Protein AF-0000000081659547 (afdb_homodimer)

Sequence (578 aa):
MNSIQNGWFREVSPLWPSQCMSLEVEEVLYEGRSDFQDVLVFKSKTYGNVLVLDGVIQCTERDEFSYQEMISHLPLNSHPHPKNVLIIGGGDGGVVREVVKHPCVETVTQCEIDKKVIEVSKKYLPTMAVGYESPKLLQHIGDGFAFMGEHKGEFDVIITDSSDPIGPAESLFEKPYYELMKAALKPNGIVCTQGECQWLHLDLIKEMTSFCKTLYPVVRYGYCTIPTYPSGQIGFMLCSLNPKTKFNEPVRKWSREELEKLNLRYYNSAIHSAAFVLPQFVHQELRKLMNSIQNGWFREVSPLWPSQCMSLEVEEVLYEGRSDFQDVLVFKSKTYGNVLVLDGVIQCTERDEFSYQEMISHLPLNSHPHPKNVLIIGGGDGGVVREVVKHPCVETVTQCEIDKKVIEVSKKYLPTMAVGYESPKLLQHIGDGFAFMGEHKGEFDVIITDSSDPIGPAESLFEKPYYELMKAALKPNGIVCTQGECQWLHLDLIKEMTSFCKTLYPVVRYGYCTIPTYPSGQIGFMLCSLNPKTKFNEPVRKWSREELEKLNLRYYNSAIHSAAFVLPQFVHQELRKL

Foldseek 3Di:
DPLADPQKRWQADPLFHPDTFIFGFPAWDDWDAFPAWTWTWTQTPPQGIWIDTNSHTLDTNRFRQFVLQQLQCLQVLLFPAFAFEEEEAPLLQQVLLLNLLDPRYQAYEYEHQTNVSNVVSVVRVVVRNVSVPDPRYDYHHRDPLVVLVVAFQAGQEYGYSDDDLDDPCVVCLDLVVLVSVLRNHHAFHKYKYWQADCVRPLVSNLVSLVSLVVVALDWAKFKTATCRHVVRMTMMIMGTNDNPGDSLQGNDFDDPVSCVVSVRDNDGNNVSNCRRPDPPVSCVSNVVD/DPLADPQKRWQADPLFHPDTFIFGFPAWDDWDAFPAWTWTWTQTPPQGIWIDTNSHTLGTNRFRQFVLQQLQCLQVLLFPAFAFEEEEAPLLQQVLLLNLLDPRYQAYEYEHQTNVSNVVSVVRVVVRNVSVPDPRYDYHHRDPLVVLVVAFQAGQEYGYSDDDLDDPCVVCLDLVVLVSVLRNHHAFHKYKYWQFDCVRPLVSNLVSLVSLVVVALDWAKFKTATCRHVVRMTMMIMGTNDNPGDSLQGNDFDDPVSCVVSVRDNDGNNCRNCRRPDPPVSCVSNVVD

Nearest PDB structures (foldseek):
  2o07-assembly1_B  TM=9.945E-01  e=1.465E-51  Homo sapiens
  8iyi-assembly1_B  TM=9.674E-01  e=2.258E-46  Kluyveromyces lactis NRRL Y-1140
  6o64-assembly1_A  TM=9.620E-01  e=4.078E-42  Arabidopsis thaliana
  3b7p-assembly1_A  TM=9.754E-01  e=2.896E-41  Plasmodium falciparum 3D7
  1iy9-assembly1_D  TM=9.198E-01  e=2.309E-33  Bacillus subtilis

Structure (mmCIF, N/CA/C/O backbone):
data_AF-0000000081659547-model_v1
#
loop_
_entity.id
_entity.type
_entity.pdbx_description
1 polymer 'Spermidine synthase-like'
#
loop_
_atom_site.group_PDB
_atom_site.id
_atom_site.type_symbol
_atom_site.label_atom_id
_atom_site.label_alt_id
_atom_site.label_comp_id
_atom_site.label_asym_id
_atom_site.label_entity_id
_atom_site.label_seq_id
_atom_site.pdbx_PDB_ins_code
_atom_site.Cartn_x
_atom_site.Cartn_y
_atom_site.Cartn_z
_atom_site.occupancy
_atom_site.B_iso_or_equiv
_atom_site.auth_seq_id
_atom_site.auth_comp_id
_atom_site.auth_asym_id
_atom_site.auth_atom_id
_atom_site.pdbx_PDB_model_num
ATOM 1 N N . MET A 1 1 ? -23.453 16.625 -4.301 1 44.72 1 MET A N 1
ATOM 2 C CA . MET A 1 1 ? -23.953 15.305 -4.695 1 44.72 1 MET A CA 1
ATOM 3 C C . MET A 1 1 ? -23.984 14.352 -3.502 1 44.72 1 MET A C 1
ATOM 5 O O . MET A 1 1 ? -23.156 14.453 -2.6 1 44.72 1 MET A O 1
ATOM 9 N N . ASN A 1 2 ? -25.062 13.727 -3.277 1 63.91 2 ASN A N 1
ATOM 10 C CA . ASN A 1 2 ? -25.297 12.844 -2.143 1 63.91 2 ASN A CA 1
ATOM 11 C C . ASN A 1 2 ? -24.281 11.711 -2.076 1 63.91 2 ASN A C 1
ATOM 13 O O . ASN A 1 2 ? -24.344 10.766 -2.861 1 63.91 2 ASN A O 1
ATOM 17 N N . SER A 1 3 ? -23.219 11.922 -1.281 1 82.56 3 SER A N 1
ATOM 18 C CA . SER A 1 3 ? -22.094 10.992 -1.222 1 82.56 3 SER A CA 1
ATOM 19 C C . SER A 1 3 ? -22.5 9.68 -0.561 1 82.56 3 SER A C 1
ATOM 21 O O . SER A 1 3 ? -21.781 8.68 -0.667 1 82.56 3 SER A O 1
ATOM 23 N N . ILE A 1 4 ? -23.734 9.672 -0.029 1 91.5 4 ILE A N 1
ATOM 24 C CA . ILE A 1 4 ? -24.234 8.438 0.572 1 91.5 4 ILE A CA 1
ATOM 25 C C . ILE A 1 4 ? -25.438 7.922 -0.217 1 91.5 4 ILE A C 1
ATOM 27 O O . ILE A 1 4 ? -26.438 8.625 -0.354 1 91.5 4 ILE A O 1
ATOM 31 N N . GLN A 1 5 ? -25.281 6.789 -0.813 1 88.75 5 GLN A N 1
ATOM 32 C CA . GLN A 1 5 ? -26.344 6.145 -1.584 1 88.75 5 GLN A CA 1
ATOM 33 C C . GLN A 1 5 ? -26.516 4.688 -1.171 1 88.75 5 GLN A C 1
ATOM 35 O O . GLN A 1 5 ? -25.531 3.93 -1.132 1 88.75 5 GLN A O 1
ATOM 40 N N . ASN A 1 6 ? -27.766 4.293 -0.803 1 89.94 6 ASN A N 1
ATOM 41 C CA . ASN A 1 6 ? -28.094 2.914 -0.448 1 89.94 6 ASN A CA 1
ATOM 42 C C . ASN A 1 6 ? -27.219 2.41 0.701 1 89.94 6 ASN A C 1
ATOM 44 O O . ASN A 1 6 ? -26.688 1.302 0.64 1 89.94 6 ASN A O 1
ATOM 48 N N . GLY A 1 7 ? -26.938 3.295 1.598 1 94.69 7 GLY A N 1
ATOM 49 C CA . GLY A 1 7 ? -26.234 2.91 2.814 1 94.69 7 GLY A CA 1
ATOM 50 C C . GLY A 1 7 ? -24.734 2.918 2.662 1 94.69 7 GLY A C 1
ATOM 51 O O . GLY A 1 7 ? -24 2.51 3.572 1 94.69 7 GLY A O 1
ATOM 52 N N . TRP A 1 8 ? -24.297 3.34 1.504 1 96.75 8 TRP A N 1
ATOM 53 C CA . TRP A 1 8 ? -22.859 3.375 1.25 1 96.75 8 TRP A CA 1
ATOM 54 C C . TRP A 1 8 ? -22.391 4.797 0.944 1 96.75 8 TRP A C 1
ATOM 56 O O . TRP A 1 8 ? -23.062 5.527 0.209 1 96.75 8 TRP A O 1
ATOM 66 N N . PHE A 1 9 ? -21.375 5.188 1.639 1 98 9 PHE A N 1
ATOM 67 C CA . PHE A 1 9 ? -20.656 6.375 1.199 1 98 9 PHE A CA 1
ATOM 68 C C . PHE A 1 9 ? -19.734 6.047 0.034 1 98 9 PHE A C 1
ATOM 70 O O . PHE A 1 9 ? -18.953 5.09 0.102 1 98 9 PHE A O 1
ATOM 77 N N . ARG A 1 10 ? -19.734 6.801 -1.005 1 96.69 10 ARG A N 1
ATOM 78 C CA . ARG A 1 10 ? -18.891 6.637 -2.182 1 96.69 10 ARG A CA 1
ATOM 79 C C . ARG A 1 10 ? -17.953 7.832 -2.354 1 96.69 10 ARG A C 1
ATOM 81 O O . ARG A 1 10 ? -18.406 8.969 -2.504 1 96.69 10 ARG A O 1
ATOM 88 N N . GLU A 1 11 ? -16.672 7.555 -2.387 1 96.56 11 GLU A N 1
ATOM 89 C CA . GLU A 1 11 ? -15.695 8.633 -2.51 1 96.56 11 GLU A CA 1
ATOM 90 C C . GLU A 1 11 ? -15.367 8.914 -3.973 1 96.56 11 GLU A C 1
ATOM 92 O O . GLU A 1 11 ? -14.305 8.523 -4.461 1 96.56 11 GLU A O 1
ATOM 97 N N . VAL A 1 12 ? -16.172 9.609 -4.629 1 94.12 12 VAL A N 1
ATOM 98 C CA . VAL A 1 12 ? -15.969 9.977 -6.027 1 94.12 12 VAL A CA 1
ATOM 99 C C . VAL A 1 12 ? -15.289 11.336 -6.113 1 94.12 12 VAL A C 1
ATOM 101 O O . VAL A 1 12 ? -15.664 12.273 -5.406 1 94.12 12 VAL A O 1
ATOM 104 N N . SER A 1 13 ? -14.281 11.445 -6.91 1 93.5 13 SER A N 1
ATOM 105 C CA . SER A 1 13 ? -13.531 12.695 -7.055 1 93.5 13 SER A CA 1
ATOM 106 C C . SER A 1 13 ? -12.875 12.789 -8.43 1 93.5 13 SER A C 1
ATOM 108 O O . SER A 1 13 ? -12.469 11.781 -9 1 93.5 13 SER A O 1
ATOM 110 N N . PRO A 1 14 ? -12.688 13.992 -8.953 1 92.62 14 PRO A N 1
ATOM 111 C CA . PRO A 1 14 ? -11.945 14.164 -10.203 1 92.62 14 PRO A CA 1
ATOM 112 C C . PRO A 1 14 ? -10.453 13.844 -10.047 1 92.62 14 PRO A C 1
ATOM 114 O O . PRO A 1 14 ? -9.758 13.656 -11.047 1 92.62 14 PRO A O 1
ATOM 117 N N . LEU A 1 15 ? -9.938 13.742 -8.812 1 94.19 15 LEU A N 1
ATOM 118 C CA . LEU A 1 15 ? -8.523 13.484 -8.57 1 94.19 15 LEU A CA 1
ATOM 119 C C . LEU A 1 15 ? -8.203 12.008 -8.766 1 94.19 15 LEU A C 1
ATOM 121 O O . LEU A 1 15 ? -7.031 11.641 -8.922 1 94.19 15 LEU A O 1
ATOM 125 N N . TRP A 1 16 ? -9.117 11.203 -8.664 1 95.81 16 TRP A N 1
ATOM 126 C CA . TRP A 1 16 ? -8.992 9.789 -8.992 1 95.81 16 TRP A CA 1
ATOM 127 C C . TRP A 1 16 ? -10.219 9.305 -9.766 1 95.81 16 TRP A C 1
ATOM 129 O O . TRP A 1 16 ? -10.969 8.453 -9.281 1 95.81 16 TRP A O 1
ATOM 139 N N . PRO A 1 17 ? -10.281 9.727 -10.992 1 94.75 17 PRO A N 1
ATOM 140 C CA . PRO A 1 17 ? -11.484 9.477 -11.797 1 94.75 17 PRO A CA 1
ATOM 141 C C . PRO A 1 17 ? -11.703 7.992 -12.07 1 94.75 17 PRO A C 1
ATOM 143 O O . PRO A 1 17 ? -10.742 7.242 -12.234 1 94.75 17 PRO A O 1
ATOM 146 N N . SER A 1 18 ? -12.922 7.633 -12.094 1 96.38 18 SER A N 1
ATOM 147 C CA . SER A 1 18 ? -13.391 6.328 -12.555 1 96.38 18 SER A CA 1
ATOM 148 C C . SER A 1 18 ? -13.008 5.227 -11.57 1 96.38 18 SER A C 1
ATOM 150 O O . SER A 1 18 ? -12.969 4.051 -11.938 1 96.38 18 SER A O 1
ATOM 152 N N . GLN A 1 19 ? -12.562 5.531 -10.43 1 97.25 19 GLN A N 1
ATOM 153 C CA . GLN A 1 19 ? -12.445 4.621 -9.297 1 97.25 19 GLN A CA 1
ATOM 154 C C . GLN A 1 19 ? -13.031 5.238 -8.031 1 97.25 19 GLN A C 1
ATOM 156 O O . GLN A 1 19 ? -13.156 6.461 -7.93 1 97.25 19 GLN A O 1
ATOM 161 N N . CYS A 1 20 ? -13.398 4.328 -7.129 1 95.06 20 CYS A N 1
ATOM 162 C CA . CYS A 1 20 ? -14.094 4.84 -5.949 1 95.06 20 CYS A CA 1
ATOM 163 C C . CYS A 1 20 ? -13.953 3.877 -4.777 1 95.06 20 CYS A C 1
ATOM 165 O O . CYS A 1 20 ? -14.227 2.684 -4.91 1 95.06 20 CYS A O 1
ATOM 167 N N . MET A 1 21 ? -13.477 4.398 -3.652 1 96.62 21 MET A N 1
ATOM 168 C CA . MET A 1 21 ? -13.562 3.699 -2.373 1 96.62 21 MET A CA 1
ATOM 169 C C . MET A 1 21 ? -14.906 3.951 -1.698 1 96.62 21 MET A C 1
ATOM 171 O O . MET A 1 21 ? -15.359 5.094 -1.624 1 96.62 21 MET A O 1
ATOM 175 N N . SER A 1 22 ? -15.555 2.887 -1.256 1 97 22 SER A N 1
ATOM 176 C CA . SER A 1 22 ? -16.844 3.027 -0.585 1 97 22 SER A CA 1
ATOM 177 C C . SER A 1 22 ? -16.828 2.344 0.778 1 97 22 SER A C 1
ATOM 179 O O . SER A 1 22 ? -16.172 1.324 0.963 1 97 22 SER A O 1
ATOM 181 N N . LEU A 1 23 ? -17.5 2.932 1.675 1 98.31 23 LEU A N 1
ATOM 182 C CA . LEU A 1 23 ? -17.672 2.385 3.018 1 98.31 23 LEU A CA 1
ATOM 183 C C . LEU A 1 23 ? -19.156 2.311 3.391 1 98.31 23 LEU A C 1
ATOM 185 O O . LEU A 1 23 ? -19.922 3.221 3.08 1 98.31 23 LEU A O 1
ATOM 189 N N . GLU A 1 24 ? -19.547 1.179 3.924 1 98.25 24 GLU A N 1
ATOM 190 C CA . GLU A 1 24 ? -20.906 1.055 4.422 1 98.25 24 GLU A CA 1
ATOM 191 C C . GLU A 1 24 ? -21.141 1.958 5.629 1 98.25 24 GLU A C 1
ATOM 193 O O . GLU A 1 24 ? -20.312 1.997 6.547 1 98.25 24 GLU A O 1
ATOM 198 N N . VAL A 1 25 ? -22.281 2.688 5.613 1 98.44 25 VAL A N 1
ATOM 199 C CA . VAL A 1 25 ? -22.594 3.682 6.637 1 98.44 25 VAL A CA 1
ATOM 200 C C . VAL A 1 25 ? -23.531 3.08 7.668 1 98.44 25 VAL A C 1
ATOM 202 O O . VAL A 1 25 ? -24.594 2.537 7.316 1 98.44 25 VAL A O 1
ATOM 205 N N . GLU A 1 26 ? -23.141 3.064 8.867 1 98.31 26 GLU A N 1
ATOM 206 C CA . GLU A 1 26 ? -24.016 2.643 9.953 1 98.31 26 GLU A CA 1
ATOM 207 C C . GLU A 1 26 ? -24.922 3.789 10.414 1 98.31 26 GLU A C 1
ATOM 209 O O . GLU A 1 26 ? -26.125 3.602 10.617 1 98.31 26 GLU A O 1
ATOM 214 N N . GLU A 1 27 ? -24.25 4.996 10.547 1 97.88 27 GLU A N 1
ATOM 215 C CA . GLU A 1 27 ? -24.969 6.168 11.055 1 97.88 27 GLU A CA 1
ATOM 216 C C . GLU A 1 27 ? -24.25 7.457 10.664 1 97.88 27 GLU A C 1
ATOM 218 O O . GLU A 1 27 ? -23.016 7.531 10.727 1 97.88 27 GLU A O 1
ATOM 223 N N . VAL A 1 28 ? -25.047 8.438 10.234 1 98.19 28 VAL A N 1
ATOM 224 C CA . VAL A 1 28 ? -24.484 9.773 10.039 1 98.19 28 VAL A CA 1
ATOM 225 C C . VAL A 1 28 ? -24.453 10.516 11.367 1 98.19 28 VAL A C 1
ATOM 227 O O . VAL A 1 28 ? -25.484 10.695 12.016 1 98.19 28 VAL A O 1
ATOM 230 N N . LEU A 1 29 ? -23.312 10.945 11.727 1 98.69 29 LEU A N 1
ATOM 231 C CA . LEU A 1 29 ? -23.125 11.57 13.031 1 98.69 29 LEU A CA 1
ATOM 232 C C . LEU A 1 29 ? -23.156 13.094 12.914 1 98.69 29 LEU A C 1
ATOM 234 O O . LEU A 1 29 ? -23.578 13.781 13.844 1 98.69 29 LEU A O 1
ATOM 238 N N . TYR A 1 30 ? -22.688 13.633 11.82 1 98.44 30 TYR A N 1
ATOM 239 C CA . TYR A 1 30 ? -22.656 15.07 11.586 1 98.44 30 TYR A CA 1
ATOM 240 C C . TYR A 1 30 ? -22.641 15.375 10.094 1 98.44 30 TYR A C 1
ATOM 242 O O . TYR A 1 30 ? -21.984 14.695 9.32 1 98.44 30 TYR A O 1
ATOM 250 N N . GLU A 1 31 ? -23.375 16.281 9.664 1 97.88 31 GLU A N 1
ATOM 251 C CA . GLU A 1 31 ? -23.375 16.828 8.312 1 97.8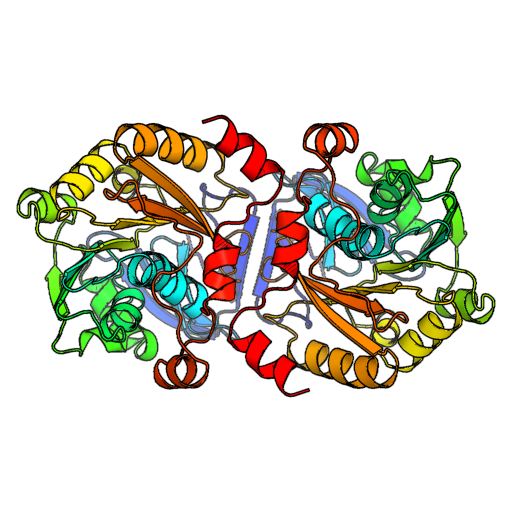8 31 GLU A CA 1
ATOM 252 C C . GLU A 1 31 ? -23.609 18.344 8.336 1 97.88 31 GLU A C 1
ATOM 254 O O . GLU A 1 31 ? -24.609 18.812 8.906 1 97.88 31 GLU A O 1
ATOM 259 N N . GLY A 1 32 ? -22.641 19.031 7.781 1 97 32 GLY A N 1
ATOM 260 C CA . GLY A 1 32 ? -22.766 20.484 7.742 1 97 32 GLY A CA 1
ATOM 261 C C . GLY A 1 32 ? -21.75 21.141 6.812 1 97 32 GLY A C 1
ATOM 262 O O . GLY A 1 32 ? -21 20.453 6.129 1 97 32 GLY A O 1
ATOM 263 N N . ARG A 1 33 ? -21.891 22.391 6.672 1 96.5 33 ARG A N 1
ATOM 264 C CA . ARG A 1 33 ? -20.953 23.188 5.879 1 96.5 33 ARG A CA 1
ATOM 265 C C . ARG A 1 33 ? -20.281 24.25 6.734 1 96.5 33 ARG A C 1
ATOM 267 O O . ARG A 1 33 ? -20.938 24.953 7.5 1 96.5 33 ARG A O 1
ATOM 274 N N . SER A 1 34 ? -18.984 24.234 6.676 1 95.69 34 SER A N 1
ATOM 275 C CA . SER A 1 34 ? -18.234 25.312 7.312 1 95.69 34 SER A CA 1
ATOM 276 C C . SER A 1 34 ? -18.047 26.5 6.367 1 95.69 34 SER A C 1
ATOM 278 O O . SER A 1 34 ? -18.688 26.562 5.312 1 95.69 34 SER A O 1
ATOM 280 N N . ASP A 1 35 ? -17.297 27.547 6.777 1 93.5 35 ASP A N 1
ATOM 281 C CA . ASP A 1 35 ? -16.984 28.688 5.93 1 93.5 35 ASP A CA 1
ATOM 282 C C . ASP A 1 35 ? -16.094 28.281 4.758 1 93.5 35 ASP A C 1
ATOM 284 O O . ASP A 1 35 ? -15.953 29.031 3.793 1 93.5 35 ASP A O 1
ATOM 288 N N . PHE A 1 36 ? -15.656 27.062 4.785 1 91.75 36 PHE A N 1
ATOM 289 C CA . PHE A 1 36 ? -14.633 26.703 3.812 1 91.75 36 PHE A CA 1
ATOM 290 C C . PHE A 1 36 ? -15.047 25.484 3.01 1 91.75 36 PHE A C 1
ATOM 292 O O . PHE A 1 36 ? -14.727 25.359 1.827 1 91.75 36 PHE A O 1
ATOM 299 N N . GLN A 1 37 ? -15.758 24.562 3.623 1 93.62 37 GLN A N 1
ATOM 300 C CA . GLN A 1 37 ? -15.969 23.297 2.947 1 93.62 37 GLN A CA 1
ATOM 301 C C . GLN A 1 37 ? -17.125 22.516 3.578 1 93.62 37 GLN A C 1
ATOM 303 O O . GLN A 1 37 ? -17.578 22.859 4.668 1 93.62 37 GLN A O 1
ATOM 308 N N . ASP A 1 38 ? -17.578 21.484 2.873 1 94.94 38 ASP A N 1
ATOM 309 C CA . ASP A 1 38 ? -18.547 20.547 3.412 1 94.94 38 ASP A CA 1
ATOM 310 C C . ASP A 1 38 ? -17.906 19.578 4.395 1 94.94 38 ASP A C 1
ATOM 312 O O . ASP A 1 38 ? -16.797 19.078 4.148 1 94.94 38 ASP A O 1
ATOM 316 N N . VAL A 1 39 ? -18.594 19.375 5.512 1 96.88 39 VAL A N 1
ATOM 317 C CA . VAL A 1 39 ? -18.078 18.5 6.559 1 96.88 39 VAL A CA 1
ATOM 318 C C . VAL A 1 39 ? -19.078 17.391 6.836 1 96.88 39 VAL A C 1
ATOM 320 O O . VAL A 1 39 ? -20.25 17.656 7.109 1 96.88 39 VAL A O 1
ATOM 323 N N . LEU A 1 40 ? -18.656 16.156 6.746 1 98.06 40 LEU A N 1
ATOM 324 C CA . LEU A 1 40 ? -19.453 14.961 7.031 1 98.06 40 LEU A CA 1
ATOM 325 C C . LEU A 1 40 ? -18.703 14.008 7.953 1 98.06 40 LEU A C 1
ATOM 327 O O . LEU A 1 40 ? -17.5 13.766 7.758 1 98.06 40 LEU A O 1
ATOM 331 N N . VAL A 1 41 ? -19.328 13.586 9.062 1 98.69 41 VAL A N 1
ATOM 332 C CA . VAL A 1 41 ? -18.844 12.5 9.906 1 98.69 41 VAL A CA 1
ATOM 333 C C . VAL A 1 41 ? -19.875 11.383 9.969 1 98.69 41 VAL A C 1
ATOM 335 O O . VAL A 1 41 ? -21.047 11.633 10.25 1 98.69 41 VAL A O 1
ATOM 338 N N . PHE A 1 42 ? -19.469 10.211 9.656 1 98.75 42 PHE A N 1
ATOM 339 C CA . PHE A 1 42 ? -20.359 9.07 9.82 1 98.75 42 PHE A CA 1
ATOM 340 C C . PHE A 1 42 ? -19.641 7.906 10.477 1 98.75 42 PHE A C 1
ATOM 342 O O . PHE A 1 42 ? -18.406 7.816 10.422 1 98.75 42 PHE A O 1
ATOM 349 N N . LYS A 1 43 ? -20.359 7.102 11.141 1 98.69 43 LYS A N 1
ATOM 350 C CA . LYS A 1 43 ? -19.875 5.828 11.664 1 98.69 43 LYS A CA 1
ATOM 351 C C . LYS A 1 43 ? -19.953 4.73 10.609 1 98.69 43 LYS A C 1
ATOM 353 O O . LYS A 1 43 ? -21.031 4.473 10.062 1 98.69 43 LYS A O 1
ATOM 358 N N . SER A 1 44 ? -18.828 4.172 10.297 1 98.38 44 SER A N 1
ATOM 359 C CA . SER A 1 44 ? -18.812 3.041 9.375 1 98.38 44 SER A CA 1
ATOM 360 C C . SER A 1 44 ? -18.969 1.72 10.117 1 98.38 44 SER A C 1
ATOM 362 O O . SER A 1 44 ? -18.719 1.65 11.328 1 98.38 44 SER A O 1
ATOM 364 N N . LYS A 1 45 ? -19.281 0.701 9.438 1 97.75 45 LYS A N 1
ATOM 365 C CA . LYS A 1 45 ? -19.5 -0.606 10.055 1 97.75 45 LYS A CA 1
ATOM 366 C C . LYS A 1 45 ? -18.188 -1.225 10.508 1 97.75 45 LYS A C 1
ATOM 368 O O . LYS A 1 45 ? -18.141 -1.941 11.508 1 97.75 45 LYS A O 1
ATOM 373 N N . THR A 1 46 ? -17.125 -0.897 9.766 1 97.06 46 THR A N 1
ATOM 374 C CA . THR A 1 46 ? -15.914 -1.642 10.062 1 97.06 46 THR A CA 1
ATOM 375 C C . THR A 1 46 ? -14.727 -0.695 10.219 1 97.06 46 THR A C 1
ATOM 377 O O . THR A 1 46 ? -13.633 -1.115 10.617 1 97.06 46 THR A O 1
ATOM 380 N N . TYR A 1 47 ? -14.859 0.591 9.93 1 98.25 47 TYR A N 1
ATOM 381 C CA . TYR A 1 47 ? -13.719 1.495 9.969 1 98.25 47 TYR A CA 1
ATOM 382 C C . TYR A 1 47 ? -13.898 2.562 11.039 1 98.25 47 TYR A C 1
ATOM 384 O O . TYR A 1 47 ? -13.195 3.574 11.039 1 98.25 47 TYR A O 1
ATOM 392 N N . GLY A 1 48 ? -14.891 2.365 11.93 1 98.5 48 GLY A N 1
ATOM 393 C CA . GLY A 1 48 ? -15.141 3.367 12.953 1 98.5 48 GLY A CA 1
ATOM 394 C C . GLY A 1 48 ? -15.68 4.668 12.391 1 98.5 48 GLY A C 1
ATOM 395 O O . GLY A 1 48 ? -16.359 4.676 11.367 1 98.5 48 GLY A O 1
ATOM 396 N N . ASN A 1 49 ? -15.477 5.707 13.133 1 98.88 49 ASN A N 1
ATOM 397 C CA . ASN A 1 49 ? -15.914 7.012 12.641 1 98.88 49 ASN A CA 1
ATOM 398 C C . ASN A 1 49 ? -15.039 7.504 11.5 1 98.88 49 ASN A C 1
ATOM 400 O O . ASN A 1 49 ? -13.82 7.312 11.516 1 98.88 49 ASN A O 1
ATOM 404 N N . VAL A 1 50 ? -15.703 8.133 10.523 1 98.75 50 VAL A N 1
ATOM 405 C CA . VAL A 1 50 ? -15.062 8.602 9.305 1 98.75 50 VAL A CA 1
ATOM 406 C C . VAL A 1 50 ? -15.305 10.094 9.133 1 98.75 50 VAL A C 1
ATOM 408 O O . VAL A 1 50 ? -16.438 10.555 9.203 1 98.75 50 VAL A O 1
ATOM 411 N N . LEU A 1 51 ? -14.266 10.859 8.977 1 98.62 51 LEU A N 1
ATOM 412 C CA . LEU A 1 51 ? -14.359 12.273 8.625 1 98.62 51 LEU A CA 1
ATOM 413 C C . LEU A 1 51 ? -14.219 12.477 7.121 1 98.62 51 LEU A C 1
ATOM 415 O O . LEU A 1 51 ? -13.266 11.984 6.512 1 98.62 51 LEU A O 1
ATOM 419 N N . VAL A 1 52 ? -15.172 13.148 6.551 1 97.44 52 VAL A N 1
ATOM 420 C CA . VAL A 1 52 ? -15.188 13.453 5.125 1 97.44 52 VAL A CA 1
ATOM 421 C C . VAL A 1 52 ? -15.281 14.969 4.918 1 97.44 52 VAL A C 1
ATOM 423 O O . VAL A 1 52 ? -16.141 15.633 5.508 1 97.44 52 VAL A O 1
ATOM 426 N N . LEU A 1 53 ? -14.375 15.484 4.156 1 95.62 53 LEU A N 1
ATOM 427 C CA . LEU A 1 53 ? -14.406 16.891 3.771 1 95.62 53 LEU A CA 1
ATOM 428 C C . LEU A 1 53 ? -14.531 17.031 2.26 1 95.62 53 LEU A C 1
ATOM 430 O O . LEU A 1 53 ? -13.742 16.469 1.507 1 95.62 53 LEU A O 1
ATOM 434 N N . ASP A 1 54 ? -15.555 17.797 1.801 1 93.38 54 ASP A N 1
ATOM 435 C CA . ASP A 1 54 ? -15.828 17.984 0.38 1 93.38 54 ASP A CA 1
ATOM 436 C C . ASP A 1 54 ? -15.852 16.641 -0.355 1 93.38 54 ASP A C 1
ATOM 438 O O . ASP A 1 54 ? -15.258 16.516 -1.432 1 93.38 54 ASP A O 1
ATOM 442 N N . GLY A 1 55 ? -16.375 15.664 0.318 1 94.31 55 GLY A N 1
ATOM 443 C CA . GLY A 1 55 ? -16.625 14.383 -0.321 1 94.31 55 GLY A CA 1
ATOM 444 C C . GLY A 1 55 ? -15.414 13.469 -0.314 1 94.31 55 GLY A C 1
ATOM 445 O O . GLY A 1 55 ? -15.445 12.375 -0.881 1 94.31 55 GLY A O 1
ATOM 446 N N . VAL A 1 56 ? -14.328 13.844 0.352 1 95.62 56 VAL A N 1
ATOM 447 C CA . VAL A 1 56 ? -13.094 13.078 0.362 1 95.62 56 VAL A CA 1
ATOM 448 C C . VAL A 1 56 ? -12.805 12.586 1.778 1 95.62 56 VAL A C 1
ATOM 450 O O . VAL A 1 56 ? -12.852 13.359 2.734 1 95.62 56 VAL A O 1
ATOM 453 N N . ILE A 1 57 ? -12.523 11.32 1.891 1 97.12 57 ILE A N 1
ATOM 454 C CA . ILE A 1 57 ? -12.195 10.766 3.195 1 97.12 57 ILE A CA 1
ATOM 455 C C . ILE A 1 57 ? -10.898 11.391 3.711 1 97.12 57 ILE A C 1
ATOM 457 O O . ILE A 1 57 ? -9.859 11.32 3.047 1 97.12 57 ILE A O 1
ATOM 461 N N . GLN A 1 58 ? -10.984 11.945 4.902 1 97.38 58 GLN A N 1
ATOM 462 C CA . GLN A 1 58 ? -9.805 12.516 5.551 1 97.38 58 GLN A CA 1
ATOM 463 C C . GLN A 1 58 ? -9.148 11.508 6.484 1 97.38 58 GLN A C 1
ATOM 465 O O . GLN A 1 58 ? -7.922 11.469 6.609 1 97.38 58 GLN A O 1
ATOM 470 N N . CYS A 1 59 ? -9.953 10.734 7.16 1 98.38 59 CYS A N 1
ATOM 471 C CA . CYS A 1 59 ? -9.438 9.711 8.062 1 98.38 59 CYS A CA 1
ATOM 472 C C . CYS A 1 59 ? -10.555 8.773 8.523 1 98.38 59 CYS A C 1
ATOM 474 O O . CYS A 1 59 ? -11.734 9.109 8.422 1 98.38 59 CYS A O 1
ATOM 476 N N . THR A 1 60 ? -10.211 7.633 8.891 1 98.69 60 THR A N 1
ATOM 477 C CA . THR A 1 60 ? -11.031 6.668 9.609 1 98.69 60 THR A CA 1
ATOM 478 C C . THR A 1 60 ? -10.352 6.234 10.906 1 98.69 60 THR A C 1
ATOM 480 O O . THR A 1 60 ? -9.125 6.191 10.984 1 98.69 60 THR A O 1
ATOM 483 N N . GLU A 1 61 ? -11.102 5.863 11.852 1 98.62 61 GLU A N 1
ATOM 484 C CA . GLU A 1 61 ? -10.523 5.484 13.141 1 98.62 61 GLU A CA 1
ATOM 485 C C . GLU A 1 61 ? -9.703 4.199 13.023 1 98.62 61 GLU A C 1
ATOM 487 O O . GLU A 1 61 ? -8.773 3.977 13.797 1 98.62 61 GLU A O 1
ATOM 492 N N . ARG A 1 62 ? -9.945 3.43 12.07 1 98.06 62 ARG A N 1
ATOM 493 C CA . ARG A 1 62 ? -9.328 2.111 11.984 1 98.06 62 ARG A CA 1
ATOM 494 C C . ARG A 1 62 ? -7.914 2.203 11.414 1 98.06 62 ARG A C 1
ATOM 496 O O . ARG A 1 62 ? -7.016 1.483 11.852 1 98.06 62 ARG A O 1
ATOM 503 N N . ASP A 1 63 ? -7.699 3.119 10.445 1 98.44 63 ASP A N 1
ATOM 504 C CA . ASP A 1 63 ? -6.434 3 9.734 1 98.44 63 ASP A CA 1
ATOM 505 C C . ASP A 1 63 ? -5.66 4.316 9.758 1 98.44 63 ASP A C 1
ATOM 507 O O . ASP A 1 63 ? -4.535 4.395 9.266 1 98.44 63 ASP A O 1
ATOM 511 N N . GLU A 1 64 ? -6.152 5.363 10.438 1 98.62 64 GLU A N 1
ATOM 512 C CA . GLU A 1 64 ? -5.594 6.711 10.398 1 98.62 64 GLU A CA 1
ATOM 513 C C . GLU A 1 64 ? -4.148 6.723 10.883 1 98.62 64 GLU A C 1
ATOM 515 O O . GLU A 1 64 ? -3.354 7.566 10.461 1 98.62 64 GLU A O 1
ATOM 520 N N . PHE A 1 65 ? -3.768 5.801 11.695 1 98.75 65 PHE A N 1
ATOM 521 C CA . PHE A 1 65 ? -2.5 5.844 12.414 1 98.75 65 PHE A CA 1
ATOM 522 C C . PHE A 1 65 ? -1.325 5.738 11.453 1 98.75 65 PHE A C 1
ATOM 524 O O . PHE A 1 65 ? -0.254 6.289 11.711 1 98.75 65 PHE A O 1
ATOM 531 N N . SER A 1 66 ? -1.529 5 10.375 1 98.81 66 SER A N 1
ATOM 532 C CA . SER A 1 66 ? -0.423 4.855 9.438 1 98.81 66 SER A CA 1
ATOM 533 C C . SER A 1 66 ? 0.008 6.211 8.883 1 98.81 66 SER A C 1
ATOM 535 O O . SER A 1 66 ? 1.185 6.57 8.953 1 98.81 66 SER A O 1
ATOM 537 N N . TYR A 1 67 ? -0.961 6.996 8.414 1 98.81 67 TYR A N 1
ATOM 538 C CA . TYR A 1 67 ? -0.693 8.312 7.848 1 98.81 67 TYR A CA 1
ATOM 539 C C . TYR A 1 67 ? -0.156 9.266 8.914 1 98.81 67 TYR A C 1
ATOM 541 O O . TYR A 1 67 ? 0.881 9.898 8.711 1 98.81 67 TYR A O 1
ATOM 549 N N . GLN A 1 68 ? -0.844 9.344 10.055 1 98.75 68 GLN A N 1
ATOM 550 C CA . GLN A 1 68 ? -0.498 10.305 11.102 1 98.75 68 GLN A CA 1
ATOM 551 C C . GLN A 1 68 ? 0.91 10.062 11.633 1 98.75 68 GLN A C 1
ATOM 553 O O . GLN A 1 68 ? 1.685 11 11.82 1 98.75 68 GLN A O 1
ATOM 558 N N . GLU A 1 69 ? 1.211 8.828 11.867 1 98.88 69 GLU A N 1
ATOM 559 C CA . GLU A 1 69 ? 2.523 8.477 12.406 1 98.88 69 GLU A CA 1
ATOM 560 C C . GLU A 1 69 ? 3.625 8.766 11.391 1 98.88 69 GLU A C 1
ATOM 562 O O . GLU A 1 69 ? 4.668 9.32 11.734 1 98.88 69 GLU A O 1
ATOM 567 N N . MET A 1 70 ? 3.367 8.445 10.148 1 98.94 70 MET A N 1
ATOM 568 C CA . MET A 1 70 ? 4.434 8.562 9.156 1 98.94 70 MET A CA 1
ATOM 569 C C . MET A 1 70 ? 4.703 10.023 8.82 1 98.94 70 MET A C 1
ATOM 571 O O . MET A 1 70 ? 5.855 10.461 8.828 1 98.94 70 MET A O 1
ATOM 575 N N . ILE A 1 71 ? 3.66 10.789 8.586 1 98.94 71 ILE A N 1
ATOM 576 C CA . ILE A 1 71 ? 3.879 12.18 8.203 1 98.94 71 ILE A CA 1
ATOM 577 C C . ILE A 1 71 ? 4.559 12.93 9.352 1 98.94 71 ILE A C 1
ATOM 579 O O . ILE A 1 71 ? 5.273 13.906 9.117 1 98.94 71 ILE A O 1
ATOM 583 N N . SER A 1 72 ? 4.383 12.461 10.586 1 98.94 72 SER A N 1
ATOM 584 C CA . SER A 1 72 ? 4.945 13.125 11.758 1 98.94 72 SER A CA 1
ATOM 585 C C . SER A 1 72 ? 6.367 12.648 12.031 1 98.94 72 SER A C 1
ATOM 587 O O . SER A 1 72 ? 7.285 13.461 12.172 1 98.94 72 SER A O 1
ATOM 589 N N . HIS A 1 73 ? 6.562 11.367 12.031 1 98.88 73 HIS A N 1
ATOM 590 C CA . HIS A 1 73 ? 7.801 10.828 12.586 1 98.88 73 HIS A CA 1
ATOM 591 C C . HIS A 1 73 ? 8.883 10.727 11.508 1 98.88 73 HIS A C 1
ATOM 593 O O . HIS A 1 73 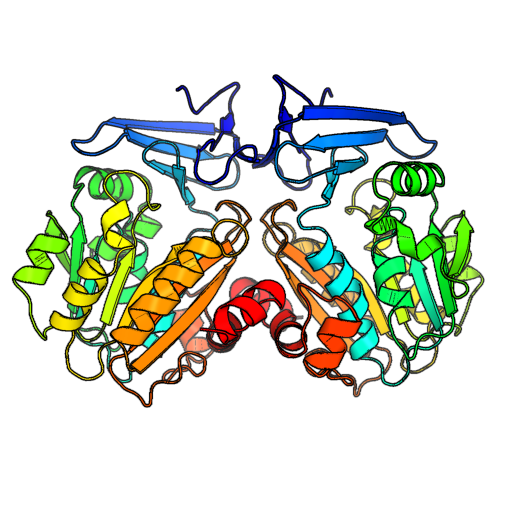? 10.07 10.664 11.828 1 98.88 73 HIS A O 1
ATOM 599 N N . LEU A 1 74 ? 8.539 10.734 10.25 1 98.94 74 LEU A N 1
ATOM 600 C CA . LEU A 1 74 ? 9.562 10.797 9.211 1 98.94 74 LEU A CA 1
ATOM 601 C C . LEU A 1 74 ? 10.422 12.055 9.367 1 98.94 74 LEU A C 1
ATOM 603 O O . LEU A 1 74 ? 11.641 11.969 9.508 1 98.94 74 LEU A O 1
ATOM 607 N N . PRO A 1 75 ? 9.781 13.227 9.438 1 98.94 75 PRO A N 1
ATOM 608 C CA . PRO A 1 75 ? 10.617 14.414 9.602 1 98.94 75 PRO A CA 1
ATOM 609 C C . PRO A 1 75 ? 11.188 14.555 11.016 1 98.94 75 PRO A C 1
ATOM 611 O O . PRO A 1 75 ? 12.336 14.961 11.18 1 98.94 75 PRO A O 1
ATOM 614 N N . LEU A 1 76 ? 10.422 14.203 12.047 1 98.94 76 LEU A N 1
ATOM 615 C CA . LEU A 1 76 ? 10.867 14.383 13.422 1 98.94 76 LEU A CA 1
ATOM 616 C C . LEU A 1 76 ? 12.094 13.523 13.719 1 98.94 76 LEU A C 1
ATOM 618 O O . LEU A 1 76 ? 13.023 13.969 14.391 1 98.94 76 LEU A O 1
ATOM 622 N N . ASN A 1 77 ? 12.078 12.289 13.188 1 98.88 77 ASN A N 1
ATOM 623 C CA . ASN A 1 77 ? 13.18 11.383 13.469 1 98.88 77 ASN A CA 1
ATOM 624 C C . ASN A 1 77 ? 14.297 11.523 12.445 1 98.88 77 ASN A C 1
ATOM 626 O O . ASN A 1 77 ? 15.297 10.797 12.5 1 98.88 77 ASN A O 1
ATOM 630 N N . SER A 1 78 ? 14.156 12.398 11.539 1 98.88 78 SER A N 1
ATOM 631 C CA . SER A 1 78 ? 15.234 12.758 10.617 1 98.88 78 SER A CA 1
ATOM 632 C C . SER A 1 78 ? 15.992 13.992 11.102 1 98.88 78 SER A C 1
ATOM 634 O O . SER A 1 78 ? 17.062 14.297 10.594 1 98.88 78 SER A O 1
ATOM 636 N N . HIS A 1 79 ? 15.406 14.742 12 1 98.69 79 HIS A N 1
ATOM 637 C CA . HIS A 1 79 ? 16.016 15.922 12.602 1 98.69 79 HIS A CA 1
ATOM 638 C C . HIS A 1 79 ? 16.656 15.594 13.945 1 98.69 79 HIS A C 1
ATOM 640 O O . HIS A 1 79 ? 16.078 14.883 14.758 1 98.69 79 HIS A O 1
ATOM 646 N N . PRO A 1 80 ? 17.844 16.047 14.195 1 97.38 80 PRO A N 1
ATOM 647 C CA . PRO A 1 80 ? 18.516 15.695 15.445 1 97.38 80 PRO A CA 1
ATOM 648 C C . PRO A 1 80 ? 17.797 16.234 16.672 1 97.38 80 PRO A C 1
ATOM 650 O O . PRO A 1 80 ? 17.781 15.594 17.734 1 97.38 80 PRO A O 1
ATOM 653 N N . HIS A 1 81 ? 17.219 17.422 16.578 1 97.56 81 HIS A N 1
ATOM 654 C CA . HIS A 1 81 ? 16.562 18.062 17.703 1 97.56 81 HIS A CA 1
ATOM 655 C C . HIS A 1 81 ? 15.344 18.859 17.266 1 97.56 81 HIS A C 1
ATOM 657 O O . HIS A 1 81 ? 15.336 20.094 17.344 1 97.56 81 HIS A O 1
ATOM 663 N N . PRO A 1 82 ? 14.227 18.219 16.984 1 98.62 82 PRO A N 1
ATOM 664 C CA . PRO A 1 82 ? 13.023 18.891 16.5 1 98.62 82 PRO A CA 1
ATOM 665 C C . PRO A 1 82 ? 12.203 19.531 17.625 1 98.62 82 PRO A C 1
ATOM 667 O O . PRO A 1 82 ? 11.086 19.078 17.891 1 98.62 82 PRO A O 1
ATOM 670 N N . LYS A 1 83 ? 12.625 20.578 18.156 1 98.75 83 LYS A N 1
ATOM 671 C CA . LYS A 1 83 ? 12.07 21.188 19.359 1 98.75 83 LYS A CA 1
ATOM 672 C C . LYS A 1 83 ? 10.805 21.984 19.047 1 98.75 83 LYS A C 1
ATOM 674 O O . LYS A 1 83 ? 9.812 21.891 19.766 1 98.75 83 LYS A O 1
ATOM 679 N N . ASN A 1 84 ? 10.867 22.812 18.078 1 98.88 84 ASN A N 1
ATOM 680 C CA . ASN A 1 84 ? 9.766 23.656 17.656 1 98.88 84 ASN A CA 1
ATOM 681 C C . ASN A 1 84 ? 9.172 23.203 16.328 1 98.88 84 ASN A C 1
ATOM 683 O O . ASN A 1 84 ? 9.82 23.328 15.281 1 98.88 84 ASN A O 1
ATOM 687 N N . VAL A 1 85 ? 7.906 22.781 16.359 1 98.94 85 VAL A N 1
ATOM 688 C CA . VAL A 1 85 ? 7.285 22.172 15.195 1 98.94 85 VAL A CA 1
ATOM 689 C C . VAL A 1 85 ? 6.059 22.984 14.781 1 98.94 85 VAL A C 1
ATOM 691 O O . VAL A 1 85 ? 5.258 23.375 15.633 1 98.94 85 VAL A O 1
ATOM 694 N N . LEU A 1 86 ? 5.949 23.281 13.523 1 98.94 86 LEU A N 1
ATOM 695 C CA . LEU A 1 86 ? 4.766 23.906 12.945 1 98.94 86 LEU A CA 1
ATOM 696 C C . LEU A 1 86 ? 3.959 22.906 12.133 1 98.94 86 LEU A C 1
ATOM 698 O O . LEU A 1 86 ? 4.516 22.172 11.312 1 98.94 86 LEU A O 1
ATOM 702 N N . ILE A 1 87 ? 2.711 22.844 12.391 1 98.81 87 ILE A N 1
ATOM 703 C CA . ILE A 1 87 ? 1.77 22.047 11.617 1 98.81 87 ILE A CA 1
ATOM 704 C C . ILE A 1 87 ? 0.808 22.969 10.867 1 98.81 87 ILE A C 1
ATOM 706 O O . ILE A 1 87 ? 0.121 23.781 11.477 1 98.81 87 ILE A O 1
ATOM 710 N N . ILE A 1 88 ? 0.827 22.891 9.594 1 97.75 88 ILE A N 1
ATOM 711 C CA . ILE A 1 88 ? -0.162 23.578 8.766 1 97.75 88 ILE A CA 1
ATOM 712 C C . ILE A 1 88 ? -1.28 22.609 8.391 1 97.75 88 ILE A C 1
ATOM 714 O O . ILE A 1 88 ? -1.033 21.594 7.738 1 97.75 88 ILE A O 1
ATOM 718 N N . GLY A 1 89 ? -2.506 22.922 8.711 1 96.12 89 GLY A N 1
ATOM 719 C CA . GLY A 1 89 ? -3.619 22 8.57 1 96.12 89 GLY A CA 1
ATOM 720 C C . GLY A 1 89 ? -3.715 21 9.711 1 96.12 89 GLY A C 1
ATOM 721 O O . GLY A 1 89 ? -3.525 21.359 10.875 1 96.12 89 GLY A O 1
ATOM 722 N N . GLY A 1 90 ? -4.199 19.812 9.414 1 97 90 GLY A N 1
ATOM 723 C CA . GLY A 1 90 ? -4.297 18.75 10.414 1 97 90 GLY A CA 1
ATOM 724 C C . GLY A 1 90 ? -5.41 19 11.414 1 97 90 GLY A C 1
ATOM 725 O O . GLY A 1 90 ? -5.254 18.688 12.602 1 97 90 GLY A O 1
ATOM 726 N N . GLY A 1 91 ? -6.473 19.516 10.938 1 97.25 91 GLY A N 1
ATOM 727 C CA . GLY A 1 91 ? -7.566 19.891 11.82 1 97.25 91 GLY A CA 1
ATOM 728 C C . GLY A 1 91 ? -8.164 18.719 12.562 1 97.25 91 GLY A C 1
ATOM 729 O O . GLY A 1 91 ? -8.805 18.891 13.602 1 97.25 91 GLY A O 1
ATOM 730 N N . ASP A 1 92 ? -7.973 17.531 12.062 1 98.12 92 ASP A N 1
ATOM 731 C CA . ASP A 1 92 ? -8.508 16.344 12.727 1 98.12 92 ASP A CA 1
ATOM 732 C C . ASP A 1 92 ? -7.75 16.047 14.016 1 98.12 92 ASP A C 1
ATOM 734 O O . ASP A 1 92 ? -8.219 15.273 14.859 1 98.12 92 ASP A O 1
ATOM 738 N N . GLY A 1 93 ? -6.52 16.609 14.125 1 98.62 93 GLY A N 1
ATOM 739 C CA . GLY A 1 93 ? -5.766 16.516 15.367 1 98.62 93 GLY A CA 1
ATOM 740 C C . GLY A 1 93 ? -4.801 15.344 15.383 1 98.62 93 GLY A C 1
ATOM 741 O O . GLY A 1 93 ? -4.051 15.164 16.344 1 98.62 93 GLY A O 1
ATOM 742 N N . GLY A 1 94 ? -4.777 14.5 14.336 1 98.69 94 GLY A N 1
ATOM 743 C CA . GLY A 1 94 ? -3.936 13.312 14.32 1 98.69 94 GLY A CA 1
ATOM 744 C C . GLY A 1 94 ? -2.453 13.633 14.336 1 98.69 94 GLY A C 1
ATOM 745 O O . GLY A 1 94 ? -1.687 13 15.062 1 98.69 94 GLY A O 1
ATOM 746 N N . VAL A 1 95 ? -2.039 14.578 13.547 1 98.81 95 VAL A N 1
ATOM 747 C CA . VAL A 1 95 ? -0.629 14.953 13.492 1 98.81 95 VAL A CA 1
ATOM 748 C C . VAL A 1 95 ? -0.213 15.602 14.805 1 98.81 95 VAL A C 1
ATOM 750 O O . VAL A 1 95 ? 0.866 15.312 15.336 1 98.81 95 VAL A O 1
ATOM 753 N N . VAL A 1 96 ? -1.085 16.453 15.375 1 98.88 96 VAL A N 1
ATOM 754 C CA . VAL A 1 96 ? -0.801 17.047 16.672 1 98.88 96 VAL A CA 1
ATOM 755 C C . VAL A 1 96 ? -0.568 15.953 17.719 1 98.88 96 VAL A C 1
ATOM 757 O O . VAL A 1 96 ? 0.4 16 18.469 1 98.88 96 VAL A O 1
ATOM 760 N N . ARG A 1 97 ? -1.422 14.938 17.719 1 98.88 97 ARG A N 1
ATOM 761 C CA . ARG A 1 97 ? -1.322 13.812 18.656 1 98.88 97 ARG A CA 1
ATOM 762 C C . ARG A 1 97 ? 0.049 13.156 18.562 1 98.88 97 ARG A C 1
ATOM 764 O O . ARG A 1 97 ? 0.669 12.867 19.594 1 98.88 97 ARG A O 1
ATOM 771 N N . GLU A 1 98 ? 0.549 12.914 17.375 1 98.88 98 GLU A N 1
ATOM 772 C CA . GLU A 1 98 ? 1.813 12.203 17.203 1 98.88 98 GLU A CA 1
ATOM 773 C C . GLU A 1 98 ? 2.998 13.094 17.578 1 98.88 98 GLU A C 1
ATOM 775 O O . GLU A 1 98 ? 3.957 12.633 18.203 1 98.88 98 GLU A O 1
ATOM 780 N N . VAL A 1 99 ? 2.91 14.375 17.188 1 98.88 99 VAL A N 1
ATOM 781 C CA . VAL A 1 99 ? 4.039 15.281 17.359 1 98.88 99 VAL A CA 1
ATOM 782 C C . VAL A 1 99 ? 4.258 15.547 18.859 1 98.88 99 VAL A C 1
ATOM 784 O O . VAL A 1 99 ? 5.398 15.578 19.328 1 98.88 99 VAL A O 1
ATOM 787 N N . VAL A 1 100 ? 3.221 15.672 19.609 1 98.62 100 VAL A N 1
ATOM 788 C CA . VAL A 1 100 ? 3.359 16.031 21.016 1 98.62 100 VAL A CA 1
ATOM 789 C C . VAL A 1 100 ? 3.924 14.859 21.812 1 98.62 100 VAL A C 1
ATOM 791 O O . VAL A 1 100 ? 4.41 15.023 22.922 1 98.62 100 VAL A O 1
ATOM 794 N N . LYS A 1 101 ? 3.844 13.633 21.219 1 97.62 101 LYS A N 1
ATOM 795 C CA . LYS A 1 101 ? 4.387 12.445 21.875 1 97.62 101 LYS A CA 1
ATOM 796 C C . LYS A 1 101 ? 5.914 12.461 21.859 1 97.62 101 LYS A C 1
ATOM 798 O O . LYS A 1 101 ? 6.555 11.789 22.672 1 97.62 101 LYS A O 1
ATOM 803 N N . HIS A 1 102 ? 6.48 13.133 20.891 1 97.94 102 HIS A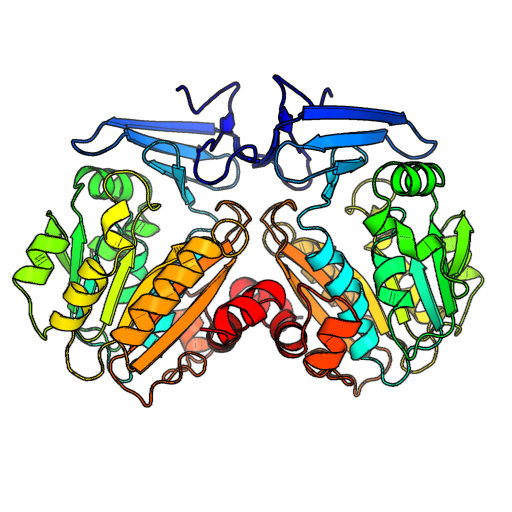 N 1
ATOM 804 C CA . HIS A 1 102 ? 7.922 13.055 20.672 1 97.94 102 HIS A CA 1
ATOM 805 C C . HIS A 1 102 ? 8.688 13.719 21.812 1 97.94 102 HIS A C 1
ATOM 807 O O . HIS A 1 102 ? 8.43 14.875 22.141 1 97.94 102 HIS A O 1
ATOM 813 N N . PRO A 1 103 ? 9.656 13.078 22.312 1 96.81 103 PRO A N 1
ATOM 814 C CA . PRO A 1 103 ? 10.297 13.57 23.531 1 96.81 103 PRO A CA 1
ATOM 815 C C . PRO A 1 103 ? 11.086 14.859 23.312 1 96.81 103 PRO A C 1
ATOM 817 O O . PRO A 1 103 ? 11.25 15.648 24.25 1 96.81 103 PRO A O 1
ATOM 820 N N . CYS A 1 104 ? 11.555 15.102 22.156 1 97.88 104 CYS A N 1
ATOM 821 C CA . CYS A 1 104 ? 12.375 16.281 21.891 1 97.88 104 CYS A CA 1
ATOM 822 C C . CYS A 1 104 ? 11.5 17.516 21.672 1 97.88 104 CYS A C 1
ATOM 824 O O . CYS A 1 104 ? 11.977 18.641 21.75 1 97.88 104 CYS A O 1
ATOM 826 N N . VAL A 1 105 ? 10.273 17.312 21.312 1 98.81 105 VAL A N 1
ATOM 827 C CA . VAL A 1 105 ? 9.398 18.422 20.953 1 98.81 105 VAL A CA 1
ATOM 828 C C . VAL A 1 105 ? 8.992 19.188 22.203 1 98.81 105 VAL A C 1
ATOM 830 O O . VAL A 1 105 ? 8.492 18.609 23.172 1 98.81 105 VAL A O 1
ATOM 833 N N . GLU A 1 106 ? 9.219 20.438 22.141 1 98.81 106 GLU A N 1
ATOM 834 C CA . GLU A 1 106 ? 8.859 21.312 23.25 1 98.81 106 GLU A CA 1
ATOM 835 C C . GLU A 1 106 ? 7.605 22.125 22.953 1 98.81 106 GLU A C 1
ATOM 837 O O . GLU A 1 106 ? 6.793 22.391 23.844 1 98.81 106 GLU A O 1
ATOM 842 N N . THR A 1 107 ? 7.492 22.531 21.688 1 98.81 107 THR A N 1
ATOM 843 C CA . THR A 1 107 ? 6.355 23.344 21.281 1 98.81 107 THR A CA 1
ATOM 844 C C . THR A 1 107 ? 5.82 22.891 19.922 1 98.81 107 THR A C 1
ATOM 846 O O . THR A 1 107 ? 6.598 22.562 19.016 1 98.81 107 THR A O 1
ATOM 849 N N . VAL A 1 108 ? 4.535 22.859 19.844 1 98.88 108 VAL A N 1
ATOM 850 C CA . VAL A 1 108 ? 3.82 22.562 18.609 1 98.88 108 VAL A CA 1
ATOM 851 C C . VAL A 1 108 ? 2.848 23.688 18.281 1 98.88 108 VAL A C 1
ATOM 853 O O . VAL A 1 108 ? 1.924 23.969 19.047 1 98.88 108 VAL A O 1
ATOM 856 N N . THR A 1 109 ? 3.109 24.328 17.219 1 98.81 109 THR A N 1
ATOM 857 C CA . THR A 1 109 ? 2.16 25.312 16.703 1 98.81 109 THR A CA 1
ATOM 858 C C . THR A 1 109 ? 1.335 24.719 15.562 1 98.81 109 THR A C 1
ATOM 860 O O . THR A 1 109 ? 1.89 24.219 14.578 1 98.81 109 THR A O 1
ATOM 863 N N . GLN A 1 110 ? 0.05 24.719 15.688 1 98.69 110 GLN A N 1
ATOM 864 C CA . GLN A 1 110 ? -0.816 24.297 14.594 1 98.69 110 GLN A CA 1
ATOM 865 C C . GLN A 1 110 ? -1.597 25.469 14.016 1 98.69 110 GLN A C 1
ATOM 867 O O . GLN A 1 110 ? -2.217 26.234 14.758 1 98.69 110 GLN A O 1
ATOM 872 N N . CYS A 1 111 ? -1.535 25.641 12.758 1 97.38 111 CYS A N 1
ATOM 873 C CA . CYS A 1 111 ? -2.352 26.609 12.031 1 97.38 111 CYS A CA 1
ATOM 874 C C . CYS A 1 111 ? -3.43 25.906 11.211 1 97.38 111 CYS A C 1
ATOM 876 O O . CYS A 1 111 ? -3.123 25.188 10.266 1 97.38 111 CYS A O 1
ATOM 878 N N . GLU A 1 112 ? -4.648 26.047 11.586 1 96.06 112 GLU A N 1
ATOM 879 C CA . GLU A 1 112 ? -5.801 25.484 10.891 1 96.06 112 GLU A CA 1
ATOM 880 C C . GLU A 1 112 ? -6.812 26.562 10.531 1 96.06 112 GLU A C 1
ATOM 882 O O . GLU A 1 112 ? -7.215 27.359 11.391 1 96.06 112 GLU A O 1
ATOM 887 N N . ILE A 1 113 ? -7.16 26.547 9.32 1 93.25 113 ILE A N 1
ATOM 888 C CA . ILE A 1 113 ? -8.016 27.609 8.836 1 93.25 113 ILE A CA 1
ATOM 889 C C . ILE A 1 113 ? -9.469 27.328 9.219 1 93.25 113 ILE A C 1
ATOM 891 O O . ILE A 1 113 ? -10.258 28.25 9.43 1 93.25 113 ILE A O 1
ATOM 895 N N . ASP A 1 114 ? -9.867 26.094 9.289 1 95.44 114 ASP A N 1
ATOM 896 C CA . ASP A 1 114 ? -11.266 25.719 9.484 1 95.44 114 ASP A CA 1
ATOM 897 C C . ASP A 1 114 ? -11.508 25.234 10.914 1 95.44 114 ASP A C 1
ATOM 899 O O . ASP A 1 114 ? -11.383 24.047 11.211 1 95.44 114 ASP A O 1
ATOM 903 N N . LYS A 1 115 ? -11.977 26.109 11.727 1 97.12 115 LYS A N 1
ATOM 904 C CA . LYS A 1 115 ? -12.242 25.844 13.133 1 97.12 115 LYS A CA 1
ATOM 905 C C . LYS A 1 115 ? -13.273 24.719 13.289 1 97.12 115 LYS A C 1
ATOM 907 O O . LYS A 1 115 ? -13.211 23.938 14.242 1 97.12 115 LYS A O 1
ATOM 912 N N . LYS A 1 116 ? -14.156 24.625 12.352 1 97.62 116 LYS A N 1
ATOM 913 C CA . LYS A 1 116 ? -15.211 23.609 12.414 1 97.62 116 LYS A CA 1
ATOM 914 C C . LYS A 1 116 ? -14.633 22.203 12.383 1 97.62 116 LYS A C 1
ATOM 916 O O . LYS A 1 116 ? -15.164 21.297 13.023 1 97.62 116 LYS A O 1
ATOM 921 N N . VAL A 1 117 ? -13.602 22 11.641 1 97.5 117 VAL A N 1
ATOM 922 C CA . VAL A 1 117 ? -12.977 20.688 11.555 1 97.5 117 VAL A CA 1
ATOM 923 C C . VAL A 1 117 ? -12.43 20.281 12.914 1 97.5 117 VAL A C 1
ATOM 925 O O . VAL A 1 117 ? -12.555 19.125 13.328 1 97.5 117 VAL A O 1
ATOM 928 N N . ILE A 1 118 ? -11.844 21.203 13.617 1 98.25 118 ILE A N 1
ATOM 929 C CA . ILE A 1 118 ? -11.32 20.938 14.953 1 98.25 118 ILE A CA 1
ATOM 930 C C . ILE A 1 118 ? -12.461 20.547 15.891 1 98.25 118 ILE A C 1
ATOM 932 O O . ILE A 1 118 ? -12.367 19.562 16.609 1 98.25 118 ILE A O 1
ATOM 936 N N . GLU A 1 119 ? -13.5 21.312 15.836 1 98.31 119 GLU A N 1
ATOM 937 C CA . GLU A 1 119 ? -14.648 21.094 16.703 1 98.31 119 GLU A CA 1
ATOM 938 C C . GLU A 1 119 ? -15.258 19.703 16.469 1 98.31 119 GLU A C 1
ATOM 940 O O . GLU A 1 119 ? -15.5 18.969 17.438 1 98.31 119 GLU A O 1
ATOM 945 N N . VAL A 1 120 ? -15.453 19.422 15.25 1 98.38 120 VAL A N 1
ATOM 946 C CA . VAL A 1 120 ? -16.078 18.156 14.891 1 98.38 120 VAL A CA 1
ATOM 947 C C . VAL A 1 120 ? -15.164 16.984 15.25 1 98.38 120 VAL A C 1
ATOM 949 O O . VAL A 1 120 ? -15.625 15.938 15.703 1 98.38 120 VAL A O 1
ATOM 952 N N . SER A 1 121 ? -13.891 17.156 15.039 1 98.62 121 SER A N 1
ATOM 953 C CA . SER A 1 121 ? -12.93 16.094 15.336 1 98.62 121 SER A CA 1
ATOM 954 C C . SER A 1 121 ? -12.852 15.836 16.844 1 98.62 121 SER A C 1
ATOM 956 O O . SER A 1 121 ? -12.773 14.688 17.266 1 98.62 121 SER A O 1
ATOM 958 N N . LYS A 1 122 ? -12.828 16.891 17.656 1 98.69 122 LYS A N 1
ATOM 959 C CA . LYS A 1 122 ? -12.82 16.719 19.109 1 98.69 122 LYS A CA 1
ATOM 960 C C . LYS A 1 122 ? -14.047 15.938 19.578 1 98.69 122 LYS A C 1
ATOM 962 O O . LYS A 1 122 ? -13.945 15.117 20.484 1 98.69 122 LYS A O 1
ATOM 967 N N . LYS A 1 123 ? -15.094 16.203 18.938 1 98.75 123 LYS A N 1
ATOM 968 C CA . LYS A 1 123 ? -16.344 15.602 19.375 1 98.75 123 LYS A CA 1
ATOM 969 C C . LYS A 1 123 ? -16.453 14.156 18.891 1 98.75 123 LYS A C 1
ATOM 971 O O . LYS A 1 123 ? -16.844 13.273 19.656 1 98.75 123 LYS A O 1
ATOM 976 N N . TYR A 1 124 ? -16.109 13.875 17.641 1 98.81 124 TYR A N 1
ATOM 977 C CA . TYR A 1 124 ? -16.469 12.594 17.047 1 98.81 124 TYR A CA 1
ATOM 978 C C . TYR A 1 124 ? -15.25 11.711 16.859 1 98.81 124 TYR A C 1
ATOM 980 O O . TYR A 1 124 ? -15.383 10.508 16.609 1 98.81 124 TYR A O 1
ATOM 988 N N . LEU A 1 125 ? -14.062 12.273 16.938 1 98.69 125 LEU A N 1
ATOM 989 C CA . LEU A 1 125 ? -12.812 11.539 16.828 1 98.69 125 LEU A CA 1
ATOM 990 C C . LEU A 1 125 ? -11.898 11.852 18.016 1 98.69 125 LEU A C 1
ATOM 992 O O . LEU A 1 125 ? -10.758 12.273 17.828 1 98.69 125 LEU A O 1
ATOM 996 N N . PRO A 1 126 ? -12.289 11.539 19.172 1 98.25 126 PRO A N 1
ATOM 997 C CA . PRO A 1 126 ? -11.555 12.008 20.359 1 98.25 126 PRO A CA 1
ATOM 998 C C . PRO A 1 126 ? -10.172 11.367 20.484 1 98.25 126 PRO A C 1
ATOM 1000 O O . PRO A 1 126 ? -9.242 12.008 20.984 1 98.25 126 PRO A O 1
ATOM 1003 N N . THR A 1 127 ? -10.016 10.102 20.047 1 97.44 127 THR A N 1
ATOM 1004 C CA . THR A 1 127 ? -8.719 9.453 20.141 1 97.44 127 THR A CA 1
ATOM 1005 C C . THR A 1 127 ? -7.711 10.109 19.203 1 97.44 127 THR A C 1
ATOM 1007 O O . THR A 1 127 ? -6.516 10.164 19.5 1 97.44 127 THR A O 1
ATOM 1010 N N . MET A 1 128 ? -8.195 10.641 18.125 1 97.38 128 MET A N 1
ATOM 1011 C CA . MET A 1 128 ? -7.344 11.352 17.172 1 97.38 128 MET A CA 1
ATOM 1012 C C . MET A 1 128 ? -7.055 12.766 17.656 1 97.38 128 MET A C 1
ATOM 1014 O O . MET A 1 128 ? -5.941 13.273 17.484 1 97.38 128 MET A O 1
ATOM 1018 N N . ALA A 1 129 ? -8.039 13.375 18.266 1 98.25 129 ALA A N 1
ATOM 1019 C CA . ALA A 1 129 ? -7.984 14.789 18.625 1 98.25 129 ALA A CA 1
ATOM 1020 C C . ALA A 1 129 ? -7.367 14.992 20 1 98.25 129 ALA A C 1
ATOM 1022 O O . ALA A 1 129 ? -7.309 16.125 20.5 1 98.25 129 ALA A O 1
ATOM 1023 N N . VAL A 1 130 ? -6.883 13.953 20.641 1 98.31 130 VAL A N 1
ATOM 1024 C CA . VAL A 1 130 ? -6.422 13.992 22.016 1 98.31 130 VAL A CA 1
ATOM 1025 C C . VAL A 1 130 ? -5.234 14.953 22.141 1 98.31 130 VAL A C 1
ATOM 1027 O O . VAL A 1 130 ? -5.02 15.547 23.203 1 98.31 130 VAL A O 1
ATOM 1030 N N . GLY A 1 131 ? -4.562 15.188 21.031 1 98.12 131 GLY A N 1
ATOM 1031 C CA . GLY A 1 131 ? -3.4 16.062 21.031 1 98.12 131 GLY A CA 1
ATOM 1032 C C . GLY A 1 131 ? -3.746 17.5 21.344 1 98.12 131 GLY A C 1
ATOM 1033 O O . GLY A 1 131 ? -2.893 18.266 21.797 1 98.12 131 GLY A O 1
ATOM 1034 N N . TYR A 1 132 ? -4.934 17.906 21.141 1 98.38 132 TYR A N 1
ATOM 1035 C CA . TYR A 1 132 ? -5.375 19.266 21.391 1 98.38 132 TYR A CA 1
ATOM 1036 C C . TYR A 1 132 ? -5.344 19.594 22.875 1 98.38 132 TYR A C 1
ATOM 1038 O O . TYR A 1 132 ? -5.414 20.766 23.266 1 98.38 132 TYR A O 1
ATOM 1046 N N . GLU A 1 133 ? -5.203 18.578 23.672 1 98.19 133 GLU A N 1
ATOM 1047 C CA . GLU A 1 133 ? -5.172 18.781 25.125 1 98.19 133 GLU A CA 1
ATOM 1048 C C . GLU A 1 133 ? -3.742 18.969 25.625 1 98.19 133 GLU A C 1
ATOM 1050 O O . GLU A 1 133 ? -3.523 19.266 26.797 1 98.19 133 GLU A O 1
ATOM 1055 N N . SER A 1 134 ? -2.832 18.812 24.828 1 98.5 134 SER A N 1
ATOM 1056 C CA . SER A 1 134 ? -1.435 18.875 25.25 1 98.5 134 SER A CA 1
ATOM 1057 C C . SER A 1 134 ? -1.035 20.297 25.609 1 98.5 134 SER A C 1
ATOM 1059 O O . SER A 1 134 ? -1.375 21.25 24.891 1 98.5 134 SER A O 1
ATOM 1061 N N . PRO A 1 135 ? -0.259 20.484 26.672 1 98.44 135 PRO A N 1
ATOM 1062 C CA . PRO A 1 135 ? 0.242 21.812 27.031 1 98.44 135 PRO A CA 1
ATOM 1063 C C . PRO A 1 135 ? 1.31 22.312 26.062 1 98.44 135 PRO A C 1
ATOM 1065 O O . PRO A 1 135 ? 1.661 23.5 26.078 1 98.44 135 PRO A O 1
ATOM 1068 N N . LYS A 1 136 ? 1.787 21.469 25.172 1 98.69 136 LYS A N 1
ATOM 1069 C CA . LYS A 1 136 ? 2.799 21.859 24.188 1 98.69 136 LYS A CA 1
ATOM 1070 C C . LYS A 1 136 ? 2.168 22.625 23.031 1 98.69 136 LYS A C 1
ATOM 1072 O O . LYS A 1 136 ? 2.875 23.25 22.234 1 98.69 136 LYS A O 1
ATOM 1077 N N . LEU A 1 137 ? 0.874 22.531 22.875 1 98.81 137 LEU A N 1
ATOM 1078 C CA . LEU A 1 137 ? 0.199 22.984 21.672 1 98.81 137 LEU A CA 1
ATOM 1079 C C . LEU A 1 137 ? -0.125 24.469 21.766 1 98.81 137 LEU A C 1
ATOM 1081 O O . LEU A 1 137 ? -0.673 24.938 22.766 1 98.81 137 LEU A O 1
ATOM 1085 N N . LEU A 1 138 ? 0.24 25.172 20.797 1 98.62 138 LEU A N 1
ATOM 1086 C CA . LEU A 1 138 ? -0.24 26.516 20.484 1 98.62 138 LEU A CA 1
ATOM 1087 C C . LEU A 1 138 ? -1.147 26.516 19.266 1 98.62 138 LEU A C 1
ATOM 1089 O O . LEU A 1 138 ? -0.668 26.406 18.125 1 98.62 138 LEU A O 1
ATOM 1093 N N . GLN A 1 139 ? -2.424 26.703 19.5 1 98.19 139 GLN A N 1
ATOM 1094 C CA . GLN A 1 139 ? -3.404 26.609 18.422 1 98.19 139 GLN A CA 1
ATOM 1095 C C . GLN A 1 139 ? -3.643 27.969 17.766 1 98.19 139 GLN A C 1
ATOM 1097 O O . GLN A 1 139 ? -3.912 28.953 18.469 1 98.19 139 GLN A O 1
ATOM 1102 N N . HIS A 1 140 ? -3.516 28.031 16.547 1 97.69 140 HIS A N 1
ATOM 1103 C CA . HIS A 1 140 ? -3.795 29.219 15.758 1 97.69 140 HIS A CA 1
ATOM 1104 C C . HIS A 1 140 ? -4.852 28.953 14.695 1 97.69 140 HIS A C 1
ATOM 1106 O O . HIS A 1 140 ? -4.648 28.125 13.812 1 97.69 140 HIS A O 1
ATOM 1112 N N . ILE A 1 141 ? -5.961 29.656 14.758 1 97.31 141 ILE A N 1
ATOM 1113 C CA . ILE A 1 141 ? -6.98 29.562 13.719 1 97.31 141 ILE A CA 1
ATOM 1114 C C . ILE A 1 141 ? -6.727 30.641 12.656 1 97.31 141 ILE A C 1
ATOM 1116 O O . ILE A 1 141 ? -6.836 31.828 12.93 1 97.31 141 ILE A O 1
ATOM 1120 N N . GLY A 1 142 ? -6.375 30.172 11.484 1 93.56 142 GLY A N 1
ATOM 1121 C CA . GLY A 1 142 ? -6.078 31.141 10.438 1 93.56 142 GLY A CA 1
ATOM 1122 C C . GLY A 1 142 ? -5.41 30.516 9.227 1 93.56 142 GLY A C 1
ATOM 1123 O O . GLY A 1 142 ? -5.281 29.297 9.148 1 93.56 142 GLY A O 1
ATOM 1124 N N . ASP A 1 143 ? -4.973 31.359 8.367 1 90.94 143 ASP A N 1
ATOM 1125 C CA . ASP A 1 143 ? -4.355 30.969 7.109 1 90.94 143 ASP A CA 1
ATOM 1126 C C . ASP A 1 143 ? -2.871 30.656 7.301 1 90.94 143 ASP A C 1
ATOM 1128 O O . ASP A 1 143 ? -2.121 31.469 7.836 1 90.94 143 ASP A O 1
ATOM 1132 N N . GLY A 1 144 ? -2.459 29.453 6.809 1 91.06 144 GLY A N 1
ATOM 1133 C CA . GLY A 1 144 ? -1.076 29.031 6.961 1 91.06 144 GLY A CA 1
ATOM 1134 C C . GLY A 1 144 ? -0.094 29.906 6.215 1 91.06 144 GLY A C 1
ATOM 1135 O O . GLY A 1 144 ? 1.025 30.141 6.68 1 91.06 144 GLY A O 1
ATOM 1136 N N . PHE A 1 145 ? -0.475 30.469 5.09 1 89.75 145 PHE A N 1
ATOM 1137 C CA . PHE A 1 145 ? 0.382 31.359 4.312 1 89.75 145 PHE A CA 1
ATOM 1138 C C . PHE A 1 145 ? 0.683 32.625 5.09 1 89.75 145 PHE A C 1
ATOM 1140 O O . PHE A 1 145 ? 1.842 33.031 5.211 1 89.75 145 PHE A O 1
ATOM 1147 N N . ALA A 1 146 ? -0.346 33.188 5.527 1 92.31 146 ALA A N 1
ATOM 1148 C CA . ALA A 1 146 ? -0.199 34.406 6.285 1 92.31 146 ALA A CA 1
ATOM 1149 C C . ALA A 1 146 ? 0.631 34.188 7.547 1 92.31 146 ALA A C 1
ATOM 1151 O O . ALA A 1 146 ? 1.487 35 7.891 1 92.31 146 ALA A O 1
ATOM 1152 N N . PHE A 1 147 ? 0.336 33.125 8.172 1 95.5 147 PHE A N 1
ATOM 1153 C CA . PHE A 1 147 ? 1.053 32.812 9.406 1 95.5 147 PHE A CA 1
ATOM 1154 C C . PHE A 1 147 ? 2.551 32.688 9.141 1 95.5 147 PHE A C 1
ATOM 1156 O O . PHE A 1 147 ? 3.355 33.281 9.867 1 95.5 147 PHE A O 1
ATOM 1163 N N . MET A 1 148 ? 2.918 31.938 8.141 1 95.06 148 MET A N 1
ATOM 1164 C CA . MET A 1 148 ? 4.328 31.703 7.832 1 95.06 148 MET A CA 1
ATOM 1165 C C . MET A 1 148 ? 5.004 33 7.375 1 95.06 148 MET A C 1
ATOM 1167 O O . MET A 1 148 ? 6.191 33.188 7.637 1 95.06 148 MET A O 1
ATOM 1171 N N . GLY A 1 149 ? 4.258 33.844 6.719 1 93.81 149 GLY A N 1
ATOM 1172 C CA . GLY A 1 149 ? 4.809 35.125 6.328 1 93.81 149 GLY A CA 1
ATOM 1173 C C . GLY A 1 149 ? 5.293 35.938 7.508 1 93.81 149 GLY A C 1
ATOM 1174 O O . GLY A 1 149 ? 6.238 36.719 7.383 1 93.81 149 GLY A O 1
ATOM 1175 N N . GLU A 1 150 ? 4.707 35.688 8.594 1 96.06 150 GLU A N 1
ATOM 1176 C CA . GLU A 1 150 ? 5.012 36.469 9.789 1 96.06 150 GLU A CA 1
ATOM 1177 C C . GLU A 1 150 ? 6.004 35.719 10.688 1 96.06 150 GLU A C 1
ATOM 1179 O O . GLU A 1 150 ? 6.422 36.25 11.719 1 96.06 150 GLU A O 1
ATOM 1184 N N . HIS A 1 151 ? 6.363 34.562 10.32 1 96.5 151 HIS A N 1
ATOM 1185 C CA . HIS A 1 151 ? 7.238 33.75 11.141 1 96.5 151 HIS A CA 1
ATOM 1186 C C . HIS A 1 151 ? 8.43 33.219 10.336 1 96.5 151 HIS A C 1
ATOM 1188 O O . HIS A 1 151 ? 8.312 32.219 9.617 1 96.5 151 HIS A O 1
ATOM 1194 N N . LYS A 1 152 ? 9.578 33.844 10.539 1 97.62 152 LYS A N 1
ATOM 1195 C CA . LYS A 1 152 ? 10.789 33.5 9.805 1 97.62 152 LYS A CA 1
ATOM 1196 C C . LYS A 1 152 ? 11.828 32.875 10.727 1 97.62 152 LYS A C 1
ATOM 1198 O O . LYS A 1 152 ? 12.008 33.312 11.859 1 97.62 152 LYS A O 1
ATOM 1203 N N . GLY A 1 153 ? 12.43 31.766 10.266 1 98.25 153 GLY A N 1
ATOM 1204 C CA . GLY A 1 153 ? 13.523 31.125 10.984 1 98.25 153 GLY A CA 1
ATOM 1205 C C . GLY A 1 153 ? 13.125 30.641 12.359 1 98.25 153 GLY A C 1
ATOM 1206 O O . GLY A 1 153 ? 13.914 30.703 13.305 1 98.25 153 GLY A O 1
ATOM 1207 N N . GLU A 1 154 ? 11.938 30.078 12.461 1 98.38 154 GLU A N 1
ATOM 1208 C CA . GLU A 1 154 ? 11.43 29.828 13.805 1 98.38 154 GLU A CA 1
ATOM 1209 C C . GLU A 1 154 ? 11.305 28.328 14.078 1 98.38 154 GLU A C 1
ATOM 1211 O O . GLU A 1 154 ? 11.328 27.891 15.234 1 98.38 154 GLU A O 1
ATOM 1216 N N . PHE A 1 155 ? 11.227 27.531 13.086 1 98.88 155 PHE A N 1
ATOM 1217 C CA . PHE A 1 155 ? 10.781 26.156 13.312 1 98.88 155 PHE A CA 1
ATOM 1218 C C . PHE A 1 155 ? 11.859 25.172 12.906 1 98.88 155 PHE A C 1
ATOM 1220 O O . PHE A 1 155 ? 12.547 25.359 11.898 1 98.88 155 PHE A O 1
ATOM 1227 N N . ASP A 1 156 ? 11.984 24.125 13.656 1 98.94 156 ASP A N 1
ATOM 1228 C CA . ASP A 1 156 ? 12.883 23.016 13.32 1 98.94 156 ASP A CA 1
ATOM 1229 C C . ASP A 1 156 ? 12.266 22.109 12.266 1 98.94 156 ASP A C 1
ATOM 1231 O O . ASP A 1 156 ? 12.961 21.594 11.383 1 98.94 156 ASP A O 1
ATOM 1235 N N . VAL A 1 157 ? 10.984 21.906 12.398 1 98.94 157 VAL A N 1
ATOM 1236 C CA . VAL A 1 157 ? 10.242 21.047 11.484 1 98.94 157 VAL A CA 1
ATOM 1237 C C . VAL A 1 157 ? 8.898 21.672 11.148 1 98.94 157 VAL A C 1
ATOM 1239 O O . VAL A 1 157 ? 8.234 22.234 12.023 1 98.94 157 VAL A O 1
ATOM 1242 N N . ILE A 1 158 ? 8.547 21.656 9.906 1 98.94 158 ILE A N 1
ATOM 1243 C CA . ILE A 1 158 ? 7.234 22.078 9.438 1 98.94 158 ILE A CA 1
ATOM 1244 C C . ILE A 1 158 ? 6.527 20.906 8.75 1 98.94 158 ILE A C 1
ATOM 1246 O O . ILE A 1 158 ? 7.082 20.297 7.832 1 98.94 158 ILE A O 1
ATOM 125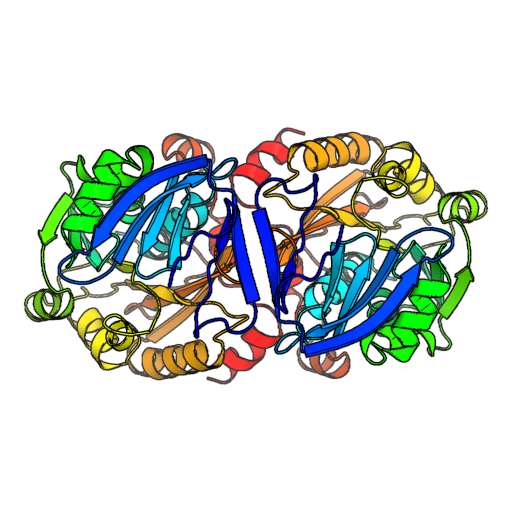0 N N . ILE A 1 159 ? 5.352 20.562 9.188 1 98.88 159 ILE A N 1
ATOM 1251 C CA . ILE A 1 159 ? 4.531 19.516 8.609 1 98.88 159 ILE A CA 1
ATOM 1252 C C . ILE A 1 159 ? 3.271 20.109 7.992 1 98.88 159 ILE A C 1
ATOM 1254 O O . ILE A 1 159 ? 2.516 20.812 8.664 1 98.88 159 ILE A O 1
ATOM 1258 N N . THR A 1 160 ? 3.076 19.906 6.727 1 98.25 160 THR A N 1
ATOM 1259 C CA . THR A 1 160 ? 1.863 20.344 6.047 1 98.25 160 THR A CA 1
ATOM 1260 C C . THR A 1 160 ? 0.925 19.172 5.797 1 98.25 160 THR A C 1
ATOM 1262 O O . THR A 1 160 ? 1.152 18.375 4.887 1 98.25 160 THR A O 1
ATOM 1265 N N . ASP A 1 161 ? -0.033 19.094 6.555 1 96.44 161 ASP A N 1
ATOM 1266 C CA . ASP A 1 161 ? -1.091 18.094 6.449 1 96.44 161 ASP A CA 1
ATOM 1267 C C . ASP A 1 161 ? -2.326 18.672 5.766 1 96.44 161 ASP A C 1
ATOM 1269 O O . ASP A 1 161 ? -3.328 18.953 6.422 1 96.44 161 ASP A O 1
ATOM 1273 N N . SER A 1 162 ? -2.24 18.766 4.488 1 88.56 162 SER A N 1
ATOM 1274 C CA . SER A 1 162 ? -3.262 19.453 3.695 1 88.56 162 SER A CA 1
ATOM 1275 C C . SER A 1 162 ? -4.164 18.438 2.986 1 88.56 162 SER A C 1
ATOM 1277 O O . SER A 1 162 ? -3.838 17.266 2.9 1 88.56 162 SER A O 1
ATOM 1279 N N . SER A 1 163 ? -5.266 19.016 2.549 1 84.19 163 SER A N 1
ATOM 1280 C CA . SER A 1 163 ? -6.121 18.25 1.646 1 84.19 163 SER A CA 1
ATOM 1281 C C . SER A 1 163 ? -5.5 18.125 0.259 1 84.19 163 SER A C 1
ATOM 1283 O O . SER A 1 163 ? -4.344 18.516 0.058 1 84.19 163 SER A O 1
ATOM 1285 N N . ASP A 1 164 ? -6.223 17.516 -0.665 1 86.19 164 ASP A N 1
ATOM 1286 C CA . ASP A 1 164 ? -5.754 17.281 -2.025 1 86.19 164 ASP A CA 1
ATOM 1287 C C . ASP A 1 164 ? -5.656 18.578 -2.818 1 86.19 164 ASP A C 1
ATOM 1289 O O . ASP A 1 164 ? -6.27 19.578 -2.449 1 86.19 164 ASP A O 1
ATOM 1293 N N . PRO A 1 165 ? -4.879 18.531 -3.873 1 85.56 165 PRO A N 1
ATOM 1294 C CA . PRO A 1 165 ? -4.523 19.766 -4.586 1 85.56 165 PRO A CA 1
ATOM 1295 C C . PRO A 1 165 ? -5.66 20.297 -5.461 1 85.56 165 PRO A C 1
ATOM 1297 O O . PRO A 1 165 ? -5.453 20.562 -6.648 1 85.56 165 PRO A O 1
ATOM 1300 N N . ILE A 1 166 ? -6.707 20.359 -4.949 1 79.75 166 ILE A N 1
ATOM 1301 C CA . ILE A 1 166 ? -7.855 20.969 -5.602 1 79.75 166 ILE A CA 1
ATOM 1302 C C . ILE A 1 166 ? -8.422 22.078 -4.703 1 79.75 166 ILE A C 1
ATOM 1304 O O . ILE A 1 166 ? -8.297 22.016 -3.479 1 79.75 166 ILE A O 1
ATOM 1308 N N . GLY A 1 167 ? -8.922 23.172 -5.344 1 71.12 167 GLY A N 1
ATOM 1309 C CA . GLY A 1 167 ? -9.523 24.25 -4.59 1 71.12 167 GLY A CA 1
ATOM 1310 C C . GLY A 1 167 ? -8.523 25.047 -3.787 1 71.12 167 GLY A C 1
ATOM 1311 O O . GLY A 1 167 ? -7.492 25.484 -4.32 1 71.12 167 GLY A O 1
ATOM 1312 N N . PRO A 1 168 ? -8.875 25.25 -2.582 1 68.94 168 PRO A N 1
ATOM 1313 C CA . PRO A 1 168 ? -8.07 26.094 -1.698 1 68.94 168 PRO A CA 1
ATOM 1314 C C . PRO A 1 168 ? -6.691 25.5 -1.414 1 68.94 168 PRO A C 1
ATOM 1316 O O . PRO A 1 168 ? -5.75 26.234 -1.11 1 68.94 168 PRO A O 1
ATOM 1319 N N . ALA A 1 169 ? -6.586 24.141 -1.568 1 79.88 169 ALA A N 1
ATOM 1320 C CA . ALA A 1 169 ? -5.34 23.5 -1.166 1 79.88 169 ALA A CA 1
ATOM 1321 C C . ALA A 1 169 ? -4.352 23.453 -2.326 1 79.88 169 ALA A C 1
ATOM 1323 O O . ALA A 1 169 ? -3.195 23.047 -2.146 1 79.88 169 ALA A O 1
ATOM 1324 N N . GLU A 1 170 ? -4.691 23.875 -3.455 1 84.44 170 GLU A N 1
ATOM 1325 C CA . GLU A 1 170 ? -3.842 23.797 -4.641 1 84.44 170 GLU A CA 1
ATOM 1326 C C . GLU A 1 170 ? -2.525 24.547 -4.426 1 84.44 170 GLU A C 1
ATOM 1328 O O . GLU A 1 170 ? -1.469 24.078 -4.859 1 84.44 170 GLU A O 1
ATOM 1333 N N . SER A 1 171 ? -2.602 25.672 -3.75 1 87.31 171 SER A N 1
ATOM 1334 C CA . SER A 1 171 ? -1.438 26.531 -3.566 1 87.31 171 SER A CA 1
ATOM 1335 C C . SER A 1 171 ? -0.388 25.875 -2.688 1 87.31 171 SER A C 1
ATOM 1337 O O . SER A 1 171 ? 0.802 26.172 -2.791 1 87.31 171 SER A O 1
ATOM 1339 N N . LEU A 1 172 ? -0.82 24.984 -1.877 1 88 172 LEU A N 1
ATOM 1340 C CA . LEU A 1 172 ? 0.087 24.312 -0.952 1 88 172 LEU A CA 1
ATOM 1341 C C . LEU A 1 172 ? 1.004 23.344 -1.694 1 88 172 LEU A C 1
ATOM 1343 O O . LEU A 1 172 ? 1.988 22.859 -1.131 1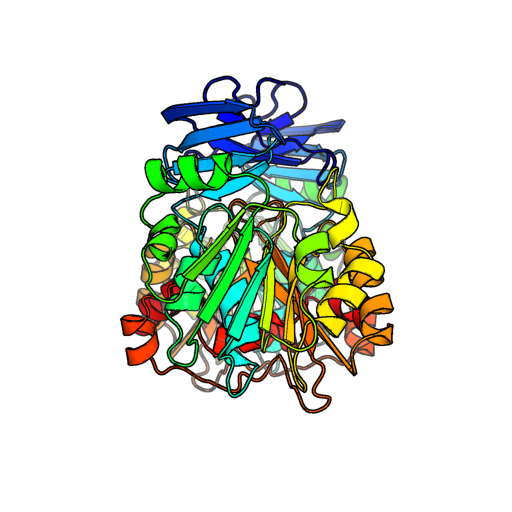 88 172 LEU A O 1
ATOM 1347 N N . PHE A 1 173 ? 0.771 23.125 -2.975 1 90.94 173 PHE A N 1
ATOM 1348 C CA . PHE A 1 173 ? 1.556 22.188 -3.771 1 90.94 173 PHE A CA 1
ATOM 1349 C C . PHE A 1 173 ? 2.414 22.922 -4.789 1 90.94 173 PHE A C 1
ATOM 1351 O O . PHE A 1 173 ? 2.984 22.312 -5.695 1 90.94 173 PHE A O 1
ATOM 1358 N N . GLU A 1 174 ? 2.584 24.188 -4.621 1 93.75 174 GLU A N 1
ATOM 1359 C CA . GLU A 1 174 ? 3.307 25.016 -5.586 1 93.75 174 GLU A CA 1
ATOM 1360 C C . GLU A 1 174 ? 4.578 25.594 -4.973 1 93.75 174 GLU A C 1
ATOM 1362 O O . GLU A 1 174 ? 4.699 25.688 -3.75 1 93.75 174 GLU A O 1
ATOM 1367 N N . LYS A 1 175 ? 5.461 26.047 -5.809 1 96.5 175 LYS A N 1
ATOM 1368 C CA . LYS A 1 175 ? 6.805 26.469 -5.438 1 96.5 175 LYS A CA 1
ATOM 1369 C C . LYS A 1 175 ? 6.758 27.609 -4.426 1 96.5 175 LYS A C 1
ATOM 1371 O O . LYS A 1 175 ? 7.484 27.594 -3.43 1 96.5 175 LYS A O 1
ATOM 1376 N N . PRO A 1 176 ? 5.867 28.609 -4.535 1 95.62 176 PRO A N 1
ATOM 1377 C CA . PRO A 1 176 ? 5.863 29.719 -3.576 1 95.62 176 PRO A CA 1
ATOM 1378 C C . PRO A 1 176 ? 5.613 29.25 -2.143 1 95.62 176 PRO A C 1
ATOM 1380 O O . PRO A 1 176 ? 6.172 29.828 -1.201 1 95.62 176 PRO A O 1
ATOM 1383 N N . TYR A 1 177 ? 4.797 28.297 -2.029 1 96.12 177 TYR A N 1
ATOM 1384 C CA . TYR A 1 177 ? 4.516 27.766 -0.697 1 96.12 177 TYR A CA 1
ATOM 1385 C C . TYR A 1 177 ? 5.766 27.156 -0.079 1 96.12 177 TYR A C 1
ATOM 1387 O O . TYR A 1 177 ? 6.047 27.359 1.104 1 96.12 177 TYR A O 1
ATOM 1395 N N . TYR A 1 178 ? 6.516 26.422 -0.83 1 97.69 178 TYR A N 1
ATOM 1396 C CA . TYR A 1 178 ? 7.727 25.766 -0.347 1 97.69 178 TYR A CA 1
ATOM 1397 C C . TYR A 1 178 ? 8.82 26.797 -0.054 1 97.69 178 TYR A C 1
ATOM 1399 O O . TYR A 1 178 ? 9.664 26.578 0.813 1 97.69 178 TYR A O 1
ATOM 1407 N N . GLU A 1 179 ? 8.797 27.906 -0.776 1 98 179 GLU A N 1
ATOM 1408 C CA . GLU A 1 179 ? 9.68 29.016 -0.455 1 98 179 GLU A CA 1
ATOM 1409 C C . GLU A 1 179 ? 9.336 29.625 0.899 1 98 179 GLU A C 1
ATOM 1411 O O . GLU A 1 179 ? 10.227 29.984 1.675 1 98 179 GLU A O 1
ATOM 1416 N N . LEU A 1 180 ? 8.062 29.75 1.09 1 97.44 180 LEU A N 1
ATOM 1417 C CA . LEU A 1 180 ? 7.59 30.297 2.361 1 97.44 180 LEU A CA 1
ATOM 1418 C C . LEU A 1 180 ? 8 29.391 3.52 1 97.44 180 LEU A C 1
ATOM 1420 O O . LEU A 1 180 ? 8.438 29.875 4.566 1 97.44 180 LEU A O 1
ATOM 1424 N N . MET A 1 181 ? 7.82 28.078 3.393 1 98.44 181 MET A N 1
ATOM 1425 C CA . MET A 1 181 ? 8.234 27.156 4.434 1 98.44 181 MET A CA 1
ATOM 1426 C C . MET A 1 181 ? 9.742 27.25 4.68 1 98.44 181 MET A C 1
ATOM 1428 O O . MET A 1 181 ? 10.188 27.25 5.828 1 98.44 181 MET A O 1
ATOM 1432 N N . LYS A 1 182 ? 10.469 27.328 3.619 1 98.62 182 LYS A N 1
ATOM 1433 C CA . LYS A 1 182 ? 11.922 27.453 3.732 1 98.62 182 LYS A CA 1
ATOM 1434 C C . LYS A 1 182 ? 12.312 28.641 4.598 1 98.62 182 LYS A C 1
ATOM 1436 O O . LYS A 1 182 ? 13.18 28.531 5.461 1 98.62 182 LYS A O 1
ATOM 1441 N N . ALA A 1 183 ? 11.625 29.766 4.375 1 98.44 183 ALA A N 1
ATOM 1442 C CA . ALA A 1 183 ? 11.93 31 5.105 1 98.44 183 ALA A CA 1
ATOM 1443 C C . ALA A 1 183 ? 11.562 30.859 6.578 1 98.44 183 ALA A C 1
ATOM 1445 O O . ALA A 1 183 ? 12.195 31.469 7.441 1 98.44 183 ALA A O 1
ATOM 1446 N N . ALA A 1 184 ? 10.609 30.031 6.867 1 98.62 184 ALA A N 1
ATOM 1447 C CA . ALA A 1 184 ? 10.117 29.875 8.227 1 98.62 184 ALA A CA 1
ATOM 1448 C C . ALA A 1 184 ? 10.984 28.906 9.023 1 98.62 184 ALA A C 1
ATOM 1450 O O . ALA A 1 184 ? 10.906 28.859 10.25 1 98.62 184 ALA A O 1
ATOM 1451 N N . LEU A 1 185 ? 11.805 28.156 8.367 1 98.75 185 LEU A N 1
ATOM 1452 C CA . LEU A 1 185 ? 12.625 27.125 9 1 98.75 185 LEU A CA 1
ATOM 1453 C C . LEU A 1 185 ? 13.867 27.75 9.641 1 98.75 185 LEU A C 1
ATOM 1455 O O . LEU A 1 185 ? 14.438 28.703 9.102 1 98.75 185 LEU A O 1
ATOM 1459 N N . LYS A 1 186 ? 14.258 27.188 10.758 1 98.44 186 LYS A N 1
ATOM 1460 C CA . LYS A 1 186 ? 15.609 27.375 11.273 1 98.44 186 LYS A CA 1
ATOM 1461 C C . LYS A 1 186 ? 16.641 26.719 10.359 1 98.44 186 LYS A C 1
ATOM 1463 O O . LYS A 1 186 ? 16.297 25.906 9.492 1 98.44 186 LYS A O 1
ATOM 1468 N N . PRO A 1 187 ? 17.906 27.094 10.734 1 96.25 187 PRO A N 1
ATOM 1469 C CA . PRO A 1 187 ? 18.953 26.359 10.023 1 96.25 187 PRO A CA 1
ATOM 1470 C C . PRO A 1 187 ? 18.859 24.844 10.234 1 96.25 187 PRO A C 1
ATOM 1472 O O . PRO A 1 187 ? 18.531 24.391 11.336 1 96.25 187 PRO A O 1
ATOM 1475 N N . ASN A 1 188 ? 18.953 24.047 9.203 1 96.81 188 ASN A N 1
ATOM 1476 C CA . ASN A 1 188 ? 18.922 22.578 9.203 1 96.81 188 ASN A CA 1
ATOM 1477 C C . ASN A 1 188 ? 17.484 22.062 9.336 1 96.81 188 ASN A C 1
ATOM 1479 O O . ASN A 1 188 ? 17.281 20.891 9.633 1 96.81 188 ASN A O 1
ATOM 1483 N N . GLY A 1 189 ? 16.531 23 9.211 1 98.81 189 GLY A N 1
ATOM 1484 C CA . GLY A 1 189 ? 15.133 22.625 9.359 1 98.81 189 GLY A CA 1
ATOM 1485 C C . GLY A 1 189 ? 14.648 21.672 8.281 1 98.81 189 GLY A C 1
ATOM 1486 O O . GLY A 1 189 ? 15.312 21.5 7.258 1 98.81 189 GLY A O 1
ATOM 1487 N N . ILE A 1 190 ? 13.547 21 8.562 1 98.94 190 ILE A N 1
ATOM 1488 C CA . ILE A 1 190 ? 12.977 19.984 7.676 1 98.94 190 ILE A CA 1
ATOM 1489 C C . ILE A 1 190 ? 11.5 20.297 7.438 1 98.94 190 ILE A C 1
ATOM 1491 O O . ILE A 1 190 ? 10.789 20.734 8.344 1 98.94 190 ILE A O 1
ATOM 1495 N N . VAL A 1 191 ? 11.055 20.109 6.215 1 98.81 191 VAL A N 1
ATOM 1496 C CA . VAL A 1 191 ? 9.625 20.141 5.91 1 98.81 191 VAL A CA 1
ATOM 1497 C C . VAL A 1 191 ? 9.164 18.75 5.477 1 98.81 191 VAL A C 1
ATOM 1499 O O . VAL A 1 191 ? 9.93 18 4.871 1 98.81 191 VAL A O 1
ATOM 1502 N N . CYS A 1 192 ? 7.98 18.406 5.816 1 98.88 192 CYS A N 1
ATOM 1503 C CA . CYS A 1 192 ? 7.27 17.219 5.336 1 98.88 192 CYS A CA 1
ATOM 1504 C C . CYS A 1 192 ? 5.836 17.578 4.941 1 98.88 192 CYS A C 1
ATOM 1506 O O . CYS A 1 192 ? 5.055 18.047 5.777 1 98.88 192 CYS A O 1
ATOM 1508 N N . THR A 1 193 ? 5.508 17.344 3.709 1 98.44 193 THR A N 1
ATOM 1509 C CA . THR A 1 193 ? 4.184 17.688 3.197 1 98.44 193 THR A CA 1
ATOM 1510 C C . THR A 1 193 ? 3.496 16.453 2.613 1 98.44 193 THR A C 1
ATOM 1512 O O . THR A 1 193 ? 4.156 15.57 2.064 1 98.44 193 THR A O 1
ATOM 1515 N N . GLN A 1 194 ? 2.178 16.422 2.82 1 97.44 194 GLN A N 1
ATOM 1516 C CA . GLN A 1 194 ? 1.409 15.438 2.066 1 97.44 194 GLN A CA 1
ATOM 1517 C C . GLN A 1 194 ? 1.771 15.469 0.585 1 97.44 194 GLN A C 1
ATOM 1519 O O . GLN A 1 194 ? 1.837 16.547 -0.018 1 97.44 194 GLN A O 1
ATOM 1524 N N . GLY A 1 195 ? 2.1 14.289 -0.01 1 96.94 195 GLY A N 1
ATOM 1525 C CA . GLY A 1 195 ? 2.707 14.266 -1.331 1 96.94 195 GLY A CA 1
ATOM 1526 C C . GLY A 1 195 ? 1.92 13.445 -2.338 1 96.94 195 GLY A C 1
ATOM 1527 O O . GLY A 1 195 ? 2.467 13.008 -3.35 1 96.94 195 GLY A O 1
ATOM 1528 N N . GLU A 1 196 ? 0.684 13.227 -2.025 1 97 196 GLU A N 1
ATOM 1529 C CA . GLU A 1 196 ? -0.241 12.539 -2.926 1 97 196 GLU A CA 1
ATOM 1530 C C . GLU A 1 196 ? 0.222 11.117 -3.219 1 97 196 GLU A C 1
ATOM 1532 O O . GLU A 1 196 ? 1.005 10.547 -2.457 1 97 196 GLU A O 1
ATOM 1537 N N . CYS A 1 197 ? -0.464 10.492 -4.18 1 97.69 197 CYS A N 1
ATOM 1538 C CA . CYS A 1 197 ? -0.329 9.062 -4.441 1 97.69 197 CYS A CA 1
ATOM 1539 C C . CYS A 1 197 ? 0.527 8.812 -5.68 1 97.69 197 CYS A C 1
ATOM 1541 O O . CYS A 1 197 ? 0.216 9.305 -6.766 1 97.69 197 CYS A O 1
ATOM 1543 N N . GLN A 1 198 ? 1.514 7.969 -5.535 1 98.19 198 GLN A N 1
ATOM 1544 C CA . GLN A 1 198 ? 2.455 7.719 -6.617 1 98.19 198 GLN A CA 1
ATOM 1545 C C . GLN A 1 198 ? 1.786 6.977 -7.77 1 98.19 198 GLN A C 1
ATOM 1547 O O . GLN A 1 198 ? 2.225 7.074 -8.922 1 98.19 198 GLN A O 1
ATOM 1552 N N . TRP A 1 199 ? 0.652 6.262 -7.555 1 98.12 199 TRP A N 1
ATOM 1553 C CA . TRP A 1 199 ? -0.062 5.531 -8.594 1 98.12 199 TRP A CA 1
ATOM 1554 C C . TRP A 1 199 ? -0.944 6.469 -9.414 1 98.12 199 TRP A C 1
ATOM 1556 O O . TRP A 1 199 ? -1.333 6.141 -10.539 1 98.12 199 TRP A O 1
ATOM 1566 N N . LEU A 1 200 ? -1.268 7.617 -8.852 1 97.69 200 LEU A N 1
ATOM 1567 C CA . LEU A 1 200 ? -2.293 8.461 -9.453 1 97.69 200 LEU A CA 1
ATOM 1568 C C . LEU A 1 200 ? -1.702 9.797 -9.906 1 97.69 200 LEU A C 1
ATOM 1570 O O . LEU A 1 200 ? -2.156 10.383 -10.891 1 97.69 200 LEU A O 1
ATOM 1574 N N . HIS A 1 201 ? -0.681 10.234 -9.203 1 97.38 201 HIS A N 1
ATOM 1575 C CA . HIS A 1 201 ? -0.282 11.625 -9.352 1 97.38 201 HIS A CA 1
ATOM 1576 C C . HIS A 1 201 ? 1.225 11.75 -9.547 1 97.38 201 HIS A C 1
ATOM 1578 O O . HIS A 1 201 ? 1.857 12.648 -8.984 1 97.38 201 HIS A O 1
ATOM 1584 N N . LEU A 1 202 ? 1.767 10.859 -10.281 1 97.81 202 LEU A N 1
ATOM 1585 C CA . LEU A 1 202 ? 3.211 10.828 -10.484 1 97.81 202 LEU A CA 1
ATOM 1586 C C . LEU A 1 202 ? 3.695 12.117 -11.141 1 97.81 202 LEU A C 1
ATOM 1588 O O . LEU A 1 202 ? 4.77 12.625 -10.805 1 97.81 202 LEU A O 1
ATOM 1592 N N . ASP A 1 203 ? 2.967 12.688 -12.07 1 97.31 203 ASP A N 1
ATOM 1593 C CA . ASP A 1 203 ? 3.369 13.922 -12.734 1 97.31 203 ASP A CA 1
ATOM 1594 C C . ASP A 1 203 ? 3.479 15.078 -11.734 1 97.31 203 ASP A C 1
ATOM 1596 O O . ASP A 1 203 ? 4.414 15.875 -11.805 1 97.31 203 ASP A O 1
ATOM 1600 N N . LEU A 1 204 ? 2.486 15.148 -10.867 1 96.75 204 LEU A N 1
ATOM 1601 C CA . LEU A 1 204 ? 2.529 16.172 -9.82 1 96.75 204 LEU A CA 1
ATOM 1602 C C . LEU A 1 204 ? 3.748 15.977 -8.93 1 96.75 204 LEU A C 1
ATOM 1604 O O . LEU A 1 204 ? 4.43 16.938 -8.578 1 96.75 204 LEU A O 1
ATOM 1608 N N . ILE A 1 205 ? 4 14.758 -8.539 1 98.19 205 ILE A N 1
ATOM 1609 C CA . ILE A 1 205 ? 5.117 14.43 -7.656 1 98.19 205 ILE A CA 1
ATOM 1610 C C . ILE A 1 205 ? 6.434 14.812 -8.328 1 98.19 205 ILE A C 1
ATOM 1612 O O . ILE A 1 205 ? 7.328 15.367 -7.688 1 98.19 205 ILE A O 1
ATOM 1616 N N . LYS A 1 206 ? 6.555 14.523 -9.617 1 98.44 206 LYS A N 1
ATOM 1617 C CA . LYS A 1 206 ? 7.738 14.898 -10.383 1 98.44 206 LYS A CA 1
ATOM 1618 C C . LYS A 1 206 ? 7.941 16.406 -10.391 1 98.44 206 LYS A C 1
ATOM 1620 O O . LYS A 1 206 ? 9.062 16.891 -10.203 1 98.44 206 LYS A O 1
ATOM 1625 N N . GLU A 1 207 ? 6.867 17.109 -10.57 1 97.56 207 GLU A N 1
ATOM 1626 C CA . GLU A 1 207 ? 6.93 18.562 -10.586 1 97.56 207 GLU A CA 1
ATOM 1627 C C . GLU A 1 207 ? 7.367 19.109 -9.227 1 97.56 207 GLU A C 1
ATOM 1629 O O . GLU A 1 207 ? 8.242 19.984 -9.156 1 97.56 207 GLU A O 1
ATOM 1634 N N . MET A 1 208 ? 6.762 18.625 -8.203 1 97.88 208 MET A N 1
ATOM 1635 C CA . MET A 1 208 ? 7.109 19.062 -6.852 1 97.88 208 MET A CA 1
ATOM 1636 C C . MET A 1 208 ? 8.57 18.75 -6.539 1 97.88 208 MET A C 1
ATOM 1638 O O . MET A 1 208 ? 9.289 19.594 -6.008 1 97.88 208 MET A O 1
ATOM 1642 N N . THR A 1 209 ? 8.938 17.5 -6.875 1 98.62 209 THR A N 1
ATOM 1643 C CA . THR A 1 209 ? 10.32 17.094 -6.629 1 98.62 209 THR A CA 1
ATOM 1644 C C . THR A 1 209 ? 11.289 18.031 -7.348 1 98.62 209 THR A C 1
ATOM 1646 O O . THR A 1 209 ? 12.289 18.469 -6.77 1 98.62 209 THR A O 1
ATOM 1649 N N . SER A 1 210 ? 10.977 18.391 -8.562 1 98.44 210 SER A N 1
ATOM 1650 C CA . SER A 1 210 ? 11.844 19.219 -9.391 1 98.44 210 SER A CA 1
ATOM 1651 C C . SER A 1 210 ? 12.023 20.609 -8.781 1 98.44 210 SER A C 1
ATOM 1653 O O . SER A 1 210 ? 13.148 21.078 -8.617 1 98.44 210 SER A O 1
ATOM 1655 N N . PHE A 1 211 ? 10.938 21.266 -8.445 1 97.88 211 PHE A N 1
ATOM 1656 C CA . PHE A 1 211 ? 11.117 22.625 -7.938 1 97.88 211 PHE A CA 1
ATOM 1657 C C . PHE A 1 211 ? 11.664 22.609 -6.512 1 97.88 211 PHE A C 1
ATOM 1659 O O . PHE A 1 211 ? 12.383 23.516 -6.105 1 97.88 211 PHE A O 1
ATOM 1666 N N . CYS A 1 212 ? 11.328 21.578 -5.715 1 98.75 212 CYS A N 1
ATOM 1667 C CA . CYS A 1 212 ? 11.891 21.484 -4.371 1 98.75 212 CYS A CA 1
ATOM 1668 C C . CYS A 1 212 ? 13.414 21.391 -4.422 1 98.75 212 CYS A C 1
ATOM 1670 O O . CYS A 1 212 ? 14.102 21.953 -3.568 1 98.75 212 CYS A O 1
ATOM 1672 N N . LYS A 1 213 ? 13.93 20.656 -5.395 1 98.5 213 LYS A N 1
ATOM 1673 C CA . LYS A 1 213 ? 15.367 20.469 -5.523 1 98.5 213 LYS A CA 1
ATOM 1674 C C . LYS A 1 213 ? 16.062 21.797 -5.84 1 98.5 213 LYS A C 1
ATOM 1676 O O . LYS A 1 213 ? 17.266 21.938 -5.613 1 98.5 213 LYS A O 1
ATOM 1681 N N . THR A 1 214 ? 15.344 22.719 -6.355 1 98.5 214 THR A N 1
ATOM 1682 C CA . THR A 1 214 ? 15.914 24.047 -6.57 1 98.5 214 THR A CA 1
ATOM 1683 C C . THR A 1 214 ? 15.945 24.844 -5.266 1 98.5 214 THR A C 1
ATOM 1685 O O . THR A 1 214 ? 16.672 25.828 -5.152 1 98.5 214 THR A O 1
ATOM 1688 N N . LEU A 1 215 ? 15.234 24.469 -4.277 1 98.69 215 LEU A N 1
ATOM 1689 C CA . LEU A 1 215 ? 15.07 25.234 -3.049 1 98.69 215 LEU A CA 1
ATOM 1690 C C . LEU A 1 215 ? 15.852 24.594 -1.903 1 98.69 215 LEU A C 1
ATOM 1692 O O . LEU A 1 215 ? 16.375 25.297 -1.034 1 98.69 215 LEU A O 1
ATOM 1696 N N . TYR A 1 216 ? 15.875 23.312 -1.867 1 98.88 216 TYR A N 1
ATOM 1697 C CA . TYR A 1 216 ? 16.453 22.562 -0.757 1 98.88 216 TYR A CA 1
ATOM 1698 C C . TYR A 1 216 ? 17.578 21.656 -1.24 1 98.88 216 TYR A C 1
ATOM 1700 O O . TYR A 1 216 ? 17.469 21.031 -2.303 1 98.88 216 TYR A O 1
ATOM 1708 N N . PRO A 1 217 ? 18.609 21.469 -0.437 1 98.75 217 PRO A N 1
ATOM 1709 C CA . PRO A 1 217 ? 19.719 20.625 -0.858 1 98.75 217 PRO A CA 1
ATOM 1710 C C . PRO A 1 217 ? 19.391 19.141 -0.812 1 98.75 217 PRO A C 1
ATOM 1712 O O . PRO A 1 217 ? 20.031 18.344 -1.505 1 98.75 217 PRO A O 1
ATOM 1715 N N . VAL A 1 218 ? 18.484 18.766 0.065 1 98.75 218 VAL A N 1
ATOM 1716 C CA . VAL A 1 218 ? 18.062 17.359 0.151 1 98.75 218 VAL A CA 1
ATOM 1717 C C . VAL A 1 218 ? 16.547 17.266 -0.002 1 98.75 218 VAL A C 1
ATOM 1719 O O . VAL A 1 218 ? 15.805 17.906 0.735 1 98.75 218 VAL A O 1
ATOM 1722 N N . VAL A 1 219 ? 16.109 16.469 -0.931 1 98.81 219 VAL A N 1
ATOM 1723 C CA . VAL A 1 219 ? 14.695 16.234 -1.229 1 98.81 219 VAL A CA 1
ATOM 1724 C C . VAL A 1 219 ? 14.453 14.742 -1.446 1 98.81 219 VAL A C 1
ATOM 1726 O O . VAL A 1 219 ? 15.188 14.086 -2.191 1 98.81 219 VAL A O 1
ATOM 1729 N N . ARG A 1 220 ? 13.477 14.18 -0.738 1 98.75 220 ARG A N 1
ATOM 1730 C CA . ARG A 1 220 ? 13.086 12.789 -0.935 1 98.75 220 ARG A CA 1
ATOM 1731 C C . ARG A 1 220 ? 11.57 12.633 -0.912 1 98.75 220 ARG A C 1
ATOM 1733 O O . ARG A 1 220 ? 10.867 13.414 -0.256 1 98.75 220 ARG A O 1
ATOM 1740 N N . TYR A 1 221 ? 11.125 11.758 -1.708 1 98.81 221 TYR A N 1
ATOM 1741 C CA . TYR A 1 221 ? 9.742 11.305 -1.681 1 98.81 221 TYR A CA 1
ATOM 1742 C C . TYR A 1 221 ? 9.617 9.953 -0.99 1 98.81 221 TYR A C 1
ATOM 1744 O O . TYR A 1 221 ? 10.391 9.039 -1.271 1 98.81 221 TYR A O 1
ATOM 1752 N N . GLY A 1 222 ? 8.742 9.82 -0.016 1 98.62 222 GLY A N 1
ATOM 1753 C CA . GLY A 1 222 ? 8.406 8.57 0.644 1 98.62 222 GLY A CA 1
ATOM 1754 C C . GLY A 1 222 ? 6.918 8.281 0.652 1 98.62 222 GLY A C 1
ATOM 1755 O O . GLY A 1 222 ? 6.121 9.094 0.185 1 98.62 222 GLY A O 1
ATOM 1756 N N . TYR A 1 223 ? 6.574 7.094 1.136 1 98.81 223 TYR A N 1
ATOM 1757 C CA . TYR A 1 223 ? 5.152 6.77 1.141 1 98.81 223 TYR A CA 1
ATOM 1758 C C . TYR A 1 223 ? 4.824 5.766 2.238 1 98.81 223 TYR A C 1
ATOM 1760 O O . TYR A 1 223 ? 5.723 5.195 2.855 1 98.81 223 TYR A O 1
ATOM 1768 N N . CYS A 1 224 ? 3.566 5.621 2.588 1 98.75 224 CYS A N 1
ATOM 1769 C CA . CYS A 1 224 ? 3.031 4.582 3.457 1 98.75 224 CYS A CA 1
ATOM 1770 C C . CYS A 1 224 ? 1.736 4.008 2.893 1 98.75 224 CYS A C 1
ATOM 1772 O O . CYS A 1 224 ? 1.23 4.492 1.879 1 98.75 224 CYS A O 1
ATOM 1774 N N . THR A 1 225 ? 1.277 2.941 3.473 1 98.56 225 THR A N 1
ATOM 1775 C CA . THR A 1 225 ? 0.018 2.33 3.064 1 98.56 225 THR A CA 1
ATOM 1776 C C . THR A 1 225 ? -1.114 2.744 4 1 98.56 225 THR A C 1
ATOM 1778 O O . THR A 1 225 ? -0.905 2.9 5.203 1 98.56 225 THR A O 1
ATOM 1781 N N . ILE A 1 226 ? -2.203 2.936 3.426 1 98.44 226 ILE A N 1
ATOM 1782 C CA . ILE A 1 226 ? -3.393 3.322 4.176 1 98.44 226 ILE A CA 1
ATOM 1783 C C . ILE A 1 226 ? -4.645 2.875 3.422 1 98.44 226 ILE A C 1
ATOM 1785 O O . ILE A 1 226 ? -5 3.459 2.395 1 98.44 226 ILE A O 1
ATOM 1789 N N . PRO A 1 227 ? -5.402 1.964 3.93 1 98 227 PRO A N 1
ATOM 1790 C CA . PRO A 1 227 ? -6.453 1.224 3.225 1 98 227 PRO A CA 1
ATOM 1791 C C . PRO A 1 227 ? -7.504 2.139 2.602 1 98 227 PRO A C 1
ATOM 1793 O O . PRO A 1 227 ? -7.961 1.888 1.484 1 98 227 PRO A O 1
ATOM 1796 N N . THR A 1 228 ? -7.82 3.207 3.24 1 98.06 228 THR A N 1
ATOM 1797 C CA . THR A 1 228 ? -9.031 3.912 2.828 1 98.06 228 THR A CA 1
ATOM 1798 C C . THR A 1 228 ? -8.688 5.078 1.908 1 98.06 228 THR A C 1
ATOM 1800 O O . THR A 1 228 ? -9.586 5.758 1.4 1 98.06 228 THR A O 1
ATOM 1803 N N . TYR A 1 229 ? -7.383 5.379 1.728 1 97.56 229 TYR A N 1
ATOM 1804 C CA . TYR A 1 229 ? -7.023 6.402 0.75 1 97.56 229 TYR A CA 1
ATOM 1805 C C . TYR A 1 229 ? -7.02 5.828 -0.662 1 97.56 229 TYR A C 1
ATOM 1807 O O . TYR A 1 229 ? -6.801 4.633 -0.853 1 97.56 229 TYR A O 1
ATOM 1815 N N . PRO A 1 230 ? -7.328 6.684 -1.646 1 95.62 230 PRO A N 1
ATOM 1816 C CA . PRO A 1 230 ? -7.324 6.188 -3.023 1 95.62 230 PRO A CA 1
ATOM 1817 C C . PRO A 1 230 ? -6.039 5.441 -3.377 1 95.62 230 PRO A C 1
ATOM 1819 O O . PRO A 1 230 ? -4.941 5.957 -3.148 1 95.62 230 PRO A O 1
ATOM 1822 N N . SER A 1 231 ? -6.195 4.254 -3.826 1 96.56 231 SER A N 1
ATOM 1823 C CA . SER A 1 231 ? -5.125 3.365 -4.266 1 96.56 231 SER A CA 1
ATOM 1824 C C . SER A 1 231 ? -4.359 2.793 -3.076 1 96.56 231 SER A C 1
ATOM 1826 O O . SER A 1 231 ? -3.326 2.145 -3.25 1 96.56 231 SER A O 1
ATOM 1828 N N . GLY A 1 232 ? -4.75 3.076 -1.875 1 97.81 232 GLY A N 1
ATOM 1829 C CA . GLY A 1 232 ? -4.258 2.396 -0.687 1 97.81 232 GLY A CA 1
ATOM 1830 C C . GLY A 1 232 ? -2.918 2.926 -0.208 1 97.81 232 GLY A C 1
ATOM 1831 O O . GLY A 1 232 ? -2.23 2.27 0.578 1 97.81 232 GLY A O 1
ATOM 1832 N N . GLN A 1 233 ? -2.48 4.062 -0.704 1 97.12 233 GLN A N 1
ATOM 1833 C CA . GLN A 1 233 ? -1.195 4.633 -0.312 1 97.12 233 GLN A CA 1
ATOM 1834 C C . GLN A 1 233 ? -1.227 6.16 -0.379 1 97.12 233 GLN A C 1
ATOM 1836 O O . GLN A 1 233 ? -2.123 6.738 -0.996 1 97.12 233 GLN A O 1
ATOM 1841 N N . ILE A 1 234 ? -0.332 6.742 0.306 1 98.06 234 ILE A N 1
ATOM 1842 C CA . ILE A 1 234 ? -0.136 8.188 0.265 1 98.06 234 ILE A CA 1
ATOM 1843 C C . ILE A 1 234 ? 1.348 8.508 0.428 1 98.06 234 ILE A C 1
ATOM 1845 O O . ILE A 1 234 ? 2.092 7.746 1.045 1 98.06 234 ILE A O 1
ATOM 1849 N N . GLY A 1 235 ? 1.745 9.547 -0.25 1 98.38 235 GLY A N 1
ATOM 1850 C CA . GLY A 1 235 ? 3.152 9.906 -0.21 1 98.38 235 GLY A CA 1
ATOM 1851 C C . GLY A 1 235 ? 3.424 11.164 0.586 1 98.38 235 GLY A C 1
ATOM 1852 O O . GLY A 1 235 ? 2.49 11.844 1.021 1 98.38 235 GLY A O 1
ATOM 1853 N N . PHE A 1 236 ? 4.684 11.422 0.793 1 98.81 236 PHE A N 1
ATOM 1854 C CA . PHE A 1 236 ? 5.207 12.562 1.534 1 98.81 236 PHE A CA 1
ATOM 1855 C C . PHE A 1 236 ? 6.398 13.18 0.811 1 98.81 236 PHE A C 1
ATOM 1857 O O . PHE A 1 236 ? 7.266 12.461 0.309 1 98.81 236 PHE A O 1
ATOM 1864 N N . MET A 1 237 ? 6.391 14.43 0.685 1 98.81 237 MET A N 1
ATOM 1865 C CA . MET A 1 237 ? 7.555 15.164 0.202 1 98.81 237 MET A CA 1
ATOM 1866 C C . MET A 1 237 ? 8.367 15.727 1.366 1 98.81 237 MET A C 1
ATOM 1868 O O . MET A 1 237 ? 7.859 16.516 2.16 1 98.81 237 MET A O 1
ATOM 1872 N N . LEU A 1 238 ? 9.602 15.25 1.516 1 98.94 238 LEU A N 1
ATOM 1873 C CA . LEU A 1 238 ? 10.477 15.719 2.582 1 98.94 238 LEU A CA 1
ATOM 1874 C C . LEU A 1 238 ? 11.625 16.547 2.018 1 98.94 238 LEU A C 1
ATOM 1876 O O . LEU A 1 238 ? 12.242 16.172 1.022 1 98.94 238 LEU A O 1
ATOM 1880 N N . CYS A 1 239 ? 11.875 17.641 2.586 1 98.94 239 CYS A N 1
ATOM 1881 C CA . CYS A 1 239 ? 12.961 18.531 2.213 1 98.94 239 CYS A CA 1
ATOM 1882 C C . CYS A 1 239 ? 13.742 18.984 3.441 1 98.94 239 CYS A C 1
ATOM 1884 O O . CYS A 1 239 ? 13.164 19.234 4.496 1 98.94 239 CYS A O 1
ATOM 1886 N N . SER A 1 240 ? 15.039 19.094 3.326 1 98.94 240 SER A N 1
ATOM 1887 C CA . SER A 1 240 ? 15.898 19.516 4.43 1 98.94 240 SER A CA 1
ATOM 1888 C C . SER A 1 240 ? 16.828 20.641 4 1 98.94 240 SER A C 1
ATOM 1890 O O . SER A 1 240 ? 17.328 20.641 2.875 1 98.94 240 SER A O 1
ATOM 1892 N N . LEU A 1 241 ? 17.031 21.531 4.895 1 98.81 241 LEU A N 1
ATOM 1893 C CA . LEU A 1 241 ? 18.016 22.594 4.68 1 98.81 241 LEU A CA 1
ATOM 1894 C C . LEU A 1 241 ? 19.422 22.094 5.023 1 98.81 241 LEU A C 1
ATOM 1896 O O . LEU A 1 241 ? 20.406 22.75 4.688 1 98.81 241 LEU A O 1
ATOM 1900 N N . ASN A 1 242 ? 19.578 20.984 5.688 1 98.62 242 ASN A N 1
ATOM 1901 C CA . ASN A 1 242 ? 20.859 20.359 6.012 1 98.62 242 ASN A CA 1
ATOM 1902 C C . ASN A 1 242 ? 21.312 19.422 4.906 1 98.62 242 ASN A C 1
ATOM 1904 O O . ASN A 1 242 ? 20.734 18.359 4.711 1 98.62 242 ASN A O 1
ATOM 1908 N N . PRO A 1 243 ? 22.391 19.719 4.195 1 98.31 243 PRO A N 1
ATOM 1909 C CA . PRO A 1 243 ? 22.828 18.875 3.082 1 98.31 243 PRO A CA 1
ATOM 1910 C C . PRO A 1 243 ? 23.297 17.5 3.535 1 98.31 243 PRO A C 1
ATOM 1912 O O . PRO A 1 243 ? 23.438 16.594 2.709 1 98.31 243 PRO A O 1
ATOM 1915 N N . LYS A 1 244 ? 23.469 17.344 4.809 1 97.88 244 LYS A N 1
ATOM 1916 C CA . LYS A 1 244 ? 23.953 16.078 5.336 1 97.88 244 LYS A CA 1
ATOM 1917 C C . LYS A 1 244 ? 22.797 15.148 5.703 1 97.88 244 LYS A C 1
ATOM 1919 O O . LYS A 1 244 ? 23.016 13.984 6.051 1 97.88 244 LYS A O 1
ATOM 1924 N N . THR A 1 245 ? 21.594 15.641 5.59 1 98.62 245 THR A N 1
ATOM 1925 C CA . THR A 1 245 ? 20.438 14.836 5.961 1 98.62 245 THR A CA 1
ATOM 1926 C C . THR A 1 245 ? 20.328 13.602 5.066 1 98.62 245 THR A C 1
ATOM 1928 O O . THR A 1 245 ? 20.438 13.703 3.844 1 98.62 245 THR A O 1
ATOM 1931 N N . LYS A 1 246 ? 20.188 12.469 5.68 1 98.5 246 LYS A N 1
ATOM 1932 C CA . LYS A 1 246 ? 19.797 11.234 5.012 1 98.5 246 LYS A CA 1
ATOM 1933 C C . LYS A 1 246 ? 18.406 10.781 5.453 1 98.5 246 LYS A C 1
ATOM 1935 O O . LYS A 1 246 ? 18.266 10.07 6.449 1 98.5 246 LYS A O 1
ATOM 1940 N N . PHE A 1 247 ? 17.406 11.016 4.672 1 98.81 247 PHE A N 1
ATOM 1941 C CA . PHE A 1 247 ? 16.031 10.773 5.094 1 98.81 247 PHE A CA 1
ATOM 1942 C C . PHE A 1 247 ? 15.773 9.289 5.285 1 98.81 247 PHE A C 1
ATOM 1944 O O . PHE A 1 247 ? 14.922 8.898 6.086 1 98.81 247 PHE A O 1
ATOM 1951 N N . ASN A 1 248 ? 16.422 8.453 4.598 1 98.56 248 ASN A N 1
ATOM 1952 C CA . ASN A 1 248 ? 16.188 7.016 4.719 1 98.56 248 ASN A CA 1
ATOM 1953 C C . ASN A 1 248 ? 16.938 6.426 5.914 1 98.56 248 ASN A C 1
ATOM 1955 O O . ASN A 1 248 ? 16.891 5.215 6.137 1 98.56 248 ASN A O 1
ATOM 1959 N N . GLU A 1 249 ? 17.688 7.203 6.629 1 98.62 249 GLU A N 1
ATOM 1960 C CA . GLU A 1 249 ? 18.375 6.816 7.855 1 98.62 249 GLU A CA 1
ATOM 1961 C C . GLU A 1 249 ? 17.938 7.676 9.031 1 98.62 249 GLU A C 1
ATOM 1963 O O . GLU A 1 249 ? 18.562 8.695 9.336 1 98.62 249 GLU A O 1
ATOM 1968 N N . PRO A 1 250 ? 16.953 7.242 9.742 1 98.56 250 PRO A N 1
ATOM 1969 C CA . PRO A 1 250 ? 16.484 8.062 10.859 1 98.56 250 PRO A CA 1
ATOM 1970 C C . PRO A 1 250 ? 17.578 8.344 11.883 1 98.56 250 PRO A C 1
ATOM 1972 O O . PRO A 1 250 ? 18.344 7.445 12.234 1 98.56 250 PRO A O 1
ATOM 1975 N N . VAL A 1 251 ? 17.609 9.547 12.367 1 98.06 251 VAL A N 1
ATOM 1976 C CA . VAL A 1 251 ? 18.594 9.953 13.367 1 98.06 251 VAL A CA 1
ATOM 1977 C C . VAL A 1 251 ? 18.234 9.352 14.727 1 98.06 251 VAL A C 1
ATOM 1979 O O . VAL A 1 251 ? 19.109 9.047 15.531 1 98.06 251 VAL A O 1
ATOM 1982 N N . ARG A 1 252 ? 17.031 9.172 14.898 1 97.25 252 ARG A N 1
ATOM 1983 C CA . ARG A 1 252 ? 16.5 8.57 16.125 1 97.25 252 ARG A CA 1
ATOM 1984 C C . ARG A 1 252 ? 15.836 7.23 15.82 1 97.25 252 ARG A C 1
ATOM 1986 O O . ARG A 1 252 ? 14.953 7.148 14.969 1 97.25 252 ARG A O 1
ATOM 1993 N N . LYS A 1 253 ? 16.281 6.23 16.531 1 97.5 253 LYS A N 1
ATOM 1994 C CA . LYS A 1 253 ? 15.711 4.891 16.422 1 97.5 253 LYS A CA 1
ATOM 1995 C C . LYS A 1 253 ? 15.125 4.441 17.766 1 97.5 253 LYS A C 1
ATOM 1997 O O . LYS A 1 253 ? 15.859 4.227 18.719 1 97.5 253 LYS A O 1
ATOM 2002 N N . TRP A 1 254 ? 13.883 4.289 17.734 1 96.88 254 TRP A N 1
ATOM 2003 C CA . TRP A 1 254 ? 13.211 3.902 18.984 1 96.88 254 TRP A CA 1
ATOM 2004 C C . TRP A 1 254 ? 13.312 2.398 19.203 1 96.88 254 TRP A C 1
ATOM 2006 O O . TRP A 1 254 ? 13.18 1.61 18.266 1 96.88 254 TRP A O 1
ATOM 2016 N N . SER A 1 255 ? 13.57 2.039 20.438 1 96.38 255 SER A N 1
ATOM 2017 C CA . SER A 1 255 ? 13.523 0.638 20.844 1 96.38 255 SER A CA 1
ATOM 2018 C C . SER A 1 255 ? 12.086 0.114 20.859 1 96.38 255 SER A C 1
ATOM 2020 O O . SER A 1 255 ? 11.133 0.889 20.734 1 96.38 255 SER A O 1
ATOM 2022 N N . ARG A 1 256 ? 11.961 -1.146 20.984 1 93.75 256 ARG A N 1
ATOM 2023 C CA . ARG A 1 256 ? 10.648 -1.768 21.062 1 93.75 256 ARG A CA 1
ATOM 2024 C C . ARG A 1 256 ? 9.844 -1.204 22.234 1 93.75 256 ARG A C 1
ATOM 2026 O O . ARG A 1 256 ? 8.641 -0.964 22.125 1 93.75 256 ARG A O 1
ATOM 2033 N N . GLU A 1 257 ? 10.508 -1.034 23.344 1 95.5 257 GLU A N 1
ATOM 2034 C CA . GLU A 1 257 ? 9.875 -0.485 24.531 1 95.5 257 GLU A CA 1
ATOM 2035 C C . GLU A 1 257 ? 9.391 0.943 24.297 1 95.5 257 GLU A C 1
ATOM 2037 O O . GLU A 1 257 ? 8.305 1.316 24.734 1 95.5 257 GLU A O 1
ATOM 2042 N N . GLU A 1 258 ? 10.188 1.715 23.641 1 96.62 258 GLU A N 1
ATOM 2043 C CA . GLU A 1 258 ? 9.82 3.096 23.344 1 96.62 258 GLU A CA 1
ATOM 2044 C C . GLU A 1 258 ? 8.633 3.156 22.391 1 96.62 258 GLU A C 1
ATOM 2046 O O . GLU A 1 258 ? 7.742 3.992 22.547 1 96.62 258 GLU A O 1
ATOM 2051 N N . LEU A 1 259 ? 8.656 2.271 21.391 1 97.31 259 LEU A N 1
ATOM 2052 C CA . LEU A 1 259 ? 7.543 2.207 20.453 1 97.31 259 LEU A CA 1
ATOM 2053 C C . LEU A 1 259 ? 6.238 1.897 21.188 1 97.31 259 LEU A C 1
ATOM 2055 O O . LEU A 1 259 ? 5.195 2.471 20.875 1 97.31 259 LEU A O 1
ATOM 2059 N N . GLU A 1 260 ? 6.305 0.977 22.125 1 95.75 260 GLU A N 1
ATOM 2060 C CA . GLU A 1 260 ? 5.133 0.62 22.922 1 95.75 260 GLU A CA 1
ATOM 2061 C C . GLU A 1 260 ? 4.68 1.789 23.781 1 95.75 260 GLU A C 1
ATOM 2063 O O . GLU A 1 260 ? 3.48 2.064 23.891 1 95.75 260 GLU A O 1
ATOM 2068 N N . LYS A 1 261 ? 5.656 2.455 24.391 1 96.44 261 LYS A N 1
ATOM 2069 C CA . LYS A 1 261 ? 5.352 3.598 25.25 1 96.44 261 LYS A CA 1
ATOM 2070 C C . LYS A 1 261 ? 4.699 4.723 24.453 1 96.44 261 LYS A C 1
ATOM 2072 O O . LYS A 1 261 ? 3.799 5.402 24.953 1 96.44 261 LYS A O 1
ATOM 2077 N N . LEU A 1 262 ? 5.152 4.852 23.234 1 97.12 262 LEU A N 1
ATOM 2078 C CA . LEU A 1 262 ? 4.625 5.902 22.359 1 97.12 262 LEU A CA 1
ATOM 2079 C C . LEU A 1 262 ? 3.352 5.441 21.656 1 97.12 262 LEU A C 1
ATOM 2081 O O . LEU A 1 262 ? 2.713 6.219 20.953 1 97.12 262 LEU A O 1
ATOM 2085 N N . ASN A 1 263 ? 3.012 4.191 21.812 1 97 263 ASN A N 1
ATOM 2086 C CA . ASN A 1 263 ? 1.813 3.596 21.234 1 97 263 ASN A CA 1
ATOM 2087 C C . ASN A 1 263 ? 1.798 3.736 19.703 1 97 263 ASN A C 1
ATOM 2089 O O . ASN A 1 263 ? 0.808 4.191 19.125 1 97 263 ASN A O 1
ATOM 2093 N N . LEU A 1 264 ? 2.941 3.461 19.094 1 98.38 264 LEU A N 1
ATOM 2094 C CA . LEU A 1 264 ? 3.033 3.496 17.641 1 98.38 264 LEU A CA 1
ATOM 2095 C C . LEU A 1 264 ? 2.588 2.17 17.047 1 98.38 264 LEU A C 1
ATOM 2097 O O . LEU A 1 264 ? 2.979 1.102 17.516 1 98.38 264 LEU A O 1
ATOM 2101 N N . ARG A 1 265 ? 1.812 2.195 16 1 98.38 265 ARG A N 1
ATOM 2102 C CA . ARG A 1 265 ? 1.193 0.998 15.438 1 98.38 265 ARG A CA 1
ATOM 2103 C C . ARG A 1 265 ? 1.69 0.737 14.023 1 98.38 265 ARG A C 1
ATOM 2105 O O . ARG A 1 265 ? 1.585 -0.383 13.516 1 98.38 265 ARG A O 1
ATOM 2112 N N . TYR A 1 266 ? 2.135 1.777 13.43 1 98.81 266 TYR A N 1
ATOM 2113 C CA . TYR A 1 266 ? 2.621 1.61 12.062 1 98.81 266 TYR A CA 1
ATOM 2114 C C . TYR A 1 266 ? 4.125 1.844 11.992 1 98.81 266 TYR A C 1
ATOM 2116 O O . TYR A 1 266 ? 4.859 1.026 11.43 1 98.81 266 TYR A O 1
ATOM 2124 N N . TYR A 1 267 ? 4.574 2.895 12.555 1 98.88 267 TYR A N 1
ATOM 2125 C CA . TYR A 1 267 ? 5.941 3.393 12.422 1 98.88 267 TYR A CA 1
ATOM 2126 C C . TYR A 1 267 ? 6.914 2.533 13.227 1 98.88 267 TYR A C 1
ATOM 2128 O O . TYR A 1 267 ? 6.633 2.166 14.367 1 98.88 267 TYR A O 1
ATOM 2136 N N . ASN A 1 268 ? 7.969 2.234 12.742 1 98.69 268 ASN A N 1
ATOM 2137 C CA . ASN A 1 268 ? 9.234 1.802 13.328 1 98.69 268 ASN A CA 1
ATOM 2138 C C . ASN A 1 268 ? 10.422 2.189 12.445 1 98.69 268 ASN A C 1
ATOM 2140 O O . ASN A 1 268 ? 10.234 2.68 11.336 1 98.69 268 ASN A O 1
ATOM 2144 N N . SER A 1 269 ? 11.586 2.078 12.953 1 98.5 269 SER A N 1
ATOM 2145 C CA . SER A 1 269 ? 12.758 2.59 12.242 1 98.5 269 SER A CA 1
ATOM 2146 C C . SER A 1 269 ? 12.938 1.892 10.898 1 98.5 269 SER A C 1
ATOM 2148 O O . SER A 1 269 ? 13.406 2.5 9.938 1 98.5 269 SER A O 1
ATOM 2150 N N . ALA A 1 270 ? 12.602 0.648 10.82 1 98.56 270 ALA A N 1
ATOM 2151 C CA . ALA A 1 270 ? 12.727 -0.073 9.555 1 98.56 270 ALA A CA 1
ATOM 2152 C C . ALA A 1 270 ? 11.711 0.439 8.531 1 98.56 270 ALA A C 1
ATOM 2154 O O . ALA A 1 270 ? 12.047 0.637 7.363 1 98.56 270 ALA A O 1
ATOM 2155 N N . ILE A 1 271 ? 10.508 0.645 9 1 98.81 271 ILE A N 1
ATOM 2156 C CA . ILE A 1 271 ? 9.477 1.207 8.141 1 98.81 271 ILE A CA 1
ATOM 2157 C C . ILE A 1 271 ? 9.883 2.607 7.688 1 98.81 271 ILE A C 1
ATOM 2159 O O . ILE A 1 271 ? 9.648 2.994 6.539 1 98.81 271 ILE A O 1
ATOM 2163 N N . HIS A 1 272 ? 10.477 3.361 8.617 1 98.94 272 HIS A N 1
ATOM 2164 C CA . HIS A 1 272 ? 11.008 4.672 8.273 1 98.94 272 HIS A CA 1
ATOM 2165 C C . HIS A 1 272 ? 11.922 4.59 7.055 1 98.94 272 HIS A C 1
ATOM 2167 O O . HIS A 1 272 ? 11.711 5.289 6.062 1 98.94 272 HIS A O 1
ATOM 2173 N N . SER A 1 273 ? 12.859 3.746 7.117 1 98.88 273 SER A N 1
ATOM 2174 C CA . SER A 1 273 ? 13.82 3.602 6.031 1 98.88 273 SER A CA 1
ATOM 2175 C C . SER A 1 273 ? 13.148 3.078 4.762 1 98.88 273 SER A C 1
ATOM 2177 O O . SER A 1 273 ? 13.422 3.566 3.664 1 98.88 273 SER A O 1
ATOM 2179 N N . ALA A 1 274 ? 12.266 2.166 4.891 1 98.81 274 ALA A N 1
ATOM 2180 C CA . ALA A 1 274 ? 11.617 1.515 3.752 1 98.81 274 ALA A CA 1
ATOM 2181 C C . ALA A 1 274 ? 10.664 2.471 3.041 1 98.81 274 ALA A C 1
ATOM 2183 O O . ALA A 1 274 ? 10.336 2.271 1.87 1 98.81 274 ALA A O 1
ATOM 2184 N N . ALA A 1 275 ? 10.242 3.486 3.748 1 98.88 275 ALA A N 1
ATOM 2185 C CA . ALA A 1 275 ? 9.297 4.441 3.18 1 98.88 275 ALA A CA 1
ATOM 2186 C C . ALA A 1 275 ? 9.875 5.125 1.946 1 98.88 275 ALA A C 1
ATOM 2188 O O . ALA A 1 275 ? 9.133 5.605 1.085 1 98.88 275 ALA A O 1
ATOM 2189 N N . PHE A 1 276 ? 11.219 5.125 1.839 1 98.88 276 PHE A N 1
ATOM 2190 C CA . PHE A 1 276 ? 11.875 5.879 0.779 1 98.88 276 PHE A CA 1
ATOM 2191 C C . PHE A 1 276 ? 12.312 4.957 -0.351 1 98.88 276 PHE A C 1
ATOM 2193 O O . PHE A 1 276 ? 12.969 5.395 -1.296 1 98.88 276 PHE A O 1
ATOM 2200 N N . VAL A 1 277 ? 12.008 3.682 -0.23 1 98.75 277 VAL A N 1
ATOM 2201 C CA . VAL A 1 277 ? 12.234 2.732 -1.314 1 98.75 277 VAL A CA 1
ATOM 2202 C C . VAL A 1 277 ? 11.047 2.748 -2.277 1 98.75 277 VAL A C 1
ATOM 2204 O O . VAL A 1 277 ? 9.93 2.406 -1.894 1 98.75 277 VAL A O 1
ATOM 2207 N N . LEU A 1 278 ? 11.305 3.088 -3.482 1 98.75 278 LEU A N 1
ATOM 2208 C CA . LEU A 1 278 ? 10.227 3.334 -4.434 1 98.75 278 LEU A CA 1
ATOM 2209 C C . LEU A 1 278 ? 10.141 2.213 -5.465 1 98.75 278 LEU A C 1
ATOM 2211 O O . LEU A 1 278 ? 11.172 1.667 -5.875 1 98.75 278 LEU A O 1
ATOM 2215 N N . PRO A 1 279 ? 8.875 1.852 -5.883 1 98.56 279 PRO A N 1
ATOM 2216 C CA . PRO A 1 279 ? 8.758 0.94 -7.023 1 98.56 279 PRO A CA 1
ATOM 2217 C C . PRO A 1 279 ? 9.516 1.431 -8.258 1 98.56 279 PRO A C 1
ATOM 2219 O O . PRO A 1 279 ? 9.711 2.637 -8.422 1 98.56 279 PRO A O 1
ATOM 2222 N N . GLN A 1 280 ? 9.844 0.519 -9.102 1 98.56 280 GLN A N 1
ATOM 2223 C CA . GLN A 1 280 ? 10.727 0.783 -10.234 1 98.56 280 GLN A CA 1
ATOM 2224 C C . GLN A 1 280 ? 10.188 1.917 -11.102 1 98.56 280 GLN A C 1
ATOM 2226 O O . GLN A 1 280 ? 10.953 2.779 -11.547 1 98.56 280 GLN A O 1
ATOM 2231 N N . PHE A 1 281 ? 8.914 2.006 -11.328 1 98.12 281 PHE A N 1
ATOM 2232 C CA . PHE A 1 281 ? 8.344 2.994 -12.242 1 98.12 281 PHE A CA 1
ATOM 2233 C C . PHE A 1 281 ? 8.438 4.395 -11.648 1 98.12 281 PHE A C 1
ATOM 2235 O O . PHE A 1 281 ? 8.547 5.379 -12.383 1 98.12 281 PHE A O 1
ATOM 2242 N N . VAL A 1 282 ? 8.328 4.516 -10.352 1 98.56 282 VAL A N 1
ATOM 2243 C CA . VAL A 1 282 ? 8.469 5.805 -9.688 1 98.56 282 VAL A CA 1
ATOM 2244 C C . VAL A 1 282 ? 9.945 6.172 -9.586 1 98.56 282 VAL A C 1
ATOM 2246 O O . VAL A 1 282 ? 10.328 7.309 -9.867 1 98.56 282 VAL A O 1
ATOM 2249 N N . HIS A 1 283 ? 10.719 5.164 -9.133 1 97.88 283 HIS A N 1
ATOM 2250 C CA . HIS A 1 283 ? 12.156 5.359 -8.969 1 97.88 283 HIS A CA 1
ATOM 2251 C C . HIS A 1 283 ? 12.789 5.895 -10.25 1 97.88 283 HIS A C 1
ATOM 2253 O O . HIS A 1 283 ? 13.586 6.836 -10.203 1 97.88 283 HIS A O 1
ATOM 2259 N N . GLN A 1 284 ? 12.43 5.324 -11.336 1 96.31 284 GLN A N 1
ATOM 2260 C CA . GLN A 1 284 ? 13.008 5.699 -12.617 1 96.31 284 GLN A CA 1
ATOM 2261 C C . GLN A 1 284 ? 12.648 7.137 -12.984 1 96.31 284 GLN A C 1
ATOM 2263 O O . GLN A 1 284 ? 13.461 7.855 -13.578 1 96.31 284 GLN A O 1
ATOM 2268 N N . GLU A 1 285 ? 11.484 7.57 -12.68 1 96.81 285 GLU A N 1
ATOM 2269 C CA . GLU A 1 285 ? 11.031 8.914 -13.031 1 96.81 285 GLU A CA 1
ATOM 2270 C C . GLU A 1 285 ? 11.68 9.969 -12.133 1 96.81 285 GLU A C 1
ATOM 2272 O O . GLU A 1 285 ? 12.047 11.047 -12.602 1 96.81 285 GLU A O 1
ATOM 2277 N N . LEU A 1 286 ? 11.82 9.641 -10.867 1 96.88 286 LEU A N 1
ATOM 2278 C CA . LEU A 1 286 ? 12.328 10.641 -9.938 1 96.88 286 LEU A CA 1
ATOM 2279 C C . LEU A 1 286 ? 13.844 10.742 -10.016 1 96.88 286 LEU A C 1
ATOM 2281 O O . LEU A 1 286 ? 14.422 11.797 -9.734 1 96.88 286 LEU A O 1
ATOM 2285 N N . ARG A 1 287 ? 14.492 9.664 -10.367 1 92.62 287 ARG A N 1
ATOM 2286 C CA . ARG A 1 287 ? 15.945 9.656 -10.469 1 92.62 287 ARG A CA 1
ATOM 2287 C C . ARG A 1 287 ? 16.422 10.586 -11.578 1 92.62 287 ARG A C 1
ATOM 2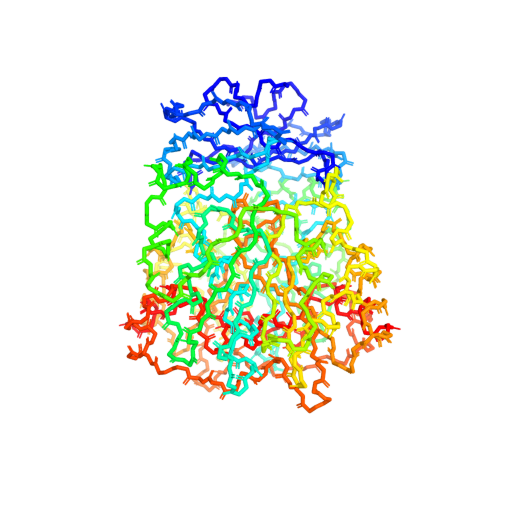289 O O . ARG A 1 287 ? 17.547 11.086 -11.539 1 92.62 287 ARG A O 1
ATOM 2296 N N . LYS A 1 288 ? 15.641 10.852 -12.531 1 91.06 288 LYS A N 1
ATOM 2297 C CA . LYS A 1 288 ? 15.977 11.672 -13.688 1 91.06 288 LYS A CA 1
ATOM 2298 C C . LYS A 1 288 ? 15.992 13.156 -13.328 1 91.06 288 LYS A C 1
ATOM 2300 O O . LYS A 1 288 ? 16.484 13.977 -14.094 1 91.06 288 LYS A O 1
ATOM 2305 N N . LEU A 1 289 ? 15.461 13.438 -12.258 1 92.5 289 LEU A N 1
ATOM 2306 C CA . LEU A 1 289 ? 15.305 14.828 -11.859 1 92.5 289 LEU A CA 1
ATOM 2307 C C . LEU A 1 289 ? 16.531 15.312 -11.086 1 92.5 289 LEU A C 1
ATOM 2309 O O . LEU A 1 289 ? 17.109 14.562 -10.305 1 92.5 289 LEU A O 1
ATOM 2313 N N . MET B 1 1 ? -25.344 -11.758 -7.738 1 44.88 1 MET B N 1
ATOM 2314 C CA . MET B 1 1 ? -25.719 -10.359 -7.555 1 44.88 1 MET B CA 1
ATOM 2315 C C . MET B 1 1 ? -25.047 -9.477 -8.594 1 44.88 1 MET B C 1
ATOM 2317 O O . MET B 1 1 ? -23.938 -9.758 -9.031 1 44.88 1 MET B O 1
ATOM 2321 N N . ASN B 1 2 ? -25.766 -8.672 -9.266 1 64 2 ASN B N 1
ATOM 2322 C CA . ASN B 1 2 ? -25.312 -7.812 -10.352 1 64 2 ASN B CA 1
ATOM 2323 C C . ASN B 1 2 ? -24.188 -6.883 -9.898 1 64 2 ASN B C 1
ATOM 2325 O O . ASN B 1 2 ? -24.438 -5.91 -9.18 1 64 2 ASN B O 1
ATOM 2329 N N . SER B 1 3 ? -22.938 -7.301 -10.125 1 82.75 3 SER B N 1
ATOM 2330 C CA . SER B 1 3 ? -21.766 -6.594 -9.625 1 82.75 3 SER B CA 1
ATOM 2331 C C . SER B 1 3 ? -21.578 -5.262 -10.336 1 82.75 3 SER B C 1
ATOM 2333 O O . SER B 1 3 ? -20.812 -4.402 -9.875 1 82.75 3 SER B O 1
ATOM 2335 N N . ILE B 1 4 ? -22.422 -5.055 -11.375 1 91.56 4 ILE B N 1
ATOM 2336 C CA . ILE B 1 4 ? -22.359 -3.779 -12.086 1 91.56 4 ILE B CA 1
ATOM 2337 C C . ILE B 1 4 ? -23.672 -3.025 -11.906 1 91.56 4 ILE B C 1
ATOM 2339 O O . ILE B 1 4 ? -24.75 -3.527 -12.266 1 91.56 4 ILE B O 1
ATOM 2343 N N . GLN B 1 5 ? -23.609 -1.911 -11.25 1 88.81 5 GLN B N 1
ATOM 2344 C CA . GLN B 1 5 ? -24.766 -1.055 -11.016 1 88.81 5 GLN B CA 1
ATOM 2345 C C . GLN B 1 5 ? -24.469 0.391 -11.406 1 88.81 5 GLN B C 1
ATOM 2347 O O . GLN B 1 5 ? -23.469 0.963 -10.969 1 88.81 5 GLN B O 1
ATOM 2352 N N . ASN B 1 6 ? -25.328 0.981 -12.281 1 90.12 6 ASN B N 1
ATOM 2353 C CA . ASN B 1 6 ? -25.203 2.377 -12.695 1 90.12 6 ASN B CA 1
ATOM 2354 C C . ASN B 1 6 ? -23.844 2.664 -13.305 1 90.12 6 ASN B C 1
ATOM 2356 O O . ASN B 1 6 ? -23.203 3.66 -12.961 1 90.12 6 ASN B O 1
ATOM 2360 N N . GLY B 1 7 ? -23.344 1.704 -14.008 1 94.75 7 GLY B N 1
ATOM 2361 C CA . GLY B 1 7 ? -22.109 1.9 -14.758 1 94.75 7 GLY B CA 1
ATOM 2362 C C . GLY B 1 7 ? -20.859 1.633 -13.938 1 94.75 7 GLY B C 1
ATOM 2363 O O . GLY B 1 7 ? -19.75 1.862 -14.406 1 94.75 7 GLY B O 1
ATOM 2364 N N . TRP B 1 8 ? -21.078 1.191 -12.727 1 96.69 8 TRP B N 1
ATOM 2365 C CA . TRP B 1 8 ? -19.953 0.913 -11.852 1 96.69 8 TRP B CA 1
ATOM 2366 C C . TRP B 1 8 ? -19.938 -0.552 -11.43 1 96.69 8 TRP B C 1
ATOM 2368 O O . TRP B 1 8 ? -20.984 -1.119 -11.102 1 96.69 8 TRP B O 1
ATOM 2378 N N . PHE B 1 9 ? -18.797 -1.148 -11.602 1 98 9 PHE B N 1
ATOM 2379 C CA . PHE B 1 9 ? -18.578 -2.426 -10.93 1 98 9 PHE B CA 1
ATOM 2380 C C . PHE B 1 9 ? -18.234 -2.213 -9.461 1 98 9 PHE B C 1
ATOM 2382 O O . PHE B 1 9 ? -17.359 -1.41 -9.133 1 98 9 PHE B O 1
ATOM 2389 N N . ARG B 1 10 ? -18.844 -2.908 -8.578 1 96.69 10 ARG B N 1
ATOM 2390 C CA . ARG B 1 10 ? -18.609 -2.848 -7.137 1 96.69 10 ARG B CA 1
ATOM 2391 C C . ARG B 1 10 ? -18.094 -4.18 -6.609 1 96.69 10 ARG B C 1
ATOM 2393 O O . ARG B 1 10 ? -18.766 -5.207 -6.727 1 96.69 10 ARG B O 1
ATOM 2400 N N . GLU B 1 11 ? -16.938 -4.141 -5.988 1 96.5 11 GLU B N 1
ATOM 2401 C CA . GLU B 1 11 ? -16.328 -5.367 -5.484 1 96.5 11 GLU B CA 1
ATOM 2402 C C . GLU B 1 11 ? -16.75 -5.641 -4.043 1 96.5 11 GLU B C 1
ATOM 2404 O O . GLU B 1 11 ? -15.977 -5.422 -3.109 1 96.5 11 GLU B O 1
ATOM 2409 N N . VAL B 1 12 ? -17.875 -6.152 -3.85 1 94.06 12 VAL B N 1
ATOM 2410 C CA . VAL B 1 12 ? -18.391 -6.488 -2.527 1 94.06 12 VAL B CA 1
ATOM 2411 C C . VAL B 1 12 ? -18.078 -7.945 -2.203 1 94.06 12 VAL B C 1
ATOM 2413 O O . VAL B 1 12 ? -18.25 -8.828 -3.047 1 94.06 12 VAL B O 1
ATOM 2416 N N . SER B 1 13 ? -17.578 -8.203 -1.043 1 93.38 13 SER B N 1
ATOM 2417 C CA . SER B 1 13 ? -17.203 -9.555 -0.635 1 93.38 13 SER B CA 1
ATOM 2418 C C . SER B 1 13 ? -17.266 -9.711 0.88 1 93.38 13 SER B C 1
ATOM 2420 O O . SER B 1 13 ? -16.984 -8.766 1.62 1 93.38 13 SER B O 1
ATOM 2422 N N . PRO B 1 14 ? -17.562 -10.898 1.377 1 92.5 14 PRO B N 1
ATOM 2423 C CA . PRO B 1 14 ? -17.516 -11.148 2.818 1 92.5 14 PRO B CA 1
ATOM 2424 C C . PRO B 1 14 ? -16.094 -11.117 3.369 1 92.5 14 PRO B C 1
ATOM 2426 O O . PRO B 1 14 ? -15.891 -11.016 4.582 1 92.5 14 PRO B O 1
ATOM 2429 N N . LEU B 1 15 ? -15.062 -11.172 2.51 1 94 15 LEU B N 1
ATOM 2430 C CA . LEU B 1 15 ? -13.672 -11.195 2.945 1 94 15 LEU B CA 1
ATOM 2431 C C . LEU B 1 15 ? -13.203 -9.797 3.334 1 94 15 LEU B C 1
ATOM 2433 O O . LEU B 1 15 ? -12.18 -9.641 4.008 1 94 15 LEU B O 1
ATOM 2437 N N . TRP B 1 16 ? -13.805 -8.844 2.869 1 95.75 16 TRP B N 1
ATOM 2438 C CA . TRP B 1 16 ? -13.586 -7.457 3.281 1 95.75 16 TRP B CA 1
ATOM 2439 C C . TRP B 1 16 ? -14.914 -6.723 3.441 1 95.75 16 TRP B C 1
ATOM 2441 O O . TRP B 1 16 ? -15.195 -5.77 2.709 1 95.75 16 TRP B O 1
ATOM 2451 N N . PRO B 1 17 ? -15.602 -7.074 4.48 1 94.75 17 PRO B N 1
ATOM 2452 C CA . PRO B 1 17 ? -16.969 -6.574 4.66 1 94.75 17 PRO B CA 1
ATOM 2453 C C . PRO B 1 17 ? -17.016 -5.062 4.867 1 94.75 17 PRO B C 1
ATOM 2455 O O . PRO B 1 17 ? -16.125 -4.488 5.48 1 94.75 17 PRO B O 1
ATOM 2458 N N . SER B 1 18 ? -18.031 -4.488 4.355 1 96.38 18 SER B N 1
ATOM 2459 C CA . SER B 1 18 ? -18.422 -3.102 4.605 1 96.38 18 SER B CA 1
ATOM 2460 C C . SER B 1 18 ? -17.438 -2.129 3.955 1 96.38 18 SER B C 1
ATOM 2462 O O . SER B 1 18 ? -17.344 -0.967 4.355 1 96.38 18 SER B O 1
ATOM 2464 N N . GLN B 1 19 ? -16.594 -2.555 3.125 1 97.25 19 GLN B N 1
ATOM 2465 C CA . GLN B 1 19 ? -15.805 -1.729 2.209 1 97.25 19 GLN B CA 1
ATOM 2466 C C . GLN B 1 19 ? -15.867 -2.281 0.788 1 97.25 19 GLN B C 1
ATOM 2468 O O . GLN B 1 19 ? -16.156 -3.463 0.585 1 97.25 19 GLN B O 1
ATOM 2473 N N . CYS B 1 20 ? -15.617 -1.351 -0.148 1 95 20 CYS B N 1
ATOM 2474 C CA . CYS B 1 20 ? -15.797 -1.772 -1.533 1 95 20 CYS B CA 1
ATOM 2475 C C . CYS B 1 20 ? -14.969 -0.908 -2.477 1 95 20 CYS B C 1
ATOM 2477 O O . CYS B 1 20 ? -15.039 0.321 -2.426 1 95 20 CYS B O 1
ATOM 2479 N N . MET B 1 21 ? -14.141 -1.558 -3.289 1 96.62 21 MET B N 1
ATOM 2480 C CA . MET B 1 21 ? -13.508 -0.914 -4.434 1 96.62 21 MET B CA 1
ATOM 2481 C C . MET B 1 21 ? -14.422 -0.948 -5.652 1 96.62 21 MET B C 1
ATOM 2483 O O . MET B 1 21 ? -14.984 -1.992 -5.98 1 96.62 21 MET B O 1
ATOM 2487 N N . SER B 1 22 ? -14.602 0.195 -6.289 1 97 22 SER B N 1
ATOM 2488 C CA . SER B 1 22 ? -15.453 0.264 -7.477 1 97 22 SER B CA 1
ATOM 2489 C C . SER B 1 22 ? -14.703 0.868 -8.656 1 97 22 SER B C 1
ATOM 2491 O O . SER B 1 22 ? -13.852 1.74 -8.477 1 97 22 SER B O 1
ATOM 2493 N N . LEU B 1 23 ? -14.992 0.373 -9.789 1 98.31 23 LEU B N 1
ATOM 2494 C CA . LEU B 1 23 ? -14.438 0.879 -11.039 1 98.31 23 LEU B CA 1
ATOM 2495 C C . LEU B 1 23 ? -15.547 1.203 -12.039 1 98.31 23 LEU B C 1
ATOM 2497 O O . LEU B 1 23 ? -16.531 0.462 -12.148 1 98.31 23 LEU B O 1
ATOM 2501 N N . GLU B 1 24 ? -15.438 2.369 -12.641 1 98.25 24 GLU B N 1
ATOM 2502 C CA . GLU B 1 24 ? -16.375 2.711 -13.695 1 98.25 24 GLU B CA 1
ATOM 2503 C C . GLU B 1 24 ? -16.203 1.808 -14.914 1 98.25 24 GLU B C 1
ATOM 2505 O O . GLU B 1 24 ? -15.07 1.575 -15.359 1 98.25 24 GLU B O 1
ATOM 2510 N N . VAL B 1 25 ? -17.344 1.291 -15.445 1 98.44 25 VAL B N 1
ATOM 2511 C CA . VAL B 1 25 ? -17.328 0.323 -16.531 1 98.44 25 VAL B CA 1
ATOM 2512 C C . VAL B 1 25 ? -17.578 1.037 -17.859 1 98.44 25 VAL B C 1
ATOM 2514 O O . VAL B 1 25 ? -18.562 1.769 -18 1 98.44 25 VAL B O 1
ATOM 2517 N N . GLU B 1 26 ? -16.688 0.928 -18.75 1 98.25 26 GLU B N 1
ATOM 2518 C CA . GLU B 1 26 ? -16.891 1.452 -20.094 1 98.25 26 GLU B CA 1
ATOM 2519 C C . GLU B 1 26 ? -17.672 0.464 -20.969 1 98.25 26 GLU B C 1
ATOM 2521 O O . GLU B 1 26 ? -18.594 0.853 -21.688 1 98.25 26 GLU B O 1
ATOM 2526 N N . GLU B 1 27 ? -17.234 -0.837 -20.828 1 97.88 27 GLU B N 1
ATOM 2527 C CA . GLU B 1 27 ? -17.844 -1.886 -21.656 1 97.88 27 GLU B CA 1
ATOM 2528 C C . GLU B 1 27 ? -17.609 -3.264 -21.031 1 97.88 27 GLU B C 1
ATOM 2530 O O . GLU B 1 27 ? -16.531 -3.561 -20.547 1 97.88 27 GLU B O 1
ATOM 2535 N N . VAL B 1 28 ? -18.688 -4.066 -21.062 1 98.19 28 VAL B N 1
ATOM 2536 C CA . VAL B 1 28 ? -18.516 -5.469 -20.688 1 98.19 28 VAL B CA 1
ATOM 2537 C C . VAL B 1 28 ? -18.016 -6.266 -21.891 1 98.19 28 VAL B C 1
ATOM 2539 O O . VAL B 1 28 ? -18.656 -6.285 -22.953 1 98.19 28 VAL B O 1
ATOM 2542 N N . LEU B 1 29 ? -16.938 -6.898 -21.719 1 98.69 29 LEU B N 1
ATOM 2543 C CA . LEU B 1 29 ? -16.281 -7.605 -22.812 1 98.69 29 LEU B CA 1
ATOM 2544 C C . LEU B 1 29 ? -16.656 -9.086 -22.797 1 98.69 29 LEU B C 1
ATOM 2546 O O . LEU B 1 29 ? -16.703 -9.734 -23.844 1 98.69 29 LEU B O 1
ATOM 2550 N N . TYR B 1 30 ? -16.828 -9.664 -21.625 1 98.44 30 TYR B N 1
ATOM 2551 C CA . TYR B 1 30 ? -17.172 -11.07 -21.469 1 98.44 30 TYR B CA 1
ATOM 2552 C C . TYR B 1 30 ? -17.891 -11.312 -20.156 1 98.44 30 TYR B C 1
ATOM 2554 O O . TYR B 1 30 ? -17.547 -10.719 -19.125 1 98.44 30 TYR B O 1
ATOM 2562 N N . GLU B 1 31 ? -18.891 -12.047 -20.125 1 97.88 31 GLU B N 1
ATOM 2563 C CA . GLU B 1 31 ? -19.594 -12.531 -18.953 1 97.88 31 GLU B CA 1
ATOM 2564 C C . GLU B 1 31 ? -20.078 -13.969 -19.141 1 97.88 31 GLU B C 1
ATOM 2566 O O . GLU B 1 31 ? -20.75 -14.281 -20.125 1 97.88 31 GLU B O 1
ATOM 2571 N N . GLY B 1 32 ? -19.594 -14.797 -18.234 1 97 32 GLY B N 1
ATOM 2572 C CA . GLY B 1 32 ? -19.984 -16.203 -18.312 1 97 32 GLY B CA 1
ATOM 2573 C C . GLY B 1 32 ? -19.641 -16.984 -17.062 1 97 32 GLY B C 1
ATOM 2574 O O . GLY B 1 32 ? -19.172 -16.406 -16.078 1 97 32 GLY B O 1
ATOM 2575 N N . ARG B 1 33 ? -20.047 -18.188 -17.047 1 96.5 33 ARG B N 1
ATOM 2576 C CA . ARG B 1 33 ? -19.734 -19.094 -15.953 1 96.5 33 ARG B CA 1
ATOM 2577 C C . ARG B 1 33 ? -18.938 -20.297 -16.453 1 96.5 33 ARG B C 1
ATOM 2579 O O . ARG B 1 33 ? -19.297 -20.922 -17.453 1 96.5 33 ARG B O 1
ATOM 2586 N N . SER B 1 34 ? -17.828 -20.531 -15.82 1 95.69 34 SER B N 1
ATOM 2587 C CA . SER B 1 34 ? -17.078 -21.75 -16.094 1 95.69 34 SER B CA 1
ATOM 2588 C C . SER B 1 34 ? -17.562 -22.906 -15.219 1 95.69 34 SER B C 1
ATOM 2590 O O . SER B 1 34 ? -18.609 -22.797 -14.562 1 95.69 34 SER B O 1
ATOM 2592 N N . ASP B 1 35 ? -16.922 -24.078 -15.297 1 93.38 35 ASP B N 1
ATOM 2593 C CA . ASP B 1 35 ? -17.234 -25.219 -14.453 1 93.38 35 ASP B CA 1
ATOM 2594 C C . ASP B 1 35 ? -16.906 -24.922 -12.984 1 93.38 35 ASP B C 1
ATOM 2596 O O . ASP B 1 35 ? -17.359 -25.641 -12.086 1 93.38 35 ASP B O 1
ATOM 2600 N N . PHE B 1 36 ? -16.297 -23.812 -12.75 1 91.69 36 PHE B N 1
ATOM 2601 C CA . PHE B 1 36 ? -15.773 -23.594 -11.406 1 91.69 36 PHE B CA 1
ATOM 2602 C C . PHE B 1 36 ? -16.281 -22.281 -10.828 1 91.69 36 PHE B C 1
ATOM 2604 O O . PHE B 1 36 ? -16.516 -22.188 -9.625 1 91.69 36 PHE B O 1
ATOM 2611 N N . GLN B 1 37 ? -16.453 -21.297 -11.656 1 93.62 37 GLN B N 1
ATOM 2612 C CA . GLN B 1 37 ? -16.719 -19.969 -11.094 1 93.62 37 GLN B CA 1
ATOM 2613 C C . GLN B 1 37 ? -17.312 -19.031 -12.148 1 93.62 37 GLN B C 1
ATOM 2615 O O . GLN B 1 37 ? -17.281 -19.328 -13.344 1 93.62 37 GLN B O 1
ATOM 2620 N N . ASP B 1 38 ? -17.828 -17.906 -11.68 1 94.94 38 ASP B N 1
ATOM 2621 C CA . ASP B 1 38 ? -18.281 -16.828 -12.562 1 94.94 38 ASP B CA 1
ATOM 2622 C C . ASP B 1 38 ? -17.094 -16.031 -13.102 1 94.94 38 ASP B C 1
ATOM 2624 O O . ASP B 1 38 ? -16.156 -15.734 -12.359 1 94.94 38 ASP B O 1
ATOM 2628 N N . VAL B 1 39 ? -17.141 -15.766 -14.398 1 96.88 39 VAL B N 1
ATOM 2629 C CA . VAL B 1 39 ? -16.062 -15.039 -15.062 1 96.88 39 VAL B CA 1
ATOM 2630 C C . VAL B 1 39 ? -16.625 -13.773 -15.711 1 96.88 39 VAL B C 1
ATOM 2632 O O . VAL B 1 39 ? -17.562 -13.836 -16.5 1 96.88 39 VAL B O 1
ATOM 2635 N N . LEU B 1 40 ? -16.078 -12.641 -15.391 1 98.06 40 LEU B N 1
ATOM 2636 C CA . LEU B 1 40 ? -16.422 -11.336 -15.953 1 98.06 40 LEU B CA 1
ATOM 2637 C C . LEU B 1 40 ? -15.172 -10.578 -16.391 1 98.06 40 LEU B C 1
ATOM 2639 O O . LEU B 1 40 ? -14.18 -10.547 -15.664 1 98.06 40 LEU B O 1
ATOM 2643 N N . VAL B 1 41 ? -15.148 -10.094 -17.656 1 98.69 41 VAL B N 1
ATOM 2644 C CA . VAL B 1 41 ? -14.141 -9.156 -18.125 1 98.69 41 VAL B CA 1
ATOM 2645 C C . VAL B 1 41 ? -14.812 -7.871 -18.609 1 98.69 41 VAL B C 1
ATOM 2647 O O . VAL B 1 41 ? -15.758 -7.918 -19.406 1 98.69 41 VAL B O 1
ATOM 2650 N N . PHE B 1 42 ? -14.383 -6.777 -18.094 1 98.75 42 PHE B N 1
ATOM 2651 C CA . PHE B 1 42 ? -14.891 -5.504 -18.594 1 98.75 42 PHE B CA 1
ATOM 2652 C C . PHE B 1 42 ? -13.758 -4.512 -18.812 1 98.75 42 PHE B C 1
ATOM 2654 O O . PHE B 1 42 ? -12.695 -4.641 -18.203 1 98.75 42 PHE B O 1
ATOM 2661 N N . LYS B 1 43 ? -13.938 -3.627 -19.703 1 98.62 43 LYS B N 1
ATOM 2662 C CA . LYS B 1 43 ? -13.047 -2.486 -19.891 1 98.62 43 LYS B CA 1
ATOM 2663 C C . LYS B 1 43 ? -13.406 -1.347 -18.938 1 98.62 43 LYS B C 1
ATOM 2665 O O . LYS B 1 43 ? -14.547 -0.876 -18.922 1 98.62 43 LYS B O 1
ATOM 2670 N N . SER B 1 44 ? -12.453 -0.993 -18.125 1 98.31 44 SER B N 1
ATOM 2671 C CA . SER B 1 44 ? -12.648 0.158 -17.25 1 98.31 44 SER B CA 1
ATOM 2672 C C . SER B 1 44 ? -12.203 1.449 -17.922 1 98.31 44 SER B C 1
ATOM 2674 O O . SER B 1 44 ? -11.43 1.418 -18.891 1 98.31 44 SER B O 1
ATOM 2676 N N . LYS B 1 45 ? -12.625 2.545 -17.422 1 97.62 45 LYS B N 1
ATOM 2677 C CA . LYS B 1 45 ? -12.297 3.84 -18 1 97.62 45 LYS B CA 1
ATOM 2678 C C . LYS B 1 45 ? -10.828 4.195 -17.781 1 97.62 45 LYS B C 1
ATOM 2680 O O . LYS B 1 45 ? -10.203 4.848 -18.609 1 97.62 45 LYS B O 1
ATOM 2685 N N . THR B 1 46 ? -10.305 3.701 -16.656 1 96.94 46 THR B N 1
ATOM 2686 C CA . THR B 1 46 ? -8.969 4.199 -16.344 1 96.94 46 THR B CA 1
ATOM 2687 C C . THR B 1 46 ? -8.039 3.047 -15.977 1 96.94 46 THR B C 1
ATOM 2689 O O . THR B 1 46 ? -6.828 3.244 -15.828 1 96.94 46 THR B O 1
ATOM 2692 N N . TYR B 1 47 ? -8.523 1.824 -15.828 1 98.25 47 TYR B N 1
ATOM 2693 C CA . TYR B 1 47 ? -7.676 0.727 -15.383 1 98.25 47 TYR B CA 1
ATOM 2694 C C . TYR B 1 47 ? -7.535 -0.332 -16.469 1 98.25 47 TYR B C 1
ATOM 2696 O O . TYR B 1 47 ? -7.098 -1.453 -16.203 1 98.25 47 TYR B O 1
ATOM 2704 N N . GLY B 1 48 ? -7.949 0.009 -17.719 1 98.5 48 GLY B N 1
ATOM 2705 C CA . GLY B 1 48 ? -7.887 -0.974 -18.781 1 98.5 48 GLY B CA 1
ATOM 2706 C C . GLY B 1 48 ? -8.844 -2.135 -18.578 1 98.5 48 GLY B C 1
ATOM 2707 O O . GLY B 1 48 ? -9.906 -1.973 -17.984 1 98.5 48 GLY B O 1
ATOM 2708 N N . ASN B 1 49 ? -8.523 -3.223 -19.188 1 98.88 49 ASN B N 1
ATOM 2709 C CA . ASN B 1 49 ? -9.359 -4.406 -19.016 1 98.88 49 ASN B CA 1
ATOM 2710 C C . ASN B 1 49 ? -9.203 -4.996 -17.609 1 98.88 49 ASN B C 1
ATOM 2712 O O . ASN B 1 49 ? -8.094 -5.035 -17.078 1 98.88 49 ASN B O 1
ATOM 2716 N N . VAL B 1 50 ? -10.336 -5.449 -17.078 1 98.75 50 VAL B N 1
ATOM 2717 C CA . VAL B 1 50 ? -10.406 -5.973 -15.727 1 98.75 50 VAL B CA 1
ATOM 2718 C C . VAL B 1 50 ? -10.969 -7.395 -15.742 1 98.75 50 VAL B C 1
ATOM 2720 O O . VAL B 1 50 ? -12.016 -7.648 -16.344 1 98.75 50 VAL B O 1
ATOM 2723 N N . LEU B 1 51 ? -10.266 -8.328 -15.164 1 98.62 51 LEU B N 1
ATOM 2724 C CA . LEU B 1 51 ? -10.766 -9.68 -14.953 1 98.62 51 LEU B CA 1
ATOM 2725 C C . LEU B 1 51 ? -11.359 -9.836 -13.562 1 98.62 51 LEU B C 1
ATOM 2727 O O . LEU B 1 51 ? -10.711 -9.5 -12.562 1 98.62 51 LEU B O 1
ATOM 2731 N N . VAL B 1 52 ? -12.578 -10.305 -13.516 1 97.44 52 VAL B N 1
ATOM 2732 C CA . VAL B 1 52 ? -13.289 -10.539 -12.266 1 97.44 52 VAL B CA 1
ATOM 2733 C C . VAL B 1 52 ? -13.734 -12 -12.188 1 97.44 52 VAL B C 1
ATOM 2735 O O . VAL B 1 52 ? -14.336 -12.523 -13.125 1 97.44 52 VAL B O 1
ATOM 2738 N N . LEU B 1 53 ? -13.375 -12.633 -11.117 1 95.62 53 LEU B N 1
ATOM 2739 C CA . LEU B 1 53 ? -13.828 -14 -10.852 1 95.62 53 LEU B CA 1
ATOM 2740 C C . LEU B 1 53 ? -14.648 -14.055 -9.562 1 95.62 53 LEU B C 1
ATOM 2742 O O . LEU B 1 53 ? -14.195 -13.602 -8.508 1 95.62 53 LEU B O 1
ATOM 2746 N N . ASP B 1 54 ? -15.883 -14.594 -9.656 1 93.31 54 ASP B N 1
ATOM 2747 C CA . ASP B 1 54 ? -16.797 -14.664 -8.516 1 93.31 54 ASP B CA 1
ATOM 2748 C C . ASP B 1 54 ? -16.906 -13.312 -7.816 1 93.31 54 ASP B C 1
ATOM 2750 O O . ASP B 1 54 ? -16.844 -13.242 -6.586 1 93.31 54 ASP B O 1
ATOM 2754 N N . GLY B 1 55 ? -16.891 -12.281 -8.617 1 94.25 55 GLY B N 1
ATOM 2755 C CA . GLY B 1 55 ? -17.172 -10.945 -8.102 1 94.25 55 GLY B CA 1
ATOM 2756 C C . GLY B 1 55 ? -15.945 -10.266 -7.523 1 94.25 55 GLY B C 1
ATOM 2757 O O . GLY B 1 55 ? -16.031 -9.156 -6.992 1 94.25 55 GLY B O 1
ATOM 2758 N N . VAL B 1 56 ? -14.766 -10.867 -7.645 1 95.56 56 VAL B N 1
ATOM 2759 C CA . VAL B 1 56 ? -13.539 -10.336 -7.062 1 95.56 56 VAL B CA 1
ATOM 2760 C C . VAL B 1 56 ? -12.555 -9.961 -8.172 1 95.56 56 VAL B C 1
ATOM 2762 O O . VAL B 1 56 ? -12.305 -10.758 -9.078 1 95.56 56 VAL B O 1
ATOM 2765 N N . ILE B 1 57 ? -12.039 -8.781 -8.078 1 97.06 57 ILE B N 1
ATOM 2766 C CA . ILE B 1 57 ? -11.055 -8.344 -9.07 1 97.06 57 ILE B CA 1
ATOM 2767 C C . ILE B 1 57 ? -9.805 -9.211 -8.969 1 97.06 57 ILE B C 1
ATOM 2769 O O . ILE B 1 57 ? -9.188 -9.297 -7.906 1 97.06 57 ILE B O 1
ATOM 2773 N N . GLN B 1 58 ? -9.445 -9.805 -10.094 1 97.31 58 GLN B N 1
ATOM 2774 C CA . GLN B 1 58 ? -8.227 -10.602 -10.164 1 97.31 58 GLN B CA 1
ATOM 2775 C C . GLN B 1 58 ? -7.047 -9.766 -10.656 1 97.31 58 GLN B C 1
ATOM 2777 O O . GLN B 1 58 ? -5.91 -9.961 -10.211 1 97.31 58 GLN B O 1
ATOM 2782 N N . CYS B 1 59 ? -7.309 -8.891 -11.586 1 98.31 59 CYS B N 1
ATOM 2783 C CA . CYS B 1 59 ? -6.262 -8.023 -12.117 1 98.31 59 CYS B CA 1
ATOM 2784 C C . CYS B 1 59 ? -6.859 -6.922 -12.984 1 98.31 59 CYS B C 1
ATOM 2786 O O . CYS B 1 59 ? -7.992 -7.039 -13.445 1 98.31 59 CYS B O 1
ATOM 2788 N N . THR B 1 60 ? -6.195 -5.875 -13.109 1 98.69 60 THR B N 1
ATOM 2789 C CA . THR B 1 60 ? -6.414 -4.812 -14.078 1 98.69 60 THR B CA 1
ATOM 2790 C C . THR B 1 60 ? -5.156 -4.562 -14.906 1 98.69 60 THR B C 1
ATOM 2792 O O . THR B 1 60 ? -4.039 -4.742 -14.414 1 98.69 60 THR B O 1
ATOM 2795 N N . GLU B 1 61 ? -5.309 -4.105 -16.078 1 98.56 61 GLU B N 1
ATOM 2796 C CA . GLU B 1 61 ? -4.148 -3.889 -16.938 1 98.56 61 GLU B CA 1
ATOM 2797 C C . GLU B 1 61 ? -3.262 -2.771 -16.406 1 98.56 61 GLU B C 1
ATOM 2799 O O . GLU B 1 61 ? -2.055 -2.756 -16.656 1 98.56 61 GLU B O 1
ATOM 2804 N N . ARG B 1 62 ? -3.76 -1.928 -15.648 1 98.06 62 ARG B N 1
ATOM 2805 C CA . ARG B 1 62 ? -3.023 -0.738 -15.227 1 98.06 62 ARG B CA 1
ATOM 2806 C C . ARG B 1 62 ? -2.068 -1.059 -14.086 1 98.06 62 ARG B C 1
ATOM 2808 O O . ARG B 1 62 ? -0.953 -0.536 -14.039 1 98.06 62 ARG B O 1
ATOM 2815 N N . ASP B 1 63 ? -2.492 -1.951 -13.164 1 98.44 63 ASP B N 1
ATOM 2816 C CA . ASP B 1 63 ? -1.689 -2.031 -11.945 1 98.44 63 ASP B CA 1
ATOM 2817 C C . ASP B 1 63 ? -1.229 -3.463 -11.688 1 98.44 63 ASP B C 1
ATOM 2819 O O . ASP B 1 63 ? -0.474 -3.715 -10.742 1 98.44 63 ASP B O 1
ATOM 2823 N N . GLU B 1 64 ? -1.541 -4.43 -12.555 1 98.62 64 GLU B N 1
ATOM 2824 C CA . GLU B 1 64 ? -1.31 -5.852 -12.32 1 98.62 64 GLU B CA 1
ATOM 2825 C C . GLU B 1 64 ? 0.173 -6.141 -12.102 1 98.62 64 GLU B C 1
ATOM 2827 O O . GLU B 1 64 ? 0.527 -7.094 -11.406 1 98.62 64 GLU B O 1
ATOM 2832 N N . PHE B 1 65 ? 1.037 -5.34 -12.625 1 98.75 65 PHE B N 1
ATOM 2833 C CA . PHE B 1 65 ? 2.461 -5.641 -12.703 1 98.75 65 PHE B CA 1
ATOM 2834 C C . PHE B 1 65 ? 3.076 -5.703 -11.305 1 98.75 65 PHE B C 1
ATOM 2836 O O . PHE B 1 65 ? 4.031 -6.449 -11.078 1 98.75 65 PHE B O 1
ATOM 2843 N N . SER B 1 66 ? 2.549 -4.902 -10.406 1 98.81 66 SER B N 1
ATOM 2844 C CA . SER B 1 66 ? 3.119 -4.918 -9.062 1 98.81 66 SER B CA 1
ATOM 2845 C C . SER B 1 66 ? 3.002 -6.297 -8.422 1 98.81 66 SER B C 1
ATOM 2847 O O . SER B 1 66 ? 3.996 -6.863 -7.969 1 98.81 66 SER B O 1
ATOM 2849 N N . TYR B 1 67 ? 1.796 -6.871 -8.477 1 98.81 67 TYR B N 1
ATOM 2850 C CA . TYR B 1 67 ? 1.538 -8.188 -7.906 1 98.81 67 TYR B CA 1
ATOM 2851 C C . TYR B 1 67 ? 2.318 -9.266 -8.648 1 98.81 67 TYR B C 1
ATOM 2853 O O . TYR B 1 67 ? 3.021 -10.07 -8.031 1 98.81 67 TYR B O 1
ATOM 2861 N N . GLN B 1 68 ? 2.221 -9.281 -10 1 98.75 68 GLN B N 1
ATOM 2862 C CA . GLN B 1 68 ? 2.822 -10.336 -10.812 1 98.75 68 GLN B CA 1
ATOM 2863 C C . GLN B 1 68 ? 4.34 -10.367 -10.633 1 98.75 68 GLN B C 1
ATOM 2865 O O . GLN B 1 68 ? 4.93 -11.438 -10.492 1 98.75 68 GLN B O 1
ATOM 2870 N N . GLU B 1 69 ? 4.93 -9.219 -10.656 1 98.88 69 GLU B N 1
ATOM 2871 C CA . GLU B 1 69 ? 6.383 -9.133 -10.523 1 98.88 69 GLU B CA 1
ATOM 2872 C C . GLU B 1 69 ? 6.836 -9.562 -9.133 1 98.88 69 GLU B C 1
ATOM 2874 O O . GLU B 1 69 ? 7.805 -10.312 -8.992 1 98.88 69 GLU B O 1
ATOM 2879 N N . MET B 1 70 ? 6.109 -9.148 -8.133 1 98.94 70 MET B N 1
ATOM 2880 C CA . MET B 1 70 ? 6.57 -9.406 -6.773 1 98.94 70 MET B CA 1
ATOM 2881 C C . MET B 1 70 ? 6.395 -10.883 -6.414 1 98.94 70 MET B C 1
ATOM 2883 O O . MET B 1 70 ? 7.324 -11.516 -5.914 1 98.94 70 MET B O 1
ATOM 2887 N N . ILE B 1 71 ? 5.238 -11.43 -6.715 1 98.94 71 ILE B N 1
ATOM 2888 C CA . ILE B 1 71 ? 5.008 -12.82 -6.332 1 98.94 71 ILE B CA 1
ATOM 2889 C C . ILE B 1 71 ? 5.984 -13.727 -7.074 1 98.94 71 ILE B C 1
ATOM 2891 O O . ILE B 1 71 ? 6.332 -14.812 -6.586 1 98.94 71 ILE B O 1
ATOM 2895 N N . SER B 1 72 ? 6.473 -13.289 -8.234 1 98.94 72 SER B N 1
ATOM 2896 C CA . SER B 1 72 ? 7.379 -14.094 -9.047 1 98.94 72 SER B CA 1
ATOM 2897 C C . SER B 1 72 ? 8.828 -13.891 -8.633 1 98.94 72 SER B C 1
ATOM 2899 O O . SER B 1 72 ? 9.555 -14.852 -8.367 1 98.94 72 SER B O 1
ATOM 2901 N N . HIS B 1 73 ? 9.234 -12.664 -8.492 1 98.88 73 HIS B N 1
ATOM 2902 C CA . HIS B 1 73 ? 10.664 -12.375 -8.398 1 98.88 73 HIS B CA 1
ATOM 2903 C C . HIS B 1 73 ? 11.133 -12.43 -6.945 1 98.88 73 HIS B C 1
ATOM 2905 O O . HIS B 1 73 ? 12.328 -12.594 -6.684 1 98.88 73 HIS B O 1
ATOM 2911 N N . LEU B 1 74 ? 10.258 -12.32 -5.977 1 98.94 74 LEU B N 1
ATOM 2912 C CA . LEU B 1 74 ? 10.672 -12.523 -4.594 1 98.94 74 LEU B CA 1
ATOM 2913 C C . LEU B 1 74 ? 11.266 -13.914 -4.402 1 98.94 74 LEU B C 1
ATOM 2915 O O . LEU B 1 74 ? 12.414 -14.055 -3.975 1 98.94 74 LEU B O 1
ATOM 2919 N N . PRO B 1 75 ? 10.539 -14.961 -4.797 1 98.94 75 PRO B N 1
ATOM 2920 C CA . PRO B 1 75 ? 11.125 -16.281 -4.617 1 98.94 75 PRO B CA 1
ATOM 2921 C C . PRO B 1 75 ? 12.234 -16.578 -5.625 1 98.94 75 PRO B C 1
ATOM 2923 O O . PRO B 1 75 ? 13.25 -17.203 -5.273 1 98.94 75 PRO B O 1
ATOM 2926 N N . LEU B 1 76 ? 12.102 -16.156 -6.875 1 98.88 76 LEU B N 1
ATOM 2927 C CA . LEU B 1 76 ? 13.078 -16.469 -7.906 1 98.88 76 LEU B CA 1
ATOM 2928 C C . LEU B 1 76 ? 14.438 -15.852 -7.57 1 98.88 76 LEU B C 1
ATOM 2930 O O . LEU B 1 76 ? 15.477 -16.484 -7.762 1 98.88 76 LEU B O 1
ATOM 2934 N N . ASN B 1 77 ? 14.398 -14.609 -7.055 1 98.88 77 ASN B N 1
ATOM 2935 C CA . ASN B 1 77 ? 15.656 -13.922 -6.77 1 98.88 77 ASN B CA 1
ATOM 2936 C C . ASN B 1 77 ? 16.141 -14.211 -5.352 1 98.88 77 ASN B C 1
ATOM 2938 O O . ASN B 1 77 ? 17.156 -13.672 -4.918 1 98.88 77 ASN B O 1
ATOM 2942 N N . SER B 1 78 ? 15.453 -15.016 -4.648 1 98.88 78 SER B N 1
ATOM 2943 C CA . SER B 1 78 ? 15.914 -15.523 -3.359 1 98.88 78 SER B CA 1
ATOM 2944 C C . SER B 1 78 ? 16.578 -16.891 -3.506 1 98.88 78 SER B C 1
ATOM 2946 O O . SER B 1 78 ? 17.234 -17.359 -2.584 1 98.88 78 SER B O 1
ATOM 2948 N N . HIS B 1 79 ? 16.344 -17.562 -4.605 1 98.69 79 HIS B N 1
ATOM 2949 C CA . HIS B 1 79 ? 16.938 -18.859 -4.918 1 98.69 79 HIS B CA 1
ATOM 2950 C C . HIS B 1 79 ? 18.156 -18.703 -5.809 1 98.69 79 HIS B C 1
ATOM 2952 O O . HIS B 1 79 ? 18.141 -17.938 -6.773 1 98.69 79 HIS B O 1
ATOM 2958 N N . PRO B 1 80 ? 19.219 -19.375 -5.52 1 97.38 80 PRO B N 1
ATOM 2959 C CA . PRO B 1 80 ? 20.438 -19.188 -6.316 1 97.38 80 PRO B CA 1
ATOM 2960 C C . PRO B 1 80 ? 20.266 -19.641 -7.762 1 97.38 80 PRO B C 1
ATOM 2962 O O . PRO B 1 80 ? 20.859 -19.062 -8.672 1 97.38 80 PRO B O 1
ATOM 2965 N N . HIS B 1 81 ? 19.531 -20.703 -7.973 1 97.5 81 HIS B N 1
ATOM 2966 C CA . HIS B 1 81 ? 19.359 -21.266 -9.312 1 97.5 81 HIS B CA 1
ATOM 2967 C C . HIS B 1 81 ? 17.938 -21.812 -9.508 1 97.5 81 HIS B C 1
ATOM 2969 O O . HIS B 1 81 ? 17.766 -23.031 -9.641 1 97.5 81 HIS B O 1
ATOM 2975 N N . PRO B 1 82 ? 16.938 -20.984 -9.734 1 98.62 82 PRO B N 1
ATOM 2976 C CA . PRO B 1 82 ? 15.547 -21.406 -9.875 1 98.62 82 PRO B CA 1
ATOM 2977 C C . PRO B 1 82 ? 15.234 -21.938 -11.273 1 98.62 82 PRO B C 1
ATOM 2979 O O . PRO B 1 82 ? 14.461 -21.312 -12.008 1 98.62 82 PRO B O 1
ATOM 2982 N N . LYS B 1 83 ? 15.656 -23.078 -11.602 1 98.75 83 LYS B N 1
ATOM 2983 C CA . LYS B 1 83 ? 15.602 -23.625 -12.953 1 98.75 83 LYS B CA 1
ATOM 2984 C C . LYS B 1 83 ? 14.211 -24.156 -13.273 1 98.75 83 LYS B C 1
ATOM 2986 O O . LYS B 1 83 ? 13.688 -23.938 -14.367 1 98.75 83 LYS B O 1
ATOM 2991 N N . ASN B 1 84 ? 13.672 -24.953 -12.422 1 98.88 84 ASN B N 1
ATOM 2992 C CA . ASN B 1 84 ? 12.367 -25.578 -12.586 1 98.88 84 ASN B CA 1
ATOM 2993 C C . ASN B 1 84 ? 11.328 -24.953 -11.641 1 98.88 84 ASN B C 1
ATOM 2995 O O . ASN B 1 84 ? 11.406 -25.141 -10.43 1 98.88 84 ASN B O 1
ATOM 2999 N N . VAL B 1 85 ? 10.328 -24.312 -12.227 1 98.94 85 VAL B N 1
ATOM 3000 C CA . VAL B 1 85 ? 9.359 -23.562 -11.438 1 98.94 85 VAL B CA 1
ATOM 3001 C C . VAL B 1 85 ? 7.957 -24.125 -11.664 1 98.94 85 VAL B C 1
ATOM 3003 O O . VAL B 1 85 ? 7.57 -24.406 -12.797 1 98.94 85 VAL B O 1
ATOM 3006 N N . LEU B 1 86 ? 7.238 -24.328 -10.602 1 98.94 86 LEU B N 1
ATOM 3007 C CA . LEU B 1 86 ? 5.832 -24.719 -10.648 1 98.94 86 LEU B CA 1
ATOM 3008 C C . LEU B 1 86 ? 4.934 -23.562 -10.242 1 98.94 86 LEU B C 1
ATOM 3010 O O . LEU B 1 86 ? 5.18 -22.906 -9.227 1 98.94 86 LEU B O 1
ATOM 3014 N N . ILE B 1 87 ? 3.969 -23.281 -11.039 1 98.81 87 ILE B N 1
ATOM 3015 C CA . ILE B 1 87 ? 2.939 -22.297 -10.742 1 98.81 87 ILE B CA 1
ATOM 3016 C C . ILE B 1 87 ? 1.596 -23 -10.539 1 98.81 87 ILE B C 1
ATOM 3018 O O . ILE B 1 87 ? 1.125 -23.719 -11.43 1 98.81 87 ILE B O 1
ATOM 3022 N N . ILE B 1 88 ? 1.052 -22.875 -9.391 1 97.75 88 ILE B N 1
ATOM 3023 C CA . ILE B 1 88 ? -0.307 -23.344 -9.141 1 97.75 88 ILE B CA 1
ATOM 3024 C C . ILE B 1 88 ? -1.283 -22.172 -9.266 1 97.75 88 ILE B C 1
ATOM 3026 O O . ILE B 1 88 ? -1.181 -21.188 -8.531 1 97.75 88 ILE B O 1
ATOM 3030 N N . GLY B 1 89 ? -2.268 -22.281 -10.117 1 96.12 89 GLY B N 1
ATOM 3031 C CA . GLY B 1 89 ? -3.139 -21.156 -10.453 1 96.12 89 GLY B CA 1
ATOM 3032 C C . GLY B 1 89 ? -2.529 -20.219 -11.469 1 96.12 89 GLY B C 1
ATOM 3033 O O . GLY B 1 89 ? -1.899 -20.656 -12.438 1 96.12 89 GLY B O 1
ATOM 3034 N N . GLY B 1 90 ? -2.881 -18.938 -11.383 1 97 90 GLY B N 1
ATOM 3035 C CA . GLY B 1 90 ? -2.326 -17.938 -12.273 1 97 90 GLY B CA 1
ATOM 3036 C C . GLY B 1 90 ? -2.885 -18.016 -13.68 1 97 90 GLY B C 1
ATOM 3037 O O . GLY B 1 90 ? -2.158 -17.797 -14.656 1 97 90 GLY B O 1
ATOM 3038 N N . GLY B 1 91 ? -4.125 -18.312 -13.758 1 97.25 91 GLY B N 1
ATOM 3039 C CA . GLY B 1 91 ? -4.746 -18.516 -15.055 1 97.25 91 GLY B CA 1
ATOM 3040 C C . GLY B 1 91 ? -4.723 -17.281 -15.938 1 97.25 91 GLY B C 1
ATOM 3041 O O . GLY B 1 91 ? -4.84 -17.391 -17.156 1 97.25 91 GLY B O 1
ATOM 3042 N N . ASP B 1 92 ? -4.566 -16.141 -15.359 1 98.12 92 ASP B N 1
ATOM 3043 C CA . ASP B 1 92 ? -4.52 -14.898 -16.141 1 98.12 92 ASP B CA 1
ATOM 3044 C C . ASP B 1 92 ? -3.219 -14.797 -16.922 1 98.12 92 ASP B C 1
ATOM 3046 O O . ASP B 1 92 ? -3.113 -13.992 -17.859 1 98.12 92 ASP B O 1
ATOM 3050 N N . GLY B 1 93 ? -2.199 -15.578 -16.484 1 98.62 93 GLY B N 1
ATOM 3051 C CA . GLY B 1 93 ? -0.96 -15.672 -17.25 1 98.62 93 GLY B CA 1
ATOM 3052 C C . GLY B 1 93 ? 0.101 -14.695 -16.781 1 98.62 93 GLY B C 1
ATOM 3053 O O . GLY B 1 93 ? 1.223 -14.695 -17.281 1 98.62 93 GLY B O 1
ATOM 3054 N N . GLY B 1 94 ? -0.201 -13.836 -15.789 1 98.69 94 GLY B N 1
ATOM 3055 C CA . GLY B 1 94 ? 0.737 -12.812 -15.344 1 98.69 94 GLY B CA 1
ATOM 3056 C C . GLY B 1 94 ? 1.984 -13.391 -14.703 1 98.69 94 GLY B C 1
ATOM 3057 O O . GLY B 1 94 ? 3.098 -12.938 -14.977 1 98.69 94 GLY B O 1
ATOM 3058 N N . VAL B 1 95 ? 1.814 -14.367 -13.859 1 98.81 95 VAL B N 1
ATOM 3059 C CA . VAL B 1 95 ? 2.957 -14.984 -13.188 1 98.81 95 VAL B CA 1
ATOM 3060 C C . VAL B 1 95 ? 3.803 -15.75 -14.203 1 98.81 95 VAL B C 1
ATOM 3062 O O . VAL B 1 95 ? 5.035 -15.68 -14.172 1 98.81 95 VAL B O 1
ATOM 3065 N N . VAL B 1 96 ? 3.152 -16.453 -15.141 1 98.88 96 VAL B N 1
ATOM 3066 C CA . VAL B 1 96 ? 3.883 -17.141 -16.203 1 98.88 96 VAL B CA 1
ATOM 3067 C C . VAL B 1 96 ? 4.75 -16.156 -16.969 1 98.88 96 VAL B C 1
ATOM 3069 O O . VAL B 1 96 ? 5.934 -16.406 -17.203 1 98.88 96 VAL B O 1
ATOM 3072 N N . ARG B 1 97 ? 4.195 -15.008 -17.328 1 98.88 97 ARG B N 1
ATOM 3073 C CA . ARG B 1 97 ? 4.898 -13.961 -18.062 1 98.88 97 ARG B CA 1
ATOM 3074 C C . ARG B 1 97 ? 6.176 -13.547 -17.328 1 98.88 97 ARG B C 1
ATOM 3076 O O . ARG B 1 97 ? 7.23 -13.414 -17.953 1 98.88 97 ARG B O 1
ATOM 3083 N N . GLU B 1 98 ? 6.113 -13.344 -16.031 1 98.88 98 GLU B N 1
ATOM 3084 C CA . GLU B 1 98 ? 7.266 -12.867 -15.281 1 98.88 98 GLU B CA 1
ATOM 3085 C C . GLU B 1 98 ? 8.305 -13.969 -15.109 1 98.88 98 GLU B C 1
ATOM 3087 O O . GLU B 1 98 ? 9.508 -13.711 -15.211 1 98.88 98 GLU B O 1
ATOM 3092 N N . VAL B 1 99 ? 7.832 -15.195 -14.867 1 98.88 99 VAL B N 1
ATOM 3093 C CA . VAL B 1 99 ? 8.734 -16.297 -14.555 1 98.88 99 VAL B CA 1
ATOM 3094 C C . VAL B 1 99 ? 9.555 -16.656 -15.789 1 98.88 99 VAL B C 1
ATOM 3096 O O . VAL B 1 99 ? 10.758 -16.906 -15.695 1 98.88 99 VAL B O 1
ATOM 3099 N N . VAL B 1 100 ? 8.969 -16.625 -16.938 1 98.62 100 VAL B N 1
ATOM 3100 C CA . VAL B 1 100 ? 9.656 -17.078 -18.141 1 98.62 100 VAL B CA 1
ATOM 3101 C C . VAL B 1 100 ? 10.719 -16.047 -18.547 1 98.62 100 VAL B C 1
ATOM 3103 O O . VAL B 1 100 ? 11.617 -16.344 -19.328 1 98.62 100 VAL B O 1
ATOM 3106 N N . LYS B 1 101 ? 10.609 -14.805 -18 1 97.62 101 LYS B N 1
ATOM 3107 C CA . LYS B 1 101 ? 11.594 -13.758 -18.281 1 97.62 101 LYS B CA 1
ATOM 3108 C C . LYS B 1 101 ? 12.914 -14.047 -17.578 1 97.62 101 LYS B C 1
ATOM 3110 O O . LYS B 1 101 ? 13.961 -13.539 -17.984 1 97.62 101 LYS B O 1
ATOM 3115 N N . HIS B 1 102 ? 12.859 -14.781 -16.5 1 97.94 102 HIS B N 1
ATOM 3116 C CA . HIS B 1 102 ? 14.031 -14.953 -15.648 1 97.94 102 HIS B CA 1
ATOM 3117 C C . HIS B 1 102 ? 15.094 -15.789 -16.344 1 97.94 102 HIS B C 1
ATOM 3119 O O . HIS B 1 102 ? 14.812 -16.891 -16.812 1 97.94 102 HIS B O 1
ATOM 3125 N N . PRO B 1 103 ? 16.281 -15.352 -16.328 1 96.81 103 PRO B N 1
ATOM 3126 C CA . PRO B 1 103 ? 17.312 -15.992 -17.141 1 96.81 103 PRO B CA 1
ATOM 3127 C C . PRO B 1 103 ? 17.672 -17.391 -16.656 1 96.81 103 PRO B C 1
ATOM 3129 O O . PRO B 1 103 ? 18.094 -18.234 -17.438 1 96.81 103 PRO B O 1
ATOM 3132 N N . CYS B 1 104 ? 17.516 -17.688 -15.414 1 97.88 104 CYS B N 1
ATOM 3133 C CA . CYS B 1 104 ? 17.891 -18.984 -14.867 1 97.88 104 CYS B CA 1
ATOM 3134 C C . CYS B 1 104 ? 16.812 -20.016 -15.109 1 97.88 104 CYS B C 1
ATOM 3136 O O . CYS B 1 104 ? 17.062 -21.219 -15.016 1 97.88 104 CYS B O 1
ATOM 3138 N N . VAL B 1 105 ? 15.617 -19.578 -15.344 1 98.81 105 VAL B N 1
ATOM 3139 C CA . VAL B 1 105 ? 14.484 -20.5 -15.453 1 98.81 105 VAL B CA 1
ATOM 3140 C C . VAL B 1 105 ? 14.547 -21.234 -16.781 1 98.81 105 VAL B C 1
ATOM 3142 O O . VAL B 1 105 ? 14.656 -20.609 -17.844 1 98.81 105 VAL B O 1
ATOM 3145 N N . GLU B 1 106 ? 14.492 -22.516 -16.688 1 98.81 106 GLU B N 1
ATOM 3146 C CA . GLU B 1 106 ? 14.523 -23.359 -17.875 1 98.81 106 GLU B CA 1
ATOM 3147 C C . GLU B 1 106 ? 13.141 -23.906 -18.203 1 98.81 106 GLU B C 1
ATOM 3149 O O . GLU B 1 106 ? 12.781 -24.062 -19.375 1 98.81 106 GLU B O 1
ATOM 3154 N N . THR B 1 107 ? 12.398 -24.234 -17.141 1 98.81 107 THR B N 1
ATOM 3155 C CA . THR B 1 107 ? 11.07 -24.812 -17.328 1 98.81 107 THR B CA 1
ATOM 3156 C C . THR B 1 107 ? 10.078 -24.203 -16.344 1 98.81 107 THR B C 1
ATOM 3158 O O . THR B 1 107 ? 10.406 -24 -15.172 1 98.81 107 THR B O 1
ATOM 3161 N N . VAL B 1 108 ? 8.922 -23.938 -16.844 1 98.88 108 VAL B N 1
ATOM 3162 C CA . VAL B 1 108 ? 7.797 -23.469 -16.047 1 98.88 108 VAL B CA 1
ATOM 3163 C C . VAL B 1 108 ? 6.594 -24.375 -16.25 1 98.88 108 VAL B C 1
ATOM 3165 O O . VAL B 1 108 ? 6.086 -24.516 -17.375 1 98.88 108 VAL B O 1
ATOM 3168 N N . THR B 1 109 ? 6.227 -25.016 -15.227 1 98.81 109 THR B N 1
ATOM 3169 C CA . THR B 1 109 ? 4.988 -25.797 -15.234 1 98.81 109 THR B CA 1
ATOM 3170 C C . THR B 1 109 ? 3.861 -25.016 -14.562 1 98.81 109 THR B C 1
ATOM 3172 O O . THR B 1 109 ? 3.988 -24.594 -13.414 1 98.81 109 THR B O 1
ATOM 3175 N N . GLN B 1 110 ? 2.793 -24.797 -15.258 1 98.69 110 GLN B N 1
ATOM 3176 C CA . GLN B 1 110 ? 1.62 -24.172 -14.656 1 98.69 110 GLN B CA 1
ATOM 3177 C C . GLN B 1 110 ? 0.464 -25.156 -14.547 1 98.69 110 GLN B C 1
ATOM 3179 O O . GLN B 1 110 ? 0.115 -25.828 -15.523 1 98.69 110 GLN B O 1
ATOM 3184 N N . CYS B 1 111 ? -0.08 -25.281 -13.406 1 97.31 111 CYS B N 1
ATOM 3185 C CA . CYS B 1 111 ? -1.293 -26.062 -13.164 1 97.31 111 CYS B CA 1
ATOM 3186 C C . CYS B 1 111 ? -2.48 -25.141 -12.898 1 97.31 111 CYS B C 1
ATOM 3188 O O . CYS B 1 111 ? -2.512 -24.453 -11.883 1 97.31 111 CYS B O 1
ATOM 3190 N N . GLU B 1 112 ? -3.402 -25.094 -13.781 1 96.06 112 GLU B N 1
ATOM 3191 C CA . GLU B 1 112 ? -4.625 -24.297 -13.664 1 96.06 112 GLU B CA 1
ATOM 3192 C C . GLU B 1 112 ? -5.863 -25.172 -13.844 1 96.06 112 GLU B C 1
ATOM 3194 O O . GLU B 1 112 ? -5.969 -25.906 -14.82 1 96.06 112 GLU B O 1
ATOM 3199 N N . ILE B 1 113 ? -6.715 -25.016 -12.922 1 93.25 113 ILE B N 1
ATOM 3200 C CA . ILE B 1 113 ? -7.875 -25.906 -12.922 1 93.25 113 ILE B CA 1
ATOM 3201 C C . ILE B 1 113 ? -8.922 -25.375 -13.906 1 93.25 113 ILE B C 1
ATOM 3203 O O . ILE B 1 113 ? -9.672 -26.156 -14.492 1 93.25 113 ILE B O 1
ATOM 3207 N N . ASP B 1 114 ? -9.016 -24.094 -14.094 1 95.38 114 ASP B N 1
ATOM 3208 C CA . ASP B 1 114 ? -10.078 -23.484 -14.883 1 95.38 114 ASP B CA 1
ATOM 3209 C C . ASP B 1 114 ? -9.555 -23.031 -16.25 1 95.38 114 ASP B C 1
ATOM 3211 O O . ASP B 1 114 ? -9.109 -21.891 -16.406 1 95.38 114 ASP B O 1
ATOM 3215 N N . LYS B 1 115 ? -9.758 -23.844 -17.219 1 97.12 115 LYS B N 1
ATOM 3216 C CA . LYS B 1 115 ? -9.305 -23.578 -18.578 1 97.12 115 LYS B CA 1
ATOM 3217 C C . LYS B 1 115 ? -9.938 -22.312 -19.141 1 97.12 115 LYS B C 1
ATOM 3219 O O . LYS B 1 115 ? -9.312 -21.609 -19.938 1 97.12 115 LYS B O 1
ATOM 3224 N N . LYS B 1 116 ? -11.109 -22.016 -18.703 1 97.62 116 LYS B N 1
ATOM 3225 C CA . LYS B 1 116 ? -11.828 -20.844 -19.203 1 97.62 116 LYS B CA 1
ATOM 3226 C C . LYS B 1 116 ? -11.086 -19.547 -18.844 1 97.62 116 LYS B C 1
ATOM 3228 O O . LYS B 1 116 ? -11.094 -18.594 -19.625 1 97.62 116 LYS B O 1
ATOM 3233 N N . VAL B 1 117 ? -10.477 -19.5 -17.703 1 97.5 117 VAL B N 1
ATOM 3234 C CA . VAL B 1 117 ? -9.734 -18.328 -17.281 1 97.5 117 VAL B CA 1
ATOM 3235 C C . VAL B 1 117 ? -8.562 -18.078 -18.234 1 97.5 117 VAL B C 1
ATOM 3237 O O . VAL B 1 117 ? -8.289 -16.938 -18.609 1 97.5 117 VAL B O 1
ATOM 3240 N N . ILE B 1 118 ? -7.91 -19.109 -18.641 1 98.19 118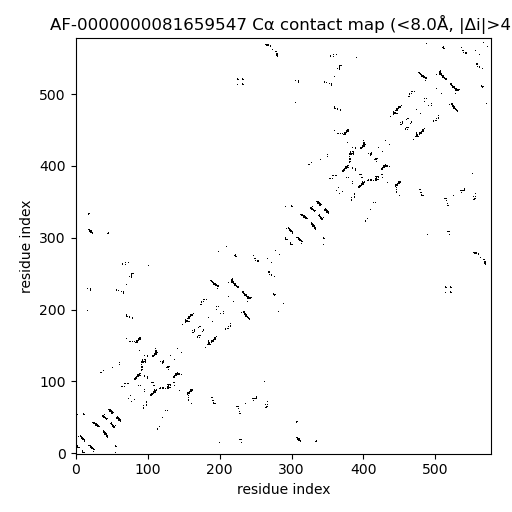 ILE B N 1
ATOM 3241 C CA . ILE B 1 118 ? -6.797 -19.016 -19.578 1 98.19 118 ILE B CA 1
ATOM 3242 C C . ILE B 1 118 ? -7.301 -18.469 -20.922 1 98.19 118 ILE B C 1
ATOM 3244 O O . ILE B 1 118 ? -6.715 -17.547 -21.469 1 98.19 118 ILE B O 1
ATOM 3248 N N . GLU B 1 119 ? -8.375 -19.031 -21.375 1 98.31 119 GLU B N 1
ATOM 3249 C CA . GLU B 1 119 ? -8.953 -18.641 -22.656 1 98.31 119 GLU B CA 1
ATOM 3250 C C . GLU B 1 119 ? -9.328 -17.172 -22.656 1 98.31 119 GLU B C 1
ATOM 3252 O O . GLU B 1 119 ? -8.984 -16.438 -23.594 1 98.31 119 GLU B O 1
ATOM 3257 N N . VAL B 1 120 ? -10 -16.797 -21.656 1 98.44 120 VAL B N 1
ATOM 3258 C CA . VAL B 1 120 ? -10.492 -15.422 -21.562 1 98.44 120 VAL B CA 1
ATOM 3259 C C . VAL B 1 120 ? -9.312 -14.461 -21.422 1 98.44 120 VAL B C 1
ATOM 3261 O O . VAL B 1 120 ? -9.328 -13.367 -21.984 1 98.44 120 VAL B O 1
ATOM 3264 N N . SER B 1 121 ? -8.32 -14.844 -20.656 1 98.62 121 SER B N 1
ATOM 3265 C CA . SER B 1 121 ? -7.16 -13.992 -20.453 1 98.62 121 SER B CA 1
ATOM 3266 C C . SER B 1 121 ? -6.363 -13.812 -21.734 1 98.62 121 SER B C 1
ATOM 3268 O O . SER B 1 121 ? -5.891 -12.719 -22.047 1 98.62 121 SER B O 1
ATOM 3270 N N . LYS B 1 122 ? -6.164 -14.883 -22.5 1 98.69 122 LYS B N 1
ATOM 3271 C CA . LYS B 1 122 ? -5.473 -14.789 -23.781 1 98.69 122 LYS B CA 1
ATOM 3272 C C . LYS B 1 122 ? -6.188 -13.82 -24.719 1 98.69 122 LYS B C 1
ATOM 3274 O O . LYS B 1 122 ? -5.539 -13.07 -25.453 1 98.69 122 LYS B O 1
ATOM 3279 N N . LYS B 1 123 ? -7.438 -13.867 -24.641 1 98.75 123 LYS B N 1
ATOM 3280 C CA . LYS B 1 123 ? -8.227 -13.07 -25.562 1 98.75 123 LYS B CA 1
ATOM 3281 C C . LYS B 1 123 ? -8.281 -11.609 -25.125 1 98.75 123 LYS B C 1
ATOM 3283 O O . LYS B 1 123 ? -8.109 -10.703 -25.953 1 98.75 123 LYS B O 1
ATOM 3288 N N . TYR B 1 124 ? -8.492 -11.328 -23.859 1 98.81 124 TYR B N 1
ATOM 3289 C CA . TYR B 1 124 ? -8.852 -9.984 -23.438 1 98.81 124 TYR B CA 1
ATOM 3290 C C . TYR B 1 124 ? -7.703 -9.32 -22.672 1 98.81 124 TYR B C 1
ATOM 3292 O O . TYR B 1 124 ? -7.707 -8.102 -22.469 1 98.81 124 TYR B O 1
ATOM 3300 N N . LEU B 1 125 ? -6.738 -10.094 -22.234 1 98.75 125 LEU B N 1
ATOM 3301 C CA . LEU B 1 125 ? -5.555 -9.594 -21.547 1 98.75 125 LEU B CA 1
ATOM 3302 C C . LEU B 1 125 ? -4.281 -10.117 -22.188 1 98.75 125 LEU B C 1
ATOM 3304 O O . LEU B 1 125 ? -3.443 -10.727 -21.516 1 98.75 125 LEU B O 1
ATOM 3308 N N . PRO B 1 126 ? -4.039 -9.789 -23.391 1 98.25 126 PRO B N 1
ATOM 3309 C CA . PRO B 1 126 ? -2.947 -10.43 -24.125 1 98.25 126 PRO B CA 1
ATOM 3310 C C . PRO B 1 126 ? -1.57 -10.055 -23.578 1 98.25 126 PRO B C 1
ATOM 3312 O O . PRO B 1 126 ? -0.647 -10.875 -23.625 1 98.25 126 PRO B O 1
ATOM 3315 N N . THR B 1 127 ? -1.412 -8.82 -23.062 1 97.44 127 THR B N 1
ATOM 3316 C CA . THR B 1 127 ? -0.116 -8.422 -22.531 1 97.44 127 THR B CA 1
ATOM 3317 C C . THR B 1 127 ? 0.215 -9.203 -21.266 1 97.44 127 THR B C 1
ATOM 3319 O O . THR B 1 127 ? 1.383 -9.492 -21 1 97.44 127 THR B O 1
ATOM 3322 N N . MET B 1 128 ? -0.791 -9.594 -20.547 1 97.38 128 MET B N 1
ATOM 3323 C CA . MET B 1 128 ? -0.613 -10.406 -19.344 1 97.38 128 MET B CA 1
ATOM 3324 C C . MET B 1 128 ? -0.391 -11.875 -19.703 1 97.38 128 MET B C 1
ATOM 3326 O O . MET B 1 128 ? 0.413 -12.555 -19.078 1 97.38 128 MET B O 1
ATOM 3330 N N . ALA B 1 129 ? -1.077 -12.312 -20.734 1 98.25 129 ALA B N 1
ATOM 3331 C CA . ALA B 1 129 ? -1.127 -13.734 -21.078 1 98.25 129 ALA B CA 1
ATOM 3332 C C . ALA B 1 129 ? -0.002 -14.102 -22.047 1 98.25 129 ALA B C 1
ATOM 3334 O O . ALA B 1 129 ? 0.076 -15.242 -22.516 1 98.25 129 ALA B O 1
ATOM 3335 N N . VAL B 1 130 ? 0.9 -13.188 -22.344 1 98.38 130 VAL B N 1
ATOM 3336 C CA . VAL B 1 130 ? 1.921 -13.367 -23.375 1 98.38 130 VAL B CA 1
ATOM 3337 C C . VAL B 1 130 ? 2.844 -14.523 -22.984 1 98.38 130 VAL B C 1
ATOM 3339 O O . VAL B 1 130 ? 3.402 -15.195 -23.859 1 98.38 130 VAL B O 1
ATOM 3342 N N . GLY B 1 131 ? 2.895 -14.828 -21.688 1 98.12 131 GLY B N 1
ATOM 3343 C CA . GLY B 1 131 ? 3.756 -15.898 -21.219 1 98.12 131 GLY B CA 1
ATOM 3344 C C . GLY B 1 131 ? 3.338 -17.266 -21.703 1 98.12 131 GLY B C 1
ATOM 3345 O O . GLY B 1 131 ? 4.152 -18.188 -21.75 1 98.12 131 GLY B O 1
ATOM 3346 N N . TYR B 1 132 ? 2.137 -17.438 -22.078 1 98.38 132 TYR B N 1
ATOM 3347 C CA . TYR B 1 132 ? 1.618 -18.719 -22.562 1 98.38 132 TYR B CA 1
ATOM 3348 C C . TYR B 1 132 ? 2.264 -19.109 -23.875 1 98.38 132 TYR B C 1
ATOM 3350 O O . TYR B 1 132 ? 2.17 -20.266 -24.312 1 98.38 132 TYR B O 1
ATOM 3358 N N . GLU B 1 133 ? 2.928 -18.172 -24.484 1 98.19 133 GLU B N 1
ATOM 3359 C CA . GLU B 1 133 ? 3.574 -18.438 -25.766 1 98.19 133 GLU B CA 1
ATOM 3360 C C . GLU B 1 133 ? 5.016 -18.891 -25.578 1 98.19 133 GLU B C 1
ATOM 3362 O O . GLU B 1 133 ? 5.684 -19.297 -26.531 1 98.19 133 GLU B O 1
ATOM 3367 N N . SER B 1 134 ? 5.48 -18.875 -24.453 1 98.5 134 SER B N 1
ATOM 3368 C CA . SER B 1 134 ? 6.879 -19.203 -24.188 1 98.5 134 SER B CA 1
ATOM 3369 C C . SER B 1 134 ? 7.141 -20.688 -24.391 1 98.5 134 SER B C 1
ATOM 3371 O O . SER B 1 134 ? 6.348 -21.531 -23.953 1 98.5 134 SER B O 1
ATOM 3373 N N . PRO B 1 135 ? 8.273 -21.062 -25.016 1 98.44 135 PRO B N 1
ATOM 3374 C CA . PRO B 1 135 ? 8.625 -22.469 -25.156 1 98.44 135 PRO B CA 1
ATOM 3375 C C . PRO B 1 135 ? 9.031 -23.109 -23.828 1 98.44 135 PRO B C 1
ATOM 3377 O O . PRO B 1 135 ? 9.133 -24.344 -23.734 1 98.44 135 PRO B O 1
ATOM 3380 N N . LYS B 1 136 ? 9.195 -22.312 -22.781 1 98.69 136 LYS B N 1
ATOM 3381 C CA . LYS B 1 136 ? 9.562 -22.844 -21.469 1 98.69 136 LYS B CA 1
ATOM 3382 C C . LYS B 1 136 ? 8.352 -23.422 -20.75 1 98.69 136 LYS B C 1
ATOM 3384 O O . LYS B 1 136 ? 8.492 -24.141 -19.75 1 98.69 136 LYS B O 1
ATOM 3389 N N . LEU B 1 137 ? 7.168 -23.109 -21.203 1 98.81 137 LEU B N 1
ATOM 3390 C CA . LEU B 1 137 ? 5.945 -23.375 -20.453 1 98.81 137 LEU B CA 1
ATOM 3391 C C . LEU B 1 137 ? 5.438 -24.781 -20.734 1 98.81 137 LEU B C 1
ATOM 3393 O O . LEU B 1 137 ? 5.336 -25.188 -21.891 1 98.81 137 LEU B O 1
ATOM 3397 N N . LEU B 1 138 ? 5.188 -25.5 -19.734 1 98.62 138 LEU B N 1
ATOM 3398 C CA . LEU B 1 138 ? 4.387 -26.719 -19.734 1 98.62 138 LEU B CA 1
ATOM 3399 C C . LEU B 1 138 ? 3.043 -26.484 -19.047 1 98.62 138 LEU B C 1
ATOM 3401 O O . LEU B 1 138 ? 2.969 -26.422 -17.828 1 98.62 138 LEU B O 1
ATOM 3405 N N . GLN B 1 139 ? 1.998 -26.484 -19.859 1 98.19 139 GLN B N 1
ATOM 3406 C CA . GLN B 1 139 ? 0.672 -26.172 -19.328 1 98.19 139 GLN B CA 1
ATOM 3407 C C . GLN B 1 139 ? -0.073 -27.438 -18.922 1 98.19 139 GLN B C 1
ATOM 3409 O O . GLN B 1 139 ? -0.174 -28.375 -19.703 1 98.19 139 GLN B O 1
ATOM 3414 N N . HIS B 1 140 ? -0.526 -27.453 -17.781 1 97.69 140 HIS B N 1
ATOM 3415 C CA . HIS B 1 140 ? -1.341 -28.547 -17.266 1 97.69 140 HIS B CA 1
ATOM 3416 C C . HIS B 1 140 ? -2.697 -28.031 -16.781 1 97.69 140 HIS B C 1
ATOM 3418 O O . HIS B 1 140 ? -2.77 -27.219 -15.859 1 97.69 140 HIS B O 1
ATOM 3424 N N . ILE B 1 141 ? -3.762 -28.531 -17.359 1 97.31 141 ILE B N 1
ATOM 3425 C CA . ILE B 1 141 ? -5.109 -28.219 -16.891 1 97.31 141 ILE B CA 1
ATOM 3426 C C . ILE B 1 141 ? -5.559 -29.266 -15.875 1 97.31 141 ILE B C 1
ATOM 3428 O O . ILE B 1 141 ? -5.746 -30.438 -16.219 1 97.31 141 ILE B O 1
ATOM 3432 N N . GLY B 1 142 ? -5.695 -28.828 -14.656 1 93.5 142 GLY B N 1
ATOM 3433 C CA . GLY B 1 142 ? -6.082 -29.766 -13.625 1 93.5 142 GLY B CA 1
ATOM 3434 C C . GLY B 1 142 ? -5.93 -29.219 -12.219 1 93.5 142 GLY B C 1
ATOM 3435 O O . GLY B 1 142 ? -5.629 -28.047 -12.039 1 93.5 142 GLY B O 1
ATOM 3436 N N . ASP B 1 143 ? -6.09 -30.109 -11.289 1 90.88 143 ASP B N 1
ATOM 3437 C CA . ASP B 1 143 ? -6.043 -29.766 -9.867 1 90.88 143 ASP B CA 1
ATOM 3438 C C . ASP B 1 143 ? -4.605 -29.734 -9.359 1 90.88 143 ASP B C 1
ATOM 3440 O O . ASP B 1 143 ? -3.857 -30.703 -9.523 1 90.88 143 ASP B O 1
ATOM 3444 N N . GLY B 1 144 ? -4.246 -28.609 -8.68 1 91.06 144 GLY B N 1
ATOM 3445 C CA . GLY B 1 144 ? -2.891 -28.453 -8.172 1 91.06 144 GLY B CA 1
ATOM 3446 C C . GLY B 1 144 ? -2.527 -29.453 -7.102 1 91.06 144 GLY B C 1
ATOM 3447 O O . GLY B 1 144 ? -1.381 -29.906 -7.023 1 91.06 144 GLY B O 1
ATOM 3448 N N . PHE B 1 145 ? -3.469 -29.891 -6.297 1 89.81 145 PHE B N 1
ATOM 3449 C CA . PHE B 1 145 ? -3.232 -30.875 -5.258 1 89.81 145 PHE B CA 1
ATOM 3450 C C . PHE B 1 145 ? -2.848 -32.219 -5.867 1 89.81 145 PHE B C 1
ATOM 3452 O O . PHE B 1 145 ? -1.854 -32.844 -5.469 1 89.81 145 PHE B O 1
ATOM 3459 N N . ALA B 1 146 ? -3.65 -32.594 -6.75 1 92.25 146 ALA B N 1
ATOM 3460 C CA . ALA B 1 146 ? -3.4 -33.875 -7.414 1 92.25 146 ALA B CA 1
ATOM 3461 C C . ALA B 1 146 ? -2.064 -33.844 -8.148 1 92.25 146 ALA B C 1
ATOM 3463 O O . ALA B 1 146 ? -1.305 -34.812 -8.102 1 92.25 146 ALA B O 1
ATOM 3464 N N . PHE B 1 147 ? -1.858 -32.781 -8.797 1 95.5 147 PHE B N 1
ATOM 3465 C CA . PHE B 1 147 ? -0.619 -32.656 -9.555 1 95.5 147 PHE B CA 1
ATOM 3466 C C . PHE B 1 147 ? 0.592 -32.812 -8.641 1 95.5 147 PHE B C 1
ATOM 3468 O O . PHE B 1 147 ? 1.515 -33.562 -8.945 1 95.5 147 PHE B O 1
ATOM 3475 N N . MET B 1 148 ? 0.604 -32.062 -7.543 1 95.06 148 MET B N 1
ATOM 3476 C CA . MET B 1 148 ? 1.74 -32.062 -6.625 1 95.06 148 MET B CA 1
ATOM 3477 C C . MET B 1 148 ? 1.895 -33.438 -5.965 1 95.06 148 MET B C 1
ATOM 3479 O O . MET B 1 148 ? 3.012 -33.875 -5.676 1 95.06 148 MET B O 1
ATOM 3483 N N . GLY B 1 149 ? 0.787 -34.125 -5.758 1 93.81 149 GLY B N 1
ATOM 3484 C CA . GLY B 1 149 ? 0.861 -35.469 -5.219 1 93.81 149 GLY B CA 1
ATOM 3485 C C . GLY B 1 149 ? 1.667 -36.406 -6.086 1 93.81 149 GLY B C 1
ATOM 3486 O O . GLY B 1 149 ? 2.303 -37.344 -5.578 1 93.81 149 GLY B O 1
ATOM 3487 N N . GLU B 1 150 ? 1.692 -36.094 -7.297 1 96 150 GLU B N 1
ATOM 3488 C CA . GLU B 1 150 ? 2.359 -36.969 -8.258 1 96 150 GLU B CA 1
ATOM 3489 C C . GLU B 1 150 ? 3.764 -36.469 -8.578 1 96 150 GLU B C 1
ATOM 3491 O O . GLU B 1 150 ? 4.504 -37.094 -9.328 1 96 150 GLU B O 1
ATOM 3496 N N . HIS B 1 151 ? 4.121 -35.375 -8.047 1 96.5 151 HIS B N 1
ATOM 3497 C CA . HIS B 1 151 ? 5.406 -34.75 -8.344 1 96.5 151 HIS B CA 1
ATOM 3498 C C . HIS B 1 151 ? 6.172 -34.406 -7.07 1 96.5 151 HIS B C 1
ATOM 3500 O O . HIS B 1 151 ? 5.922 -33.375 -6.438 1 96.5 151 HIS B O 1
ATOM 3506 N N . LYS B 1 152 ? 7.16 -35.25 -6.754 1 97.62 152 LYS B N 1
ATOM 3507 C CA . LYS B 1 152 ? 7.945 -35.094 -5.535 1 97.62 152 LYS B CA 1
ATOM 3508 C C . LYS B 1 152 ? 9.383 -34.688 -5.859 1 97.62 152 LYS B C 1
ATOM 3510 O O . LYS B 1 152 ? 9.977 -35.219 -6.805 1 97.62 152 LYS B O 1
ATOM 3515 N N . GLY B 1 153 ? 9.898 -33.688 -5.141 1 98.25 153 GLY B N 1
ATOM 3516 C CA . GLY B 1 153 ? 11.297 -33.281 -5.258 1 98.25 153 GLY B CA 1
ATOM 3517 C C . GLY B 1 153 ? 11.664 -32.812 -6.641 1 98.25 153 GLY B C 1
ATOM 3518 O O . GLY B 1 153 ? 12.773 -33.062 -7.125 1 98.25 153 GLY B O 1
ATOM 3519 N N . GLU B 1 154 ? 10.766 -32.031 -7.25 1 98.44 154 GLU B N 1
ATOM 3520 C CA . GLU B 1 154 ? 10.977 -31.75 -8.664 1 98.44 154 GLU B CA 1
ATOM 3521 C C . GLU B 1 154 ? 11.25 -30.266 -8.898 1 98.44 154 GLU B C 1
ATOM 3523 O O . GLU B 1 154 ? 11.875 -29.906 -9.898 1 98.44 154 GLU B O 1
ATOM 3528 N N . PHE B 1 155 ? 10.891 -29.438 -8.016 1 98.88 155 PHE B N 1
ATOM 3529 C CA . PHE B 1 155 ? 10.852 -28.016 -8.359 1 98.88 155 PHE B CA 1
ATOM 3530 C C . PHE B 1 155 ? 11.789 -27.219 -7.461 1 98.88 155 PHE B C 1
ATOM 3532 O O . PHE B 1 155 ? 11.898 -27.5 -6.266 1 98.88 155 PHE B O 1
ATOM 3539 N N . ASP B 1 156 ? 12.414 -26.25 -8.031 1 98.94 156 ASP B N 1
ATOM 3540 C CA . ASP B 1 156 ? 13.25 -25.312 -7.281 1 98.94 156 ASP B CA 1
ATOM 3541 C C . ASP B 1 156 ? 12.398 -24.25 -6.578 1 98.94 156 ASP B C 1
ATOM 3543 O O . ASP B 1 156 ? 12.703 -23.844 -5.457 1 98.94 156 ASP B O 1
ATOM 3547 N N . VAL B 1 157 ? 11.367 -23.844 -7.266 1 98.94 157 VAL B N 1
ATOM 3548 C CA . VAL B 1 157 ? 10.461 -22.812 -6.754 1 98.94 157 VAL B CA 1
ATOM 3549 C C . VAL B 1 157 ? 9.023 -23.188 -7.086 1 98.94 157 VAL B C 1
ATOM 3551 O O . VAL B 1 157 ? 8.734 -23.656 -8.188 1 98.94 157 VAL B O 1
ATOM 3554 N N . ILE B 1 158 ? 8.164 -23.047 -6.133 1 98.94 158 ILE B N 1
ATOM 3555 C CA . ILE B 1 158 ? 6.73 -23.203 -6.324 1 98.94 158 ILE B CA 1
ATOM 3556 C C . ILE B 1 158 ? 6.012 -21.906 -5.98 1 98.94 158 ILE B C 1
ATOM 3558 O O . ILE B 1 158 ? 6.191 -21.359 -4.887 1 98.94 158 ILE B O 1
ATOM 3562 N N . ILE B 1 159 ? 5.246 -21.375 -6.887 1 98.88 159 ILE B N 1
ATOM 3563 C CA . ILE B 1 159 ? 4.453 -20.172 -6.699 1 98.88 159 ILE B CA 1
ATOM 3564 C C . ILE B 1 159 ? 2.967 -20.516 -6.742 1 98.88 159 ILE B C 1
ATOM 3566 O O . ILE B 1 159 ? 2.486 -21.094 -7.719 1 98.88 159 ILE B O 1
ATOM 3570 N N . THR B 1 160 ? 2.258 -20.219 -5.691 1 98.25 160 THR B N 1
ATOM 3571 C CA . THR B 1 160 ? 0.813 -20.406 -5.656 1 98.25 160 THR B CA 1
ATOM 3572 C C . THR B 1 160 ? 0.088 -19.078 -5.805 1 98.25 160 THR B C 1
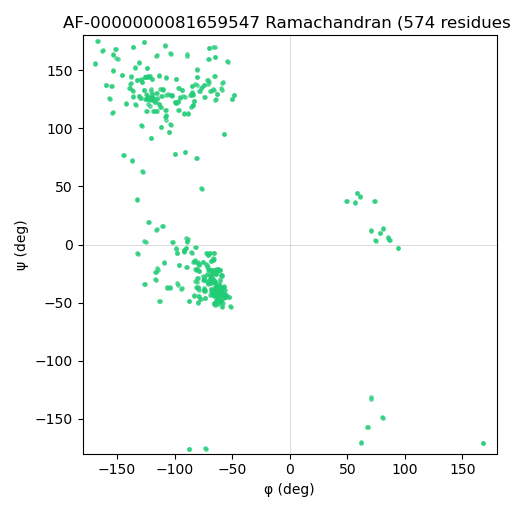ATOM 3574 O O . THR B 1 160 ? 0.02 -18.297 -4.855 1 98.25 160 THR B O 1
ATOM 3577 N N . ASP B 1 161 ? -0.405 -18.859 -6.906 1 96.44 161 ASP B N 1
ATOM 3578 C CA . ASP B 1 161 ? -1.197 -17.688 -7.25 1 96.44 161 ASP B CA 1
ATOM 3579 C C . ASP B 1 161 ? -2.691 -18 -7.215 1 96.44 161 ASP B C 1
ATOM 3581 O O . ASP B 1 161 ? -3.322 -18.141 -8.266 1 96.44 161 ASP B O 1
ATOM 3585 N N . SER B 1 162 ? -3.205 -18.047 -6.043 1 88.56 162 SER B N 1
ATOM 3586 C CA . SER B 1 162 ? -4.578 -18.5 -5.82 1 88.56 162 SER B CA 1
ATOM 3587 C C . SER B 1 162 ? -5.504 -17.312 -5.559 1 88.56 162 SER B C 1
ATOM 3589 O O . SER B 1 162 ? -5.043 -16.203 -5.281 1 88.56 162 SER B O 1
ATOM 3591 N N . SER B 1 163 ? -6.766 -17.672 -5.691 1 84.06 163 SER B N 1
ATOM 3592 C CA . SER B 1 163 ? -7.781 -16.719 -5.242 1 84.06 163 SER B CA 1
ATOM 3593 C C . SER B 1 163 ? -7.844 -16.656 -3.719 1 84.06 163 SER B C 1
ATOM 3595 O O . SER B 1 163 ? -6.988 -17.219 -3.033 1 84.06 163 SER B O 1
ATOM 3597 N N . ASP B 1 164 ? -8.805 -15.891 -3.205 1 86.12 164 ASP B N 1
ATOM 3598 C CA . ASP B 1 164 ? -8.969 -15.664 -1.771 1 86.12 164 ASP B CA 1
ATOM 3599 C C . ASP B 1 164 ? -9.469 -16.922 -1.073 1 86.12 164 ASP B C 1
ATOM 3601 O O . ASP B 1 164 ? -10.016 -17.828 -1.719 1 86.12 164 ASP B O 1
ATOM 3605 N N . PRO B 1 165 ? -9.266 -16.969 0.224 1 85.5 165 PRO B N 1
ATOM 3606 C CA . PRO B 1 165 ? -9.484 -18.219 0.97 1 85.5 165 PRO B CA 1
ATOM 3607 C C . PRO B 1 165 ? -10.969 -18.5 1.218 1 85.5 165 PRO B C 1
ATOM 3609 O O . PRO B 1 165 ? -11.367 -18.75 2.357 1 85.5 165 PRO B O 1
ATOM 3612 N N . ILE B 1 166 ? -11.664 -18.406 0.279 1 79.5 166 ILE B N 1
ATOM 3613 C CA . ILE B 1 166 ? -13.07 -18.781 0.318 1 79.5 166 ILE B CA 1
ATOM 3614 C C . ILE B 1 166 ? -13.359 -19.797 -0.794 1 79.5 166 ILE B C 1
ATOM 3616 O O . ILE B 1 166 ? -12.695 -19.781 -1.832 1 79.5 166 ILE B O 1
ATOM 3620 N N . GLY B 1 167 ? -14.273 -20.766 -0.5 1 70.81 167 GLY B N 1
ATOM 3621 C CA . GLY B 1 167 ? -14.656 -21.75 -1.502 1 70.81 167 GLY B CA 1
ATOM 3622 C C . GLY B 1 167 ? -13.555 -22.75 -1.804 1 70.81 167 GLY B C 1
ATOM 3623 O O . GLY B 1 167 ? -12.977 -23.328 -0.889 1 70.81 167 GLY B O 1
ATOM 3624 N N . PRO B 1 168 ? -13.352 -22.906 -3.041 1 68.75 168 PRO B N 1
ATOM 3625 C CA . PRO B 1 168 ? -12.398 -23.922 -3.508 1 68.75 168 PRO B CA 1
ATOM 3626 C C . PRO B 1 168 ? -10.961 -23.594 -3.109 1 68.75 168 PRO B C 1
ATOM 3628 O O . PRO B 1 168 ? -10.133 -24.5 -2.986 1 68.75 168 PRO B O 1
ATOM 3631 N N . ALA B 1 169 ? -10.688 -22.297 -2.861 1 79.69 169 ALA B N 1
ATOM 3632 C CA . ALA B 1 169 ? -9.305 -21.906 -2.627 1 79.69 169 ALA B CA 1
ATOM 3633 C C . ALA B 1 169 ? -8.953 -21.984 -1.145 1 79.69 169 ALA B C 1
ATOM 3635 O O . ALA B 1 169 ? -7.793 -21.812 -0.766 1 79.69 169 ALA B O 1
ATOM 3636 N N . GLU B 1 170 ? -9.852 -22.297 -0.314 1 84.12 170 GLU B N 1
ATOM 3637 C CA . GLU B 1 170 ? -9.633 -22.312 1.129 1 84.12 170 GLU B CA 1
ATOM 3638 C C . GLU B 1 170 ? -8.516 -23.281 1.503 1 84.12 170 GLU B C 1
ATOM 3640 O O . GLU B 1 170 ? -7.703 -23 2.385 1 84.12 170 GLU B O 1
ATOM 3645 N N . SER B 1 171 ? -8.477 -24.422 0.819 1 87.19 171 SER B N 1
ATOM 3646 C CA . SER B 1 171 ? -7.527 -25.469 1.147 1 87.19 171 SER B CA 1
ATOM 3647 C C . SER B 1 171 ? -6.09 -25.047 0.866 1 87.19 171 SER B C 1
ATOM 3649 O O . SER B 1 171 ? -5.152 -25.547 1.483 1 87.19 171 SER B O 1
ATOM 3651 N N . LEU B 1 172 ? -5.941 -24.125 -0.009 1 87.88 172 LEU B N 1
ATOM 3652 C CA . LEU B 1 172 ? -4.613 -23.672 -0.395 1 87.88 172 LEU B CA 1
ATOM 3653 C C . LEU B 1 172 ? -3.977 -22.844 0.722 1 87.88 172 LEU B C 1
ATOM 3655 O O . LEU B 1 172 ? -2.775 -22.562 0.686 1 87.88 172 LEU B O 1
ATOM 3659 N N . PHE B 1 173 ? -4.723 -22.531 1.769 1 91 173 PHE B N 1
ATOM 3660 C CA . PHE B 1 173 ? -4.23 -21.719 2.875 1 91 173 PHE B CA 1
ATOM 3661 C C . PHE B 1 173 ? -4.074 -22.562 4.137 1 91 173 PHE B C 1
ATOM 3663 O O . PHE B 1 173 ? -3.871 -22.031 5.227 1 91 173 PHE B O 1
ATOM 3670 N N . GLU B 1 174 ? -4.066 -23.844 4.008 1 93.75 174 GLU B N 1
ATOM 3671 C CA . GLU B 1 174 ? -4.02 -24.75 5.16 1 93.75 174 GLU B CA 1
ATOM 3672 C C . GLU B 1 174 ? -2.736 -25.562 5.164 1 93.75 174 GLU B C 1
ATOM 3674 O O . GLU B 1 174 ? -2.09 -25.719 4.125 1 93.75 174 GLU B O 1
ATOM 3679 N N . LYS B 1 175 ? -2.426 -26.125 6.297 1 96.44 175 LYS B N 1
ATOM 3680 C CA . LYS B 1 175 ? -1.16 -26.812 6.555 1 96.44 175 LYS B CA 1
ATOM 3681 C C . LYS B 1 175 ? -0.948 -27.969 5.586 1 96.44 175 LYS B C 1
ATOM 3683 O O . LYS B 1 175 ? 0.14 -28.125 5.027 1 96.44 175 LYS B O 1
ATOM 3688 N N . PRO B 1 176 ? -1.948 -28.781 5.23 1 95.69 176 PRO B N 1
ATOM 3689 C CA . PRO B 1 176 ? -1.719 -29.906 4.324 1 95.69 176 PRO B CA 1
ATOM 3690 C C . PRO B 1 176 ? -1.206 -29.469 2.953 1 95.69 176 PRO B C 1
ATOM 3692 O O . PRO B 1 176 ? -0.397 -30.172 2.342 1 95.69 176 PRO B O 1
ATOM 3695 N N . TYR B 1 177 ? -1.695 -28.391 2.521 1 96.12 177 TYR B N 1
ATOM 3696 C CA . TYR B 1 177 ? -1.244 -27.875 1.229 1 96.12 177 TYR B CA 1
ATOM 3697 C C . TYR B 1 177 ? 0.237 -27.531 1.271 1 96.12 177 TYR B C 1
ATOM 3699 O O . TYR B 1 177 ? 0.981 -27.828 0.336 1 96.12 177 TYR B O 1
ATOM 3707 N N . TYR B 1 178 ? 0.679 -26.906 2.312 1 97.69 178 TYR B N 1
ATOM 3708 C CA . TYR B 1 178 ? 2.072 -26.5 2.459 1 97.69 178 TYR B CA 1
ATOM 3709 C C . TYR B 1 178 ? 2.977 -27.719 2.646 1 97.69 178 TYR B C 1
ATOM 3711 O O . TYR B 1 178 ? 4.148 -27.688 2.268 1 97.69 178 TYR B O 1
ATOM 3719 N N . GLU B 1 179 ? 2.426 -28.766 3.234 1 98 179 GLU B N 1
ATOM 3720 C CA . GLU B 1 179 ? 3.148 -30.031 3.303 1 98 179 GLU B CA 1
ATOM 3721 C C . GLU B 1 179 ? 3.348 -30.625 1.914 1 98 179 GLU B C 1
ATOM 3723 O O . GLU B 1 179 ? 4.414 -31.172 1.611 1 98 179 GLU B O 1
ATOM 3728 N N . LEU B 1 180 ? 2.305 -30.531 1.16 1 97.44 180 LEU B N 1
ATOM 3729 C CA . LEU B 1 180 ? 2.373 -31.031 -0.208 1 97.44 180 LEU B CA 1
ATOM 3730 C C . LEU B 1 180 ? 3.416 -30.266 -1.016 1 97.44 180 LEU B C 1
ATOM 3732 O O . LEU B 1 180 ? 4.184 -30.875 -1.772 1 97.44 180 LEU B O 1
ATOM 3736 N N . MET B 1 181 ? 3.43 -28.953 -0.933 1 98.44 181 MET B N 1
ATOM 3737 C CA . MET B 1 181 ? 4.434 -28.156 -1.632 1 98.44 181 MET B CA 1
ATOM 3738 C C . MET B 1 181 ? 5.84 -28.531 -1.179 1 98.44 181 MET B C 1
ATOM 3740 O O . MET B 1 181 ? 6.75 -28.656 -2 1 98.44 181 MET B O 1
ATOM 3744 N N . LYS B 1 182 ? 5.984 -28.688 0.102 1 98.62 182 LYS B N 1
ATOM 3745 C CA . LYS B 1 182 ? 7.285 -29.062 0.65 1 98.62 182 LYS B CA 1
ATOM 3746 C C . LYS B 1 182 ? 7.801 -30.344 0.006 1 98.62 182 LYS B C 1
ATOM 3748 O O . LYS B 1 182 ? 8.977 -30.438 -0.364 1 98.62 182 LYS B O 1
ATOM 3753 N N . ALA B 1 183 ? 6.906 -31.328 -0.156 1 98.44 183 ALA B N 1
ATOM 3754 C CA . ALA B 1 183 ? 7.277 -32.625 -0.723 1 98.44 183 ALA B CA 1
ATOM 3755 C C . ALA B 1 183 ? 7.648 -32.469 -2.197 1 98.44 183 ALA B C 1
ATOM 3757 O O . ALA B 1 183 ? 8.477 -33.25 -2.705 1 98.44 183 ALA B O 1
ATOM 3758 N N . ALA B 1 184 ? 7.09 -31.531 -2.85 1 98.62 184 ALA B N 1
ATOM 3759 C CA . ALA B 1 184 ? 7.301 -31.344 -4.285 1 98.62 184 ALA B CA 1
ATOM 3760 C C . ALA B 1 184 ? 8.594 -30.578 -4.555 1 98.62 184 ALA B C 1
ATOM 3762 O O . ALA B 1 184 ? 9.094 -30.578 -5.684 1 98.62 184 ALA B O 1
ATOM 3763 N N . LEU B 1 185 ? 9.156 -29.953 -3.568 1 98.75 185 LEU B N 1
ATOM 3764 C CA . LEU B 1 185 ? 10.344 -29.125 -3.713 1 98.75 185 LEU B CA 1
ATOM 3765 C C . LEU B 1 185 ? 11.602 -29.969 -3.748 1 98.75 185 LEU B C 1
ATOM 3767 O O . LEU B 1 185 ? 11.688 -30.984 -3.047 1 98.75 185 LEU B O 1
ATOM 3771 N N . LYS B 1 186 ? 12.555 -29.547 -4.547 1 98.44 186 LYS B N 1
ATOM 3772 C CA . LYS B 1 186 ? 13.938 -29.984 -4.402 1 98.44 186 LYS B CA 1
ATOM 3773 C C . LYS B 1 186 ? 14.539 -29.5 -3.09 1 98.44 186 LYS B C 1
ATOM 3775 O O . LYS B 1 186 ? 13.984 -28.609 -2.445 1 98.44 186 LYS B O 1
ATOM 3780 N N . PRO B 1 187 ? 15.758 -30.094 -2.867 1 96.25 187 PRO B N 1
ATOM 3781 C CA . PRO B 1 187 ? 16.469 -29.516 -1.725 1 96.25 187 PRO B CA 1
ATOM 3782 C C . PRO B 1 187 ? 16.75 -28.031 -1.894 1 96.25 187 PRO B C 1
ATOM 3784 O O . PRO B 1 187 ? 17.047 -27.578 -3.002 1 96.25 187 PRO B O 1
ATOM 3787 N N . ASN B 1 188 ? 16.516 -27.203 -0.903 1 96.81 188 ASN B N 1
ATOM 3788 C CA . ASN B 1 188 ? 16.75 -25.766 -0.861 1 96.81 188 ASN B CA 1
ATOM 3789 C C . ASN B 1 188 ? 15.656 -25 -1.597 1 96.81 188 ASN B C 1
ATOM 3791 O O . ASN B 1 188 ? 15.82 -23.828 -1.918 1 96.81 188 ASN B O 1
ATOM 3795 N N . GLY B 1 189 ? 14.578 -25.766 -1.965 1 98.81 189 GLY B N 1
ATOM 3796 C CA . GLY B 1 189 ? 13.492 -25.141 -2.715 1 98.81 189 GLY B CA 1
ATOM 3797 C C . GLY B 1 189 ? 12.758 -24.078 -1.931 1 98.81 189 GLY B C 1
ATOM 3798 O O . GLY B 1 189 ? 12.906 -23.984 -0.71 1 98.81 189 GLY B O 1
ATOM 3799 N N . ILE B 1 190 ? 12.047 -23.234 -2.645 1 98.94 190 ILE B N 1
ATOM 3800 C CA . ILE B 1 190 ? 11.328 -22.094 -2.07 1 98.94 190 ILE B CA 1
ATOM 3801 C C . ILE B 1 190 ? 9.875 -22.125 -2.537 1 98.94 190 ILE B C 1
ATOM 3803 O O . ILE B 1 190 ? 9.594 -22.469 -3.686 1 98.94 190 ILE B O 1
ATOM 3807 N N . VAL B 1 191 ? 8.969 -21.812 -1.638 1 98.81 191 VAL B N 1
ATOM 3808 C CA . VAL B 1 191 ? 7.578 -21.578 -2.008 1 98.81 191 VAL B CA 1
ATOM 3809 C C . VAL B 1 191 ? 7.223 -20.109 -1.776 1 98.81 191 VAL B C 1
ATOM 3811 O O . VAL B 1 191 ? 7.754 -19.469 -0.866 1 98.81 191 VAL B O 1
ATOM 3814 N N . CYS B 1 192 ? 6.406 -19.562 -2.605 1 98.88 192 CYS B N 1
ATOM 3815 C CA . CYS B 1 192 ? 5.773 -18.266 -2.449 1 98.88 192 CYS B CA 1
ATOM 3816 C C . CYS B 1 192 ? 4.281 -18.328 -2.76 1 98.88 192 CYS B C 1
ATOM 3818 O O . CYS B 1 192 ? 3.895 -18.688 -3.875 1 98.88 192 CYS B O 1
ATOM 3820 N N . THR B 1 193 ? 3.479 -18 -1.805 1 98.44 193 THR B N 1
ATOM 3821 C CA . THR B 1 193 ? 2.029 -18.078 -1.961 1 98.44 193 THR B CA 1
ATOM 3822 C C . THR B 1 193 ? 1.384 -16.719 -1.699 1 98.44 193 THR B C 1
ATOM 3824 O O . THR B 1 193 ? 1.872 -15.938 -0.877 1 98.44 193 THR B O 1
ATOM 3827 N N . GLN B 1 194 ? 0.329 -16.453 -2.471 1 97.5 194 GLN B N 1
ATOM 3828 C CA . GLN B 1 194 ? -0.504 -15.312 -2.102 1 97.5 194 GLN B CA 1
ATOM 3829 C C . GLN B 1 194 ? -0.859 -15.352 -0.618 1 97.5 194 GLN B C 1
ATOM 3831 O O . GLN B 1 194 ? -1.263 -16.391 -0.096 1 97.5 194 GLN B O 1
ATOM 3836 N N . GLY B 1 195 ? -0.629 -14.227 0.108 1 96.88 195 GLY B N 1
ATOM 3837 C CA . GLY B 1 195 ? -0.692 -14.25 1.561 1 96.88 195 GLY B CA 1
ATOM 3838 C C . GLY B 1 195 ? -1.692 -13.266 2.133 1 96.88 195 GLY B C 1
ATOM 3839 O O . GLY B 1 195 ? -1.588 -12.875 3.297 1 96.88 195 GLY B O 1
ATOM 3840 N N . GLU B 1 196 ? -2.592 -12.844 1.303 1 97 196 GLU B N 1
ATOM 3841 C CA . GLU B 1 196 ? -3.689 -11.969 1.707 1 97 196 GLU B CA 1
ATOM 3842 C C . GLU B 1 196 ? -3.168 -10.633 2.24 1 97 196 GLU B C 1
ATOM 3844 O O . GLU B 1 196 ? -2.045 -10.234 1.926 1 97 196 GLU B O 1
ATOM 3849 N N . CYS B 1 197 ? -4.086 -9.859 2.832 1 97.69 197 CYS B N 1
ATOM 3850 C CA . CYS B 1 197 ? -3.834 -8.469 3.186 1 97.69 197 CYS B CA 1
ATOM 3851 C C . CYS B 1 197 ? -3.602 -8.32 4.684 1 97.69 197 CYS B C 1
ATOM 3853 O O . CYS B 1 197 ? -4.453 -8.703 5.492 1 97.69 197 CYS B O 1
ATOM 3855 N N . GLN B 1 198 ? -2.529 -7.676 5.035 1 98.19 198 GLN B N 1
ATOM 3856 C CA . GLN B 1 198 ? -2.148 -7.555 6.438 1 98.19 198 GLN B CA 1
ATOM 3857 C C . GLN B 1 198 ? -3.123 -6.656 7.195 1 98.19 198 GLN B C 1
ATOM 3859 O O . GLN B 1 198 ? -3.273 -6.781 8.414 1 98.19 198 GLN B O 1
ATOM 3864 N N . TRP B 1 199 ? -3.887 -5.758 6.52 1 98.12 199 TRP B N 1
ATOM 3865 C CA . TRP B 1 199 ? -4.848 -4.867 7.16 1 98.12 199 TRP B CA 1
ATOM 3866 C C . TRP B 1 199 ? -6.152 -5.598 7.457 1 98.12 199 TRP B C 1
ATOM 3868 O O . TRP B 1 199 ? -6.934 -5.168 8.305 1 98.12 199 TRP B O 1
ATOM 3878 N N . LEU B 1 200 ? -6.391 -6.695 6.754 1 97.69 200 LEU B N 1
ATOM 3879 C CA . LEU B 1 200 ? -7.711 -7.312 6.793 1 97.69 200 LEU B CA 1
ATOM 3880 C C . LEU B 1 200 ? -7.637 -8.711 7.395 1 97.69 200 LEU B C 1
ATOM 3882 O O . LEU B 1 200 ? -8.586 -9.164 8.039 1 97.69 200 LEU B O 1
ATOM 3886 N N . HIS B 1 201 ? -6.512 -9.352 7.215 1 97.31 201 HIS B N 1
ATOM 3887 C CA . HIS B 1 201 ? -6.477 -10.789 7.465 1 97.31 201 HIS B CA 1
ATOM 3888 C C . HIS B 1 201 ? -5.273 -11.164 8.32 1 97.31 201 HIS B C 1
ATOM 3890 O O . HIS B 1 201 ? -4.625 -12.188 8.07 1 97.31 201 HIS B O 1
ATOM 3896 N N . LEU B 1 202 ? -4.965 -10.367 9.242 1 97.81 202 LEU B N 1
ATOM 3897 C CA . LEU B 1 202 ? -3.789 -10.578 10.078 1 97.81 202 LEU B CA 1
ATOM 3898 C C . LEU B 1 202 ? -3.889 -11.906 10.828 1 97.81 202 LEU B C 1
ATOM 3900 O O . LEU B 1 202 ? -2.889 -12.609 10.984 1 97.81 202 LEU B O 1
ATOM 3904 N N . ASP B 1 203 ? -5.047 -12.297 11.305 1 97.31 203 ASP B N 1
ATOM 3905 C CA . ASP B 1 203 ? -5.211 -13.547 12.031 1 97.31 203 ASP B CA 1
ATOM 3906 C C . ASP B 1 203 ? -4.875 -14.742 11.141 1 97.31 203 ASP B C 1
ATOM 3908 O O . ASP B 1 203 ? -4.23 -15.695 11.586 1 97.31 203 ASP B O 1
ATOM 3912 N N . LEU B 1 204 ? -5.363 -14.672 9.914 1 96.75 204 LEU B N 1
ATOM 3913 C CA . LEU B 1 204 ? -5.039 -15.727 8.961 1 96.75 204 LEU B CA 1
ATOM 3914 C C . LEU B 1 204 ? -3.533 -15.789 8.719 1 96.75 204 LEU B C 1
ATOM 3916 O O . LEU B 1 204 ? -2.955 -16.875 8.672 1 96.75 204 LEU B O 1
ATOM 3920 N N . ILE B 1 205 ? -2.92 -14.664 8.539 1 98.19 205 ILE B N 1
ATOM 3921 C CA . ILE B 1 205 ? -1.487 -14.578 8.273 1 98.19 205 ILE B CA 1
ATOM 3922 C C . ILE B 1 205 ? -0.708 -15.164 9.453 1 98.19 205 ILE B C 1
ATOM 3924 O O . ILE B 1 205 ? 0.262 -15.898 9.258 1 98.19 205 ILE B O 1
ATOM 3928 N N . LYS B 1 206 ? -1.134 -14.836 10.672 1 98.44 206 LYS B N 1
ATOM 3929 C CA . LYS B 1 206 ? -0.51 -15.383 11.875 1 98.44 206 LYS B CA 1
ATOM 3930 C C . LYS B 1 206 ? -0.604 -16.906 11.898 1 98.44 206 LYS B C 1
ATOM 3932 O O . LYS B 1 206 ? 0.371 -17.578 12.219 1 98.44 206 LYS B O 1
ATOM 3937 N N . GLU B 1 207 ? -1.754 -17.391 11.539 1 97.56 207 GLU B N 1
ATOM 3938 C CA . GLU B 1 207 ? -1.967 -18.844 11.516 1 97.56 207 GLU B CA 1
ATOM 3939 C C . GLU B 1 207 ? -1.064 -19.516 10.484 1 97.56 207 GLU B C 1
ATOM 3941 O O . GLU B 1 207 ? -0.42 -20.516 10.781 1 97.56 207 GLU B O 1
ATOM 3946 N N . MET B 1 208 ? -1.047 -18.984 9.32 1 97.81 208 MET B N 1
ATOM 3947 C CA . MET B 1 208 ? -0.208 -19.516 8.258 1 97.81 208 MET B CA 1
ATOM 3948 C C . MET B 1 208 ? 1.265 -19.484 8.656 1 97.81 208 MET B C 1
ATOM 3950 O O . MET B 1 208 ? 1.986 -20.469 8.469 1 97.81 208 MET B O 1
ATOM 3954 N N . THR B 1 209 ? 1.658 -18.312 9.172 1 98.62 209 THR B N 1
ATOM 3955 C CA . THR B 1 209 ? 3.049 -18.172 9.594 1 98.62 209 THR B CA 1
ATOM 3956 C C . THR B 1 209 ? 3.404 -19.234 10.633 1 98.62 209 THR B C 1
ATOM 3958 O O . THR B 1 209 ? 4.461 -19.859 10.555 1 98.62 209 THR B O 1
ATOM 3961 N N . SER B 1 210 ? 2.523 -19.469 11.57 1 98.44 210 SER B N 1
ATOM 3962 C CA . SER B 1 210 ? 2.754 -20.406 12.656 1 98.44 210 SER B CA 1
ATOM 3963 C C . SER B 1 210 ? 2.939 -21.828 12.141 1 98.44 210 SER B C 1
ATOM 3965 O O . SER B 1 210 ? 3.916 -22.5 12.477 1 98.44 210 SER B O 1
ATOM 3967 N N . PHE B 1 211 ? 2.025 -22.297 11.312 1 97.88 211 PHE B N 1
ATOM 3968 C CA . PHE B 1 211 ? 2.172 -23.688 10.891 1 97.88 211 PHE B CA 1
ATOM 3969 C C . PHE B 1 211 ? 3.293 -23.828 9.867 1 97.88 211 PHE B C 1
ATOM 3971 O O . PHE B 1 211 ? 3.945 -24.875 9.789 1 97.88 211 PHE B O 1
ATOM 3978 N N . CYS B 1 212 ? 3.545 -22.797 9.047 1 98.75 212 CYS B N 1
ATOM 3979 C CA . CYS B 1 212 ? 4.656 -22.859 8.109 1 98.75 212 CYS B CA 1
ATOM 3980 C C . CYS B 1 212 ? 5.98 -23.047 8.844 1 98.75 212 CYS B C 1
ATOM 3982 O O . CYS B 1 212 ? 6.867 -23.75 8.367 1 98.75 212 CYS B O 1
ATOM 3984 N N . LYS B 1 213 ? 6.129 -22.359 9.977 1 98.5 213 LYS B N 1
ATOM 3985 C CA . LYS B 1 213 ? 7.363 -22.422 10.758 1 98.5 213 LYS B CA 1
ATOM 3986 C C . LYS B 1 213 ? 7.594 -23.828 11.297 1 98.5 213 LYS B C 1
ATOM 3988 O O . LYS B 1 213 ? 8.727 -24.203 11.625 1 98.5 213 LYS B O 1
ATOM 3993 N N . THR B 1 214 ? 6.562 -24.609 11.383 1 98.5 214 THR B N 1
ATOM 3994 C CA . THR B 1 214 ? 6.723 -26 11.773 1 98.5 214 THR B CA 1
ATOM 3995 C C . THR B 1 214 ? 7.199 -26.844 10.594 1 98.5 214 THR B C 1
ATOM 3997 O O . THR B 1 214 ? 7.711 -27.953 10.773 1 98.5 214 THR B O 1
ATOM 4000 N N . LEU B 1 215 ? 7.09 -26.391 9.406 1 98.69 215 LEU B N 1
ATOM 4001 C CA . LEU B 1 215 ? 7.363 -27.172 8.203 1 98.69 215 LEU B CA 1
ATOM 4002 C C . LEU B 1 215 ? 8.68 -26.734 7.562 1 98.69 215 LEU B C 1
ATOM 4004 O O . LEU B 1 215 ? 9.398 -27.562 6.992 1 98.69 215 LEU B O 1
ATOM 4008 N N . TYR B 1 216 ? 8.953 -25.484 7.605 1 98.88 216 TYR B N 1
ATOM 4009 C CA . TYR B 1 216 ? 10.094 -24.891 6.91 1 98.88 216 TYR B CA 1
ATOM 4010 C C . TYR B 1 216 ? 11.016 -24.172 7.887 1 98.88 216 TYR B C 1
ATOM 4012 O O . TYR B 1 216 ? 10.547 -23.5 8.812 1 98.88 216 TYR B O 1
ATOM 4020 N N . PRO B 1 217 ? 12.305 -24.203 7.641 1 98.75 217 PRO B N 1
ATOM 4021 C CA . PRO B 1 217 ? 13.242 -23.562 8.562 1 98.75 217 PRO B CA 1
ATOM 4022 C C . PRO B 1 217 ? 13.242 -22.031 8.43 1 98.75 217 PRO B C 1
ATOM 4024 O O . PRO B 1 217 ? 13.625 -21.328 9.375 1 98.75 217 PRO B O 1
ATOM 4027 N N . VAL B 1 218 ? 12.906 -21.547 7.254 1 98.75 218 VAL B N 1
ATOM 4028 C CA . VAL B 1 218 ? 12.836 -20.109 7.055 1 98.75 218 VAL B CA 1
ATOM 4029 C C . VAL B 1 218 ? 11.461 -19.719 6.508 1 98.75 218 VAL B C 1
ATOM 4031 O O . VAL B 1 218 ? 11.023 -20.25 5.484 1 98.75 218 VAL B O 1
ATOM 4034 N N . VAL B 1 219 ? 10.789 -18.828 7.168 1 98.81 219 VAL B N 1
ATOM 4035 C CA . VAL B 1 219 ? 9.461 -18.328 6.805 1 98.81 219 VAL B CA 1
ATOM 4036 C C . VAL B 1 219 ? 9.414 -16.812 6.953 1 98.81 219 VAL B C 1
ATOM 4038 O O . VAL B 1 219 ? 9.836 -16.266 7.98 1 98.81 219 VAL B O 1
ATOM 4041 N N . ARG B 1 220 ? 8.992 -16.109 5.906 1 98.75 220 ARG B N 1
ATOM 4042 C CA . ARG B 1 220 ? 8.812 -14.664 5.965 1 98.75 220 ARG B CA 1
ATOM 4043 C C . ARG B 1 220 ? 7.527 -14.242 5.262 1 98.75 220 ARG B C 1
ATOM 4045 O O . ARG B 1 220 ? 7.074 -14.906 4.328 1 98.75 220 ARG B O 1
ATOM 4052 N N . TYR B 1 221 ? 6.938 -13.266 5.805 1 98.81 221 TYR B N 1
ATOM 4053 C CA . TYR B 1 221 ? 5.82 -12.578 5.172 1 98.81 221 TYR B CA 1
ATOM 4054 C C . TYR B 1 221 ? 6.27 -11.258 4.559 1 98.81 221 TYR B C 1
ATOM 4056 O O . TYR B 1 221 ? 6.984 -10.484 5.199 1 98.81 221 TYR B O 1
ATOM 4064 N N . GLY B 1 222 ? 5.965 -11.016 3.299 1 98.62 222 GLY B N 1
ATOM 4065 C CA . GLY B 1 222 ? 6.195 -9.75 2.613 1 98.62 222 GLY B CA 1
ATOM 4066 C C . GLY B 1 222 ? 4.949 -9.203 1.944 1 98.62 222 GLY B C 1
ATOM 4067 O O . GLY B 1 222 ? 3.895 -9.836 1.962 1 98.62 222 GLY B O 1
ATOM 4068 N N . TYR B 1 223 ? 5.082 -7.988 1.409 1 98.81 223 TYR B N 1
ATOM 4069 C CA . TYR B 1 223 ? 3.895 -7.418 0.777 1 98.81 223 TYR B CA 1
ATOM 4070 C C . TYR B 1 223 ? 4.281 -6.418 -0.306 1 98.81 223 TYR B C 1
ATOM 4072 O O . TYR B 1 223 ? 5.449 -6.043 -0.423 1 98.81 223 TYR B O 1
ATOM 4080 N N . CYS B 1 224 ? 3.369 -6.066 -1.185 1 98.75 224 CYS B N 1
ATOM 4081 C CA . CYS B 1 224 ? 3.48 -4.984 -2.156 1 98.75 224 CYS B CA 1
ATOM 4082 C C . CYS B 1 224 ? 2.193 -4.172 -2.215 1 98.75 224 CYS B C 1
ATOM 4084 O O . CYS B 1 224 ? 1.204 -4.52 -1.568 1 98.75 224 CYS B O 1
ATOM 4086 N N . THR B 1 225 ? 2.246 -3.066 -2.885 1 98.56 225 THR B N 1
ATOM 4087 C CA . THR B 1 225 ? 1.068 -2.223 -3.064 1 98.56 225 THR B CA 1
ATOM 4088 C C . THR B 1 225 ? 0.43 -2.471 -4.43 1 98.56 225 THR B C 1
ATOM 4090 O O . THR B 1 225 ? 1.13 -2.713 -5.414 1 98.56 225 THR B O 1
ATOM 4093 N N . ILE B 1 226 ? -0.817 -2.438 -4.422 1 98.44 226 ILE B N 1
ATOM 4094 C CA . ILE B 1 226 ? -1.586 -2.641 -5.645 1 98.44 226 ILE B CA 1
ATOM 4095 C C . ILE B 1 226 ? -2.945 -1.956 -5.52 1 98.44 226 ILE B C 1
ATOM 4097 O O . ILE B 1 226 ? -3.82 -2.43 -4.793 1 98.44 226 ILE B O 1
ATOM 4101 N N . PRO B 1 227 ? -3.225 -0.948 -6.27 1 98 227 PRO B N 1
ATOM 4102 C CA . PRO B 1 227 ? -4.332 -0.006 -6.082 1 98 227 PRO B CA 1
ATOM 4103 C C . PRO B 1 227 ? -5.691 -0.696 -6.035 1 98 227 PRO B C 1
ATOM 4105 O O . PRO B 1 227 ? -6.551 -0.327 -5.23 1 98 227 PRO B O 1
ATOM 4108 N N . THR B 1 228 ? -5.875 -1.71 -6.793 1 98.06 228 THR B N 1
ATOM 4109 C CA . THR B 1 228 ? -7.242 -2.174 -6.996 1 98.06 228 THR B CA 1
ATOM 4110 C C . THR B 1 228 ? -7.562 -3.342 -6.07 1 98.06 228 THR B C 1
ATOM 4112 O O . THR B 1 228 ? -8.695 -3.82 -6.031 1 98.06 228 THR B O 1
ATOM 4115 N N . TYR B 1 229 ? -6.539 -3.867 -5.34 1 97.56 229 TYR B N 1
ATOM 4116 C CA . TYR B 1 229 ? -6.844 -4.898 -4.355 1 97.56 229 TYR B CA 1
ATOM 4117 C C . TYR B 1 229 ? -7.379 -4.281 -3.068 1 97.56 229 TYR B C 1
ATOM 4119 O O . TYR B 1 229 ? -7.082 -3.127 -2.754 1 97.56 229 TYR B O 1
ATOM 4127 N N . PRO B 1 230 ? -8.227 -5.043 -2.354 1 95.44 230 PRO B N 1
ATOM 4128 C CA . PRO B 1 230 ? -8.758 -4.5 -1.101 1 95.44 230 PRO B CA 1
ATOM 4129 C C . PRO B 1 230 ? -7.66 -3.955 -0.185 1 95.44 230 PRO B C 1
ATOM 4131 O O . PRO B 1 230 ? -6.672 -4.645 0.079 1 95.44 230 PRO B O 1
ATOM 4134 N N . SER B 1 231 ? -7.816 -2.736 0.192 1 96.62 231 SER B N 1
ATOM 4135 C CA . SER B 1 231 ? -6.922 -2.02 1.097 1 96.62 231 SER B CA 1
ATOM 4136 C C . SER B 1 231 ? -5.621 -1.633 0.399 1 96.62 231 SER B C 1
ATOM 4138 O O . SER B 1 231 ? -4.68 -1.163 1.043 1 96.62 231 SER B O 1
ATOM 4140 N N . GLY B 1 232 ? -5.48 -1.896 -0.861 1 97.81 232 GLY B N 1
ATOM 4141 C CA . GLY B 1 232 ? -4.395 -1.368 -1.674 1 97.81 232 GLY B CA 1
ATOM 4142 C C . GLY B 1 232 ? -3.102 -2.145 -1.519 1 97.81 232 GLY B C 1
ATOM 4143 O O . GLY B 1 232 ? -2.029 -1.652 -1.877 1 97.81 232 GLY B O 1
ATOM 4144 N N . GLN B 1 233 ? -3.133 -3.32 -0.936 1 97.19 233 GLN B N 1
ATOM 4145 C CA . GLN B 1 233 ? -1.931 -4.125 -0.742 1 97.19 233 GLN B CA 1
ATOM 4146 C C . GLN B 1 233 ? -2.258 -5.613 -0.743 1 97.19 233 GLN B C 1
ATOM 4148 O O . GLN B 1 233 ? -3.422 -6 -0.616 1 97.19 233 GLN B O 1
ATOM 4153 N N . ILE B 1 234 ? -1.272 -6.379 -0.966 1 98.06 234 ILE B N 1
ATOM 4154 C CA . ILE B 1 234 ? -1.377 -7.832 -0.895 1 98.06 234 ILE B CA 1
ATOM 4155 C C . ILE B 1 234 ? -0.065 -8.422 -0.379 1 98.06 234 ILE B C 1
ATOM 4157 O O . ILE B 1 234 ? 1.001 -7.828 -0.557 1 98.06 234 ILE B O 1
ATOM 4161 N N . GLY B 1 235 ? -0.212 -9.484 0.363 1 98.38 235 GLY B N 1
ATOM 4162 C CA . GLY B 1 235 ? 0.971 -10.094 0.951 1 98.38 235 GLY B CA 1
ATOM 4163 C C . GLY B 1 235 ? 1.346 -11.414 0.309 1 98.38 235 GLY B C 1
ATOM 4164 O O . GLY B 1 235 ? 0.605 -11.938 -0.527 1 98.38 235 GLY B O 1
ATOM 4165 N N . PHE B 1 236 ? 2.496 -11.898 0.679 1 98.81 236 PHE B N 1
ATOM 4166 C CA . PHE B 1 236 ? 3.088 -13.141 0.204 1 98.81 236 PHE B CA 1
ATOM 4167 C C . PHE B 1 236 ? 3.689 -13.93 1.361 1 98.81 236 PHE B C 1
ATOM 4169 O O . PHE B 1 236 ? 4.352 -13.359 2.23 1 98.81 236 PHE B O 1
ATOM 4176 N N . MET B 1 237 ? 3.402 -15.156 1.416 1 98.81 237 MET B N 1
ATOM 4177 C CA . MET B 1 237 ? 4.066 -16.078 2.342 1 98.81 237 MET B CA 1
ATOM 4178 C C . MET B 1 237 ? 5.203 -16.812 1.647 1 98.81 237 MET B C 1
ATOM 4180 O O . MET B 1 237 ? 4.973 -17.547 0.679 1 98.81 237 MET B O 1
ATOM 4184 N N . LEU B 1 238 ? 6.426 -16.578 2.094 1 98.94 238 LEU B N 1
ATOM 4185 C CA . LEU B 1 238 ? 7.594 -17.234 1.52 1 98.94 238 LEU B CA 1
ATOM 4186 C C . LEU B 1 238 ? 8.188 -18.234 2.504 1 98.94 238 LEU B C 1
ATOM 4188 O O . LEU B 1 238 ? 8.344 -17.938 3.689 1 98.94 238 LEU B O 1
ATOM 4192 N N . CYS B 1 239 ? 8.484 -19.375 2.066 1 98.94 239 CYS B N 1
ATOM 4193 C CA . CYS B 1 239 ? 9.102 -20.438 2.852 1 98.94 239 CYS B CA 1
ATOM 4194 C C . CYS B 1 239 ? 10.266 -21.062 2.094 1 98.94 239 CYS B C 1
ATOM 4196 O O . CYS B 1 239 ? 10.188 -21.266 0.88 1 98.94 239 CYS B O 1
ATOM 4198 N N . SER B 1 240 ? 11.32 -21.391 2.775 1 98.94 240 SER B N 1
ATOM 4199 C CA . SER B 1 240 ? 12.492 -22 2.162 1 98.94 240 SER B CA 1
ATOM 4200 C C . SER B 1 240 ? 12.914 -23.266 2.918 1 98.94 240 SER B C 1
ATOM 4202 O O . SER B 1 240 ? 12.852 -23.297 4.148 1 98.94 240 SER B O 1
ATOM 4204 N N . LEU B 1 241 ? 13.328 -24.219 2.164 1 98.81 241 LEU B N 1
ATOM 4205 C CA . LEU B 1 241 ? 13.914 -25.422 2.758 1 98.81 241 LEU B CA 1
ATOM 4206 C C . LEU B 1 241 ? 15.383 -25.203 3.105 1 98.81 241 LEU B C 1
ATOM 4208 O O . LEU B 1 241 ? 15.977 -26 3.828 1 98.81 241 LEU B O 1
ATOM 4212 N N . ASN B 1 242 ? 16.016 -24.172 2.633 1 98.62 242 ASN B N 1
ATOM 4213 C CA . ASN B 1 242 ? 17.391 -23.797 2.947 1 98.62 242 ASN B CA 1
ATOM 4214 C C . ASN B 1 242 ? 17.469 -22.906 4.18 1 98.62 242 ASN B C 1
ATOM 4216 O O . ASN B 1 242 ? 17.062 -21.734 4.137 1 98.62 242 ASN B O 1
ATOM 4220 N N . PRO B 1 243 ? 18.031 -23.359 5.289 1 98.31 243 PRO B N 1
ATOM 4221 C CA . PRO B 1 243 ? 18.062 -22.562 6.52 1 98.31 243 PRO B CA 1
ATOM 4222 C C . PRO B 1 243 ? 18.922 -21.297 6.379 1 98.31 243 PRO B C 1
ATOM 4224 O O . PRO B 1 243 ? 18.828 -20.391 7.215 1 98.31 243 PRO B O 1
ATOM 4227 N N . LYS B 1 244 ? 19.672 -21.234 5.332 1 97.88 244 LYS B N 1
ATOM 4228 C CA . LYS B 1 244 ? 20.562 -20.094 5.141 1 97.88 244 LYS B CA 1
ATOM 4229 C C . LYS B 1 244 ? 19.875 -19 4.332 1 97.88 244 LYS B C 1
ATOM 4231 O O . LYS B 1 244 ? 20.438 -17.906 4.168 1 97.88 244 LYS B O 1
ATOM 4236 N N . THR B 1 245 ? 18.688 -19.266 3.867 1 98.62 245 THR B N 1
ATOM 4237 C CA . THR B 1 245 ? 17.984 -18.281 3.047 1 98.62 245 THR B CA 1
ATOM 4238 C C . THR B 1 245 ? 17.703 -17.016 3.846 1 98.62 245 THR B C 1
ATOM 4240 O O . THR B 1 245 ? 17.234 -17.078 4.984 1 98.62 245 THR B O 1
ATOM 4243 N N . LYS B 1 246 ? 18.062 -15.891 3.289 1 98.5 246 LYS B N 1
ATOM 4244 C CA . LYS B 1 246 ? 17.641 -14.578 3.764 1 98.5 246 LYS B CA 1
ATOM 4245 C C . LYS B 1 246 ? 16.703 -13.906 2.762 1 98.5 246 LYS B C 1
ATOM 4247 O O . LYS B 1 246 ? 17.156 -13.219 1.841 1 98.5 246 LYS B O 1
ATOM 4252 N N . PHE B 1 247 ? 15.438 -13.93 2.994 1 98.81 247 PHE B N 1
ATOM 4253 C CA . PHE B 1 247 ? 14.461 -13.469 2.01 1 98.81 247 PHE B CA 1
ATOM 4254 C C . PHE B 1 247 ? 14.594 -11.969 1.783 1 98.81 247 PHE B C 1
ATOM 4256 O O . PHE B 1 247 ? 14.281 -11.469 0.7 1 98.81 247 PHE B O 1
ATOM 4263 N N . ASN B 1 248 ? 15 -11.227 2.729 1 98.56 248 ASN B N 1
ATOM 4264 C CA . ASN B 1 248 ? 15.109 -9.781 2.574 1 98.56 248 ASN B CA 1
ATOM 4265 C C . ASN B 1 248 ? 16.406 -9.391 1.869 1 98.56 248 ASN B C 1
ATOM 4267 O O . ASN B 1 248 ? 16.688 -8.203 1.701 1 98.56 248 ASN B O 1
ATOM 4271 N N . GLU B 1 249 ? 17.25 -10.32 1.535 1 98.62 249 GLU B N 1
ATOM 4272 C CA . GLU B 1 249 ? 18.469 -10.117 0.772 1 98.62 249 GLU B CA 1
ATOM 4273 C C . GLU B 1 249 ? 18.469 -10.938 -0.514 1 98.62 249 GLU B C 1
ATOM 4275 O O . GLU B 1 249 ? 18.969 -12.062 -0.541 1 98.62 249 GLU B O 1
ATOM 4280 N N . PRO B 1 250 ? 18 -10.367 -1.572 1 98.56 250 PRO B N 1
ATOM 4281 C CA . PRO B 1 250 ? 17.953 -11.141 -2.814 1 98.56 250 PRO B CA 1
ATOM 4282 C C . PRO B 1 250 ? 19.328 -11.664 -3.238 1 98.56 250 PRO B C 1
ATOM 4284 O O . PRO B 1 250 ? 20.328 -10.93 -3.166 1 98.56 250 PRO B O 1
ATOM 4287 N N . VAL B 1 251 ? 19.359 -12.867 -3.707 1 98.06 251 VAL B N 1
ATOM 4288 C CA . VAL B 1 251 ? 20.594 -13.484 -4.168 1 98.06 251 VAL B CA 1
ATOM 4289 C C . VAL B 1 251 ? 21 -12.891 -5.516 1 98.06 251 VAL B C 1
ATOM 4291 O O . VAL B 1 251 ? 22.188 -12.789 -5.828 1 98.06 251 VAL B O 1
ATOM 4294 N N . ARG B 1 252 ? 20.062 -12.508 -6.211 1 97.31 252 ARG B N 1
ATOM 4295 C CA . ARG B 1 252 ? 20.266 -11.875 -7.508 1 97.31 252 ARG B CA 1
ATOM 4296 C C . ARG B 1 252 ? 19.781 -10.43 -7.496 1 97.31 252 ARG B C 1
ATOM 4298 O O . ARG B 1 252 ? 18.625 -10.156 -7.125 1 97.31 252 ARG B O 1
ATOM 4305 N N . LYS B 1 253 ? 20.656 -9.547 -7.867 1 97.5 253 LYS B N 1
ATOM 4306 C CA . LYS B 1 253 ? 20.344 -8.125 -7.977 1 97.5 253 LYS B CA 1
ATOM 4307 C C . LYS B 1 253 ? 20.516 -7.637 -9.414 1 97.5 253 LYS B C 1
ATOM 4309 O O . LYS B 1 253 ? 21.625 -7.598 -9.938 1 97.5 253 LYS B O 1
ATOM 4314 N N . TRP B 1 254 ? 19.438 -7.27 -9.953 1 96.88 254 TRP B N 1
ATOM 4315 C CA . TRP B 1 254 ? 19.469 -6.82 -11.344 1 96.88 254 TRP B CA 1
ATOM 4316 C C . TRP B 1 254 ? 19.953 -5.375 -11.438 1 96.88 254 TRP B C 1
ATOM 4318 O O . TRP B 1 254 ? 19.562 -4.531 -10.625 1 96.88 254 TRP B O 1
ATOM 4328 N N . SER B 1 255 ? 20.797 -5.125 -12.398 1 96.44 255 SER B N 1
ATOM 4329 C CA . SER B 1 255 ? 21.203 -3.76 -12.727 1 96.44 255 SER B CA 1
ATOM 4330 C C . SER B 1 255 ? 20.047 -2.984 -13.359 1 96.44 255 SER B C 1
ATOM 4332 O O . SER B 1 255 ? 19.016 -3.566 -13.711 1 96.44 255 SER B O 1
ATOM 4334 N N . ARG B 1 256 ? 20.219 -1.731 -13.484 1 93.81 256 ARG B N 1
ATOM 4335 C CA . ARG B 1 256 ? 19.219 -0.884 -14.125 1 93.81 256 ARG B CA 1
ATOM 4336 C C . ARG B 1 256 ? 18.953 -1.348 -15.555 1 93.81 256 ARG B C 1
ATOM 4338 O O . ARG B 1 256 ? 17.797 -1.359 -16 1 93.81 256 ARG B O 1
ATOM 4345 N N . GLU B 1 257 ? 20 -1.686 -16.25 1 95.5 257 GLU B N 1
ATOM 4346 C CA . GLU B 1 257 ? 19.891 -2.166 -17.625 1 95.5 257 GLU B CA 1
ATOM 4347 C C . GLU B 1 257 ? 19.094 -3.471 -17.688 1 95.5 257 GLU B C 1
ATOM 4349 O O . GLU B 1 257 ? 18.281 -3.66 -18.594 1 95.5 257 GLU B O 1
ATOM 4354 N N . GLU B 1 258 ? 19.359 -4.348 -16.781 1 96.62 258 GLU B N 1
ATOM 4355 C CA . GLU B 1 258 ? 18.656 -5.621 -16.734 1 96.62 258 GLU B CA 1
ATOM 4356 C C . GLU B 1 258 ? 17.172 -5.422 -16.422 1 96.62 258 GLU B C 1
ATOM 4358 O O . GLU B 1 258 ? 16.312 -6.09 -17.016 1 96.62 258 GLU B O 1
ATOM 4363 N N . LEU B 1 259 ? 16.906 -4.512 -15.484 1 97.31 259 LEU B N 1
ATOM 4364 C CA . LEU B 1 259 ? 15.516 -4.203 -15.156 1 97.31 259 LEU B CA 1
ATOM 4365 C C . LEU B 1 259 ? 14.766 -3.697 -16.391 1 97.31 259 LEU B C 1
ATOM 4367 O O . LEU B 1 259 ? 13.609 -4.062 -16.609 1 97.31 259 LEU B O 1
ATOM 4371 N N . GLU B 1 260 ? 15.414 -2.842 -17.156 1 95.81 260 GLU B N 1
ATOM 4372 C CA . GLU B 1 260 ? 14.82 -2.314 -18.375 1 95.81 260 GLU B CA 1
ATOM 4373 C C . GLU B 1 260 ? 14.602 -3.422 -19.406 1 95.81 260 GLU B C 1
ATOM 4375 O O . GLU B 1 260 ? 13.555 -3.484 -20.047 1 95.81 260 GLU B O 1
ATOM 4380 N N . LYS B 1 261 ? 15.609 -4.277 -19.531 1 96.5 261 LYS B N 1
ATOM 4381 C CA . LYS B 1 261 ? 15.523 -5.387 -20.484 1 96.5 261 LYS B CA 1
ATOM 4382 C C . LYS B 1 261 ? 14.391 -6.34 -20.109 1 96.5 261 LYS B C 1
ATOM 4384 O O . LYS B 1 261 ? 13.711 -6.867 -20.984 1 96.5 261 LYS B O 1
ATOM 4389 N N . LEU B 1 262 ? 14.211 -6.496 -18.828 1 97.12 262 LEU B N 1
ATOM 4390 C CA . LEU B 1 262 ? 13.172 -7.398 -18.344 1 97.12 262 LEU B CA 1
ATOM 4391 C C . LEU B 1 262 ? 11.82 -6.688 -18.266 1 97.12 262 LEU B C 1
ATOM 4393 O O . LEU B 1 262 ? 10.805 -7.309 -17.953 1 97.12 262 LEU B O 1
ATOM 4397 N N . ASN B 1 263 ? 11.82 -5.402 -18.5 1 97 263 ASN B N 1
ATOM 4398 C CA . ASN B 1 263 ? 10.617 -4.578 -18.5 1 97 263 ASN B CA 1
ATOM 4399 C C . ASN B 1 263 ? 9.891 -4.648 -17.156 1 97 263 ASN B C 1
ATOM 4401 O O . ASN B 1 263 ? 8.688 -4.891 -17.109 1 97 263 ASN B O 1
ATOM 4405 N N . LEU B 1 264 ? 10.672 -4.559 -16.094 1 98.38 264 LEU B N 1
ATOM 4406 C CA . LEU B 1 264 ? 10.086 -4.547 -14.75 1 98.38 264 LEU B CA 1
ATOM 4407 C C . LEU B 1 264 ? 9.664 -3.139 -14.359 1 98.38 264 LEU B C 1
ATOM 4409 O O . LEU B 1 264 ? 10.414 -2.18 -14.555 1 98.38 264 LEU B O 1
ATOM 4413 N N . ARG B 1 265 ? 8.508 -2.977 -13.781 1 98.44 265 ARG B N 1
ATOM 4414 C CA . ARG B 1 265 ? 7.934 -1.664 -13.508 1 98.44 265 ARG B CA 1
ATOM 4415 C C . ARG B 1 265 ? 7.777 -1.435 -12.008 1 98.44 265 ARG B C 1
ATOM 4417 O O . ARG B 1 265 ? 7.66 -0.293 -11.562 1 98.44 265 ARG B O 1
ATOM 4424 N N . TYR B 1 266 ? 7.707 -2.508 -11.32 1 98.81 266 TYR B N 1
ATOM 4425 C CA . TYR B 1 266 ? 7.547 -2.371 -9.883 1 98.81 266 TYR B CA 1
ATOM 4426 C C . TYR B 1 266 ? 8.789 -2.863 -9.141 1 98.81 266 TYR B C 1
ATOM 4428 O O . TYR B 1 266 ? 9.32 -2.164 -8.281 1 98.81 266 TYR B O 1
ATOM 4436 N N . TYR B 1 267 ? 9.25 -4.008 -9.492 1 98.88 267 TYR B N 1
ATOM 4437 C CA . TYR B 1 267 ? 10.289 -4.734 -8.773 1 98.88 267 TYR B CA 1
ATOM 4438 C C . TYR B 1 267 ? 11.656 -4.102 -9.016 1 98.88 267 TYR B C 1
ATOM 4440 O O . TYR B 1 267 ? 12 -3.744 -10.141 1 98.88 267 TYR B O 1
ATOM 4448 N N . ASN B 1 268 ? 12.414 -3.965 -8.094 1 98.69 268 ASN B N 1
ATOM 4449 C CA . ASN B 1 268 ? 13.859 -3.797 -8.023 1 98.69 268 ASN B CA 1
ATOM 4450 C C . ASN B 1 268 ? 14.43 -4.352 -6.723 1 98.69 268 ASN B C 1
ATOM 4452 O O . ASN B 1 268 ? 13.672 -4.746 -5.832 1 98.69 268 ASN B O 1
ATOM 4456 N N . SER B 1 269 ? 15.688 -4.473 -6.637 1 98.5 269 SER B N 1
ATOM 4457 C CA . SER B 1 269 ? 16.297 -5.152 -5.496 1 98.5 269 SER B CA 1
ATOM 4458 C C . SER B 1 269 ? 15.969 -4.438 -4.188 1 98.5 269 SER B C 1
ATOM 4460 O O . SER B 1 269 ? 15.836 -5.074 -3.143 1 98.5 269 SER B O 1
ATOM 4462 N N . ALA B 1 270 ? 15.875 -3.154 -4.211 1 98.5 270 ALA B N 1
ATOM 4463 C CA . ALA B 1 270 ? 15.531 -2.41 -3.002 1 98.5 270 ALA B CA 1
ATOM 4464 C C . ALA B 1 270 ? 14.094 -2.686 -2.572 1 98.5 270 ALA B C 1
ATOM 4466 O O . ALA B 1 270 ? 13.828 -2.889 -1.387 1 98.5 270 ALA B O 1
ATOM 4467 N N . ILE B 1 271 ? 13.219 -2.699 -3.545 1 98.81 271 ILE B N 1
ATOM 4468 C CA . ILE B 1 271 ? 11.82 -3.029 -3.268 1 98.81 271 ILE B CA 1
ATOM 4469 C C . ILE B 1 271 ? 11.727 -4.457 -2.74 1 98.81 271 ILE B C 1
ATOM 4471 O O . ILE B 1 271 ? 10.93 -4.742 -1.843 1 98.81 271 ILE B O 1
ATOM 4475 N N . HIS B 1 272 ? 12.523 -5.344 -3.334 1 98.94 272 HIS B N 1
ATOM 4476 C CA . HIS B 1 272 ? 12.602 -6.711 -2.836 1 98.94 272 HIS B CA 1
ATOM 4477 C C . HIS B 1 272 ? 12.867 -6.738 -1.335 1 98.94 272 HIS B C 1
ATOM 4479 O O . HIS B 1 272 ? 12.109 -7.348 -0.575 1 98.94 272 HIS B O 1
ATOM 4485 N N . SER B 1 273 ? 13.867 -6.082 -0.935 1 98.88 273 SER B N 1
ATOM 4486 C CA . SER B 1 273 ? 14.242 -6.062 0.475 1 98.88 273 SER B CA 1
ATOM 4487 C C . SER B 1 273 ? 13.18 -5.371 1.323 1 98.88 273 SER B C 1
ATOM 4489 O O . SER B 1 273 ? 12.836 -5.852 2.406 1 98.88 273 SER B O 1
ATOM 4491 N N . ALA B 1 274 ? 12.625 -4.32 0.851 1 98.81 274 ALA B N 1
ATOM 4492 C CA . ALA B 1 274 ? 11.664 -3.516 1.598 1 98.81 274 ALA B CA 1
ATOM 4493 C C . ALA B 1 274 ? 10.336 -4.258 1.762 1 98.81 274 ALA B C 1
ATOM 4495 O O . ALA B 1 274 ? 9.555 -3.953 2.668 1 98.81 274 ALA B O 1
ATOM 4496 N N . ALA B 1 275 ? 10.109 -5.207 0.894 1 98.88 275 ALA B N 1
ATOM 4497 C CA . ALA B 1 275 ? 8.852 -5.949 0.93 1 98.88 275 ALA B CA 1
ATOM 4498 C C . ALA B 1 275 ? 8.68 -6.672 2.264 1 98.88 275 ALA B C 1
ATOM 4500 O O . ALA B 1 275 ? 7.559 -6.973 2.674 1 98.88 275 ALA B O 1
ATOM 4501 N N . PHE B 1 276 ? 9.797 -6.91 2.971 1 98.88 276 PHE B N 1
ATOM 4502 C CA . PHE B 1 276 ? 9.758 -7.723 4.18 1 98.88 276 PHE B CA 1
ATOM 4503 C C . PHE B 1 276 ? 9.797 -6.844 5.426 1 98.88 276 PHE B C 1
ATOM 4505 O O . PHE B 1 276 ? 9.867 -7.352 6.547 1 98.88 276 PHE B O 1
ATOM 4512 N N . VAL B 1 277 ? 9.812 -5.547 5.234 1 98.75 277 VAL B N 1
ATOM 4513 C CA . VAL B 1 277 ? 9.695 -4.609 6.348 1 98.75 277 VAL B CA 1
ATOM 4514 C C . VAL B 1 277 ? 8.219 -4.367 6.668 1 98.75 277 VAL B C 1
ATOM 4516 O O . VAL B 1 277 ? 7.477 -3.838 5.844 1 98.75 277 VAL B O 1
ATOM 4519 N N . LEU B 1 278 ? 7.836 -4.703 7.836 1 98.75 278 LEU B N 1
ATOM 4520 C CA . LEU B 1 278 ? 6.418 -4.715 8.18 1 98.75 278 LEU B CA 1
ATOM 4521 C C . LEU B 1 278 ? 6.078 -3.553 9.109 1 98.75 278 LEU B C 1
ATOM 4523 O O . LEU B 1 278 ? 6.887 -3.178 9.969 1 98.75 278 LEU B O 1
ATOM 4527 N N . PRO B 1 279 ? 4.848 -2.957 8.93 1 98.56 279 PRO B N 1
ATOM 4528 C CA . PRO B 1 279 ? 4.391 -1.989 9.93 1 98.56 279 PRO B CA 1
ATOM 4529 C C . PRO B 1 279 ? 4.41 -2.553 11.344 1 98.56 279 PRO B C 1
ATOM 4531 O O . PRO B 1 279 ? 4.293 -3.766 11.539 1 98.56 279 PRO B O 1
ATOM 4534 N N . GLN B 1 280 ? 4.465 -1.677 12.297 1 98.56 280 GLN B N 1
ATOM 4535 C CA . GLN B 1 280 ? 4.684 -2.045 13.695 1 98.56 280 GLN B CA 1
ATOM 4536 C C . GLN B 1 280 ? 3.619 -3.027 14.172 1 98.56 280 GLN B C 1
ATOM 4538 O O . GLN B 1 280 ? 3.928 -3.99 14.875 1 98.56 280 GLN B O 1
ATOM 4543 N N . PHE B 1 281 ? 2.379 -2.877 13.797 1 98.12 281 PHE B N 1
ATOM 4544 C CA . PHE B 1 281 ? 1.297 -3.711 14.312 1 98.12 281 PHE B CA 1
ATOM 4545 C C . PHE B 1 281 ? 1.404 -5.129 13.766 1 98.12 281 PHE B C 1
ATOM 4547 O O . PHE B 1 281 ? 1.001 -6.086 14.43 1 98.12 281 PHE B O 1
ATOM 4554 N N . VAL B 1 282 ? 1.864 -5.281 12.555 1 98.56 282 VAL B N 1
ATOM 4555 C CA . VAL B 1 282 ? 2.062 -6.602 11.969 1 98.56 282 VAL B CA 1
ATOM 4556 C C . VAL B 1 282 ? 3.334 -7.234 12.523 1 98.56 282 VAL B C 1
ATOM 4558 O O . VAL B 1 282 ? 3.338 -8.406 12.906 1 98.56 282 VAL B O 1
ATOM 4561 N N . HIS B 1 283 ? 4.395 -6.402 12.516 1 97.88 283 HIS B N 1
ATOM 4562 C CA . HIS B 1 283 ? 5.688 -6.859 13.008 1 97.88 283 HIS B CA 1
ATOM 4563 C C . HIS B 1 283 ? 5.57 -7.445 14.414 1 97.88 283 HIS B C 1
ATOM 4565 O O . HIS B 1 283 ? 6.117 -8.516 14.688 1 97.88 283 HIS B O 1
ATOM 4571 N N . GLN B 1 284 ? 4.875 -6.766 15.25 1 96.31 284 GLN B N 1
ATOM 4572 C CA . GLN B 1 284 ? 4.734 -7.191 16.641 1 96.31 284 GLN B CA 1
ATOM 4573 C C . GLN B 1 284 ? 3.998 -8.523 16.734 1 96.31 284 GLN B C 1
ATOM 4575 O O . GLN B 1 284 ? 4.316 -9.352 17.594 1 96.31 284 GLN B O 1
ATOM 4580 N N . GLU B 1 285 ? 3.035 -8.75 15.922 1 96.88 285 GLU B N 1
ATOM 4581 C CA . GLU B 1 285 ? 2.234 -9.969 15.969 1 96.88 285 GLU B CA 1
ATOM 4582 C C . GLU B 1 285 ? 3.016 -11.164 15.422 1 96.88 285 GLU B C 1
ATOM 4584 O O . GLU B 1 285 ? 2.926 -12.266 15.953 1 96.88 285 GLU B O 1
ATOM 4589 N N . LEU B 1 286 ? 3.766 -10.93 14.367 1 96.94 286 LEU B N 1
ATOM 4590 C CA . LEU B 1 286 ? 4.453 -12.039 13.719 1 96.94 286 LEU B CA 1
ATOM 4591 C C . LEU B 1 286 ? 5.727 -12.406 14.477 1 96.94 286 LEU B C 1
ATOM 4593 O O . LEU B 1 286 ? 6.164 -13.562 14.445 1 96.94 286 LEU B O 1
ATOM 4597 N N . ARG B 1 287 ? 6.328 -11.445 15.133 1 92.62 287 ARG B N 1
ATOM 4598 C CA . ARG B 1 287 ? 7.551 -11.695 15.883 1 92.62 287 ARG B CA 1
ATOM 4599 C C . ARG B 1 287 ? 7.297 -12.648 17.047 1 92.62 287 ARG B C 1
ATOM 4601 O O . ARG B 1 287 ? 8.211 -13.352 17.5 1 92.62 287 ARG B O 1
ATOM 4608 N N . LYS B 1 288 ? 6.137 -12.719 17.531 1 91.31 288 LYS B N 1
ATOM 4609 C CA . LYS B 1 288 ? 5.758 -13.539 18.688 1 91.31 288 LYS B CA 1
ATOM 4610 C C . LYS B 1 288 ? 5.672 -15.016 18.297 1 91.31 288 LYS B C 1
ATOM 4612 O O . LYS B 1 288 ? 5.617 -15.883 19.172 1 91.31 288 LYS B O 1
ATOM 4617 N N . LEU B 1 289 ? 5.633 -15.234 17.094 1 92.5 289 LEU B N 1
ATOM 4618 C CA . LEU B 1 289 ? 5.422 -16.594 16.609 1 92.5 289 LEU B CA 1
ATOM 4619 C C . LEU B 1 289 ? 6.746 -17.328 16.453 1 92.5 289 LEU B C 1
ATOM 4621 O O . LEU B 1 289 ? 7.75 -16.734 16.062 1 92.5 289 LEU B O 1
#

pLDDT: mean 96.53, std 5.24, range [44.72, 98.94]

Organism: Saccoglossus kowalevskii (NCBI:txid10224)

InterPro domains:
  IPR001045 Spermidine/spermine synthases [MF_00198] (7-287)
  IPR001045 Spermidine/spermine synthases [PTHR11558] (2-287)
  IPR001045 Spermidine/spermine synthases [TIGR00417] (8-281)
  IPR029063 S-adenosyl-L-methionine-dependent methyltransferase superfamily [G3DSA:3.40.50.150] (63-289)
  IPR029063 S-adenosyl-L-methionine-dependent methyltransferase superfamily [SSF53335] (5-286)
  IPR030373 Polyamine biosynthesis domain, conserved site [PS01330] (85-98)
  IPR030374 Polyamine biosynthesis domain [PS51006] (6-241)
  IPR030668 Spermidine/spermine synthase, eukaryotes [PIRSF000502] (2-288)
  IPR035246 Spermidine synthase, tetramerisation domain [PF17284] (7-61)
  IPR037163 Spermidine synthase, tetramerisation domain superfamily [G3DSA:2.30.140.10] (1-61)

Radius of gyration: 23.98 Å; Cα contacts (8 Å, |Δi|>4): 1339; chains: 2; bounding box: 52×73×53 Å

Solvent-accessible surface area (backbone atoms only — not comparable to full-atom values): 29434 Å² total; per-residue (Å²): 127,80,47,61,56,97,54,25,34,47,37,64,44,88,84,48,58,52,37,31,53,28,38,30,49,71,44,81,73,43,76,50,69,56,100,82,47,40,39,38,30,30,32,31,73,70,37,42,44,30,40,27,48,71,58,38,77,74,43,32,66,67,52,39,56,36,56,27,38,43,62,36,45,54,50,46,25,45,35,91,69,36,28,34,32,38,31,34,36,42,41,50,17,39,41,49,35,46,47,71,66,38,85,61,39,62,36,34,36,36,26,23,64,56,61,58,46,36,55,50,18,48,69,68,35,43,87,37,20,51,27,76,71,41,90,42,53,44,84,39,81,35,58,50,67,62,51,38,73,74,35,66,49,65,21,34,30,39,33,36,46,60,71,64,74,54,78,88,34,32,57,73,69,36,66,70,43,55,51,43,51,56,50,17,26,26,92,56,12,33,38,27,29,66,40,50,29,74,92,75,37,45,70,58,43,49,51,45,52,50,55,43,53,75,75,25,76,28,71,49,64,31,46,53,63,29,48,82,40,76,50,7,30,44,23,32,39,35,35,24,61,29,71,80,61,47,76,55,53,56,68,52,70,70,50,73,68,51,35,58,75,67,64,51,51,29,58,44,60,62,37,49,28,40,24,51,52,53,42,31,56,57,41,61,60,54,66,74,97,128,80,46,60,55,97,54,24,34,48,37,63,47,87,86,49,57,53,37,31,54,28,38,29,50,71,40,81,75,44,78,50,69,56,100,82,46,40,40,38,32,30,32,31,71,68,36,40,43,32,42,26,47,72,56,36,78,74,41,32,68,67,52,38,58,36,56,27,38,44,62,36,45,52,51,46,24,45,34,92,69,37,29,33,32,38,30,33,38,41,40,50,17,39,43,50,35,47,45,70,67,39,85,61,39,62,36,35,37,34,25,23,65,54,63,60,46,35,53,52,18,48,70,68,35,44,85,38,20,52,27,75,72,40,90,43,54,44,82,40,80,34,56,50,65,63,51,39,72,74,36,65,48,64,19,34,30,38,33,37,46,61,71,65,76,54,77,86,36,32,57,73,69,37,66,69,43,56,52,44,52,57,50,17,26,26,93,56,12,34,37,28,28,66,40,50,30,75,92,75,37,45,69,59,44,48,51,44,52,51,54,44,52,75,74,25,75,28,69,50,63,31,45,52,61,29,49,82,42,77,50,7,31,44,24,32,39,35,36,23,61,30,72,80,60,48,75,55,53,55,67,53,70,71,50,72,68,51,35,58,74,68,64,51,50,28,58,42,58,61,36,49,28,39,24,52,53,54,42,30,56,55,41,59,60,53,66,75,97

Secondary structure (DSSP, 8-state):
--SEETTEEEE--TTSTTEEEEEEEEEEEEEEE-SSSEEEEEEESSS-EEEEETTEEEEETTTHHHHHHHHHHHHHTTSS---EEEEEE-TTSHHHHHHHHSTT--EEEEEES-HHHHHHHHHH-HHHHGGGG-TTEEEEES-HHHHHHT--S-EEEEEEE---SSGGGGGGGSHHHHHHHHHHEEEEEEEEEE---TTT-HHHHHHHHHHHHHH-SEEEEEEEE-TTSGGGEEEEEEEES-TT--TTS-S----HHHHHHTT-SS--HHHHHHTT---HHHHHHHHT-/--SEETTEEEE--TTSTTEEEEEEEEEEEEEEE-SSSEEEEEEESSS-EEEEETTEEEEETTTHHHHHHHHHHHHHTTSS---EEEEEE-TTSHHHHHHHHSTT--EEEEEES-HHHHHHHHHH-HHHHGGGG-TTEEEEES-HHHHHHT--S-EEEEEEE---SSGGGGGGGSHHHHHHHHHHEEEEEEEEEE---TTT-HHHHHHHHHHHHHH-SEEEEEEEE-TTSGGGEEEEEEEES-TT--TTS-S----HHHHHHTT-SS--HHHHHHTT---HHHHHHHHT-